Protein AF-A0A6P7FHM7-F1 (afdb_monomer_lite)

Radius of gyration: 26.41 Å; chains: 1; bounding box: 56×56×78 Å

pLDDT: mean 92.93, std 8.89, range [33.88, 98.81]

InterPro domains:
  IPR016024 Armadillo-type fold [SSF48371] (25-391)
  IPR056810 Stalled ribosome sensor GCN1-like, N-terminal [PF24993] (54-184)

Structure (mmCIF, N/CA/C/O backbone):
data_AF-A0A6P7FHM7-F1
#
_entry.id   AF-A0A6P7FHM7-F1
#
loop_
_atom_site.group_PDB
_atom_site.id
_atom_site.type_symbol
_atom_site.label_atom_id
_atom_site.label_alt_id
_atom_site.label_comp_id
_atom_site.label_asym_id
_atom_site.label_entity_id
_atom_site.label_seq_id
_atom_site.pdbx_PDB_ins_code
_atom_site.Cartn_x
_atom_site.Cartn_y
_atom_site.Cartn_z
_atom_site.occupancy
_atom_site.B_iso_or_equiv
_atom_site.auth_seq_id
_atom_site.auth_comp_id
_atom_site.auth_asym_id
_atom_site.auth_atom_id
_atom_site.pdbx_PDB_model_num
ATOM 1 N N . MET A 1 1 ? -1.981 -12.367 -37.839 1.00 57.41 1 MET A N 1
ATOM 2 C CA . MET A 1 1 ? -0.506 -12.491 -37.822 1.00 57.41 1 MET A CA 1
ATOM 3 C C . MET A 1 1 ? -0.027 -13.888 -37.448 1.00 57.41 1 MET A C 1
ATOM 5 O O . MET A 1 1 ? 0.741 -14.436 -38.217 1.00 57.41 1 MET A O 1
ATOM 9 N N . HIS A 1 2 ? -0.499 -14.520 -36.360 1.00 56.59 2 HIS A N 1
ATOM 10 C CA . HIS A 1 2 ? -0.018 -15.867 -35.990 1.00 56.59 2 HIS A CA 1
ATOM 11 C C . HIS A 1 2 ? -0.109 -16.916 -37.113 1.00 56.59 2 HIS A C 1
ATOM 13 O O . HIS A 1 2 ? 0.874 -17.597 -37.366 1.00 56.59 2 HIS A O 1
ATOM 19 N N . ARG A 1 3 ? -1.233 -17.001 -37.845 1.00 58.31 3 ARG A N 1
ATOM 20 C CA . ARG A 1 3 ? -1.362 -17.942 -38.977 1.00 58.31 3 ARG A CA 1
ATOM 21 C C . ARG A 1 3 ? -0.386 -17.650 -40.123 1.00 58.31 3 ARG A C 1
ATOM 23 O O . ARG A 1 3 ? 0.196 -18.587 -40.649 1.00 58.31 3 ARG A O 1
ATOM 30 N N . SER A 1 4 ? -0.179 -16.378 -40.472 1.00 60.56 4 SER A N 1
ATOM 31 C CA . SER A 1 4 ? 0.722 -15.972 -41.559 1.00 60.56 4 SER A CA 1
ATOM 32 C C . SER A 1 4 ? 2.201 -16.193 -41.222 1.00 60.56 4 SER A C 1
ATOM 34 O O . SER A 1 4 ? 2.977 -16.595 -42.082 1.00 60.56 4 SER A O 1
ATOM 36 N N . TRP A 1 5 ? 2.583 -15.999 -39.959 1.00 69.44 5 TRP A N 1
ATOM 37 C CA . TRP A 1 5 ? 3.934 -16.285 -39.477 1.00 69.44 5 TRP A CA 1
ATOM 38 C C . TRP A 1 5 ? 4.225 -17.782 -39.300 1.00 69.44 5 TRP A C 1
ATOM 40 O O . TRP A 1 5 ? 5.382 -18.170 -39.200 1.00 69.44 5 TRP A O 1
ATOM 50 N N . SER A 1 6 ? 3.203 -18.633 -39.208 1.00 69.12 6 SER A N 1
ATOM 51 C CA . SER A 1 6 ? 3.368 -20.095 -39.163 1.00 69.12 6 SER A CA 1
ATOM 52 C C . SER A 1 6 ? 3.373 -20.740 -40.550 1.00 69.12 6 SER A C 1
ATOM 54 O O . SER A 1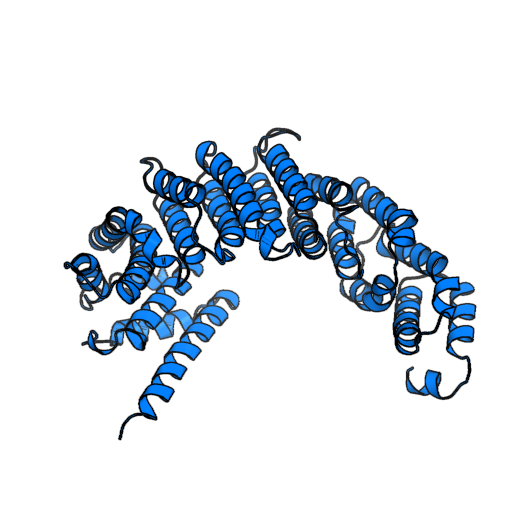 6 ? 3.811 -21.875 -40.683 1.00 69.12 6 SER A O 1
ATOM 56 N N . SER A 1 7 ? 2.879 -20.039 -41.575 1.00 76.00 7 SER A N 1
ATOM 57 C CA . SER A 1 7 ? 2.777 -20.555 -42.944 1.00 76.00 7 SER A CA 1
ATOM 58 C C . SER A 1 7 ? 3.995 -20.263 -43.824 1.00 76.00 7 SER A C 1
ATOM 60 O O . SER A 1 7 ? 4.111 -20.853 -44.892 1.00 76.00 7 SER A O 1
ATOM 62 N N . VAL A 1 8 ? 4.878 -19.345 -43.415 1.00 77.62 8 VAL A N 1
ATOM 63 C CA . VAL A 1 8 ? 6.066 -18.944 -44.185 1.00 77.62 8 VAL A CA 1
ATOM 64 C C . VAL A 1 8 ? 7.328 -19.219 -43.354 1.00 77.62 8 VAL A C 1
ATOM 66 O O . VAL A 1 8 ? 7.493 -18.586 -42.308 1.00 77.62 8 VAL A O 1
ATOM 69 N N . PRO A 1 9 ? 8.213 -20.138 -43.790 1.00 75.38 9 PRO A N 1
ATOM 70 C CA . PRO A 1 9 ? 9.503 -20.374 -43.140 1.00 75.38 9 PRO A CA 1
ATOM 71 C C . PRO A 1 9 ? 10.348 -19.095 -43.062 1.00 75.38 9 PRO A C 1
ATOM 73 O O . PRO A 1 9 ? 10.321 -18.284 -43.986 1.00 75.38 9 PRO A O 1
ATOM 76 N N . ASP A 1 10 ? 11.076 -18.905 -41.957 1.00 77.94 10 ASP A N 1
ATOM 77 C CA . ASP A 1 10 ? 11.943 -17.740 -41.691 1.00 77.94 10 ASP A CA 1
ATOM 78 C C . ASP A 1 10 ? 11.251 -16.362 -41.781 1.00 77.94 10 ASP A C 1
ATOM 80 O O . ASP A 1 10 ? 11.918 -15.323 -41.856 1.00 77.94 10 ASP A O 1
ATOM 84 N N . SER A 1 11 ? 9.914 -16.316 -41.744 1.00 82.00 11 SER A N 1
ATOM 85 C CA . SER A 1 11 ? 9.163 -15.061 -41.849 1.00 82.00 11 SER A CA 1
ATOM 86 C C . SER A 1 11 ? 9.605 -14.033 -40.806 1.00 82.00 11 SER A C 1
ATOM 88 O O . SER A 1 11 ? 9.731 -12.853 -41.114 1.00 82.00 11 SER A O 1
ATOM 90 N N . GLU A 1 12 ? 9.925 -14.470 -39.592 1.00 81.62 12 GLU A N 1
ATOM 91 C CA . GLU A 1 12 ? 10.369 -13.631 -38.486 1.00 81.62 12 GLU A CA 1
ATOM 92 C C . GLU A 1 12 ? 11.642 -12.854 -38.826 1.00 81.62 12 GLU A C 1
ATOM 94 O O . GLU A 1 12 ? 11.710 -11.656 -38.555 1.00 81.62 12 GLU A O 1
ATOM 99 N N . LYS A 1 13 ? 12.613 -13.501 -39.485 1.00 80.75 13 LYS A N 1
ATOM 100 C CA . LYS A 1 13 ? 13.842 -12.847 -39.961 1.00 80.75 13 LYS A CA 1
ATOM 101 C C . LYS A 1 13 ? 13.518 -11.789 -41.007 1.00 80.75 13 LYS A C 1
ATOM 103 O O . LYS A 1 13 ? 14.038 -10.680 -40.939 1.00 80.75 13 LYS A O 1
ATOM 108 N N . MET A 1 14 ? 12.611 -12.098 -41.936 1.00 85.25 14 MET A N 1
ATOM 109 C CA . MET A 1 14 ? 12.171 -11.130 -42.945 1.00 85.25 14 MET A CA 1
ATOM 110 C C . MET A 1 14 ? 11.509 -9.909 -42.297 1.00 85.25 14 MET A C 1
ATOM 112 O O . MET A 1 14 ? 11.810 -8.777 -42.668 1.00 85.25 14 MET A O 1
ATOM 116 N N . TYR A 1 15 ? 10.650 -10.121 -41.296 1.00 87.69 15 TYR A N 1
ATOM 117 C CA . TYR A 1 15 ? 10.022 -9.027 -40.557 1.00 87.69 15 TYR A CA 1
ATOM 118 C C . TYR A 1 15 ? 11.045 -8.183 -39.788 1.00 87.69 15 TYR A C 1
ATOM 120 O O . TYR A 1 15 ? 10.949 -6.959 -39.827 1.00 87.69 15 TYR A O 1
ATOM 128 N N . LEU A 1 16 ? 12.040 -8.797 -39.139 1.00 85.81 16 LEU A N 1
ATOM 129 C CA . LEU A 1 16 ? 13.113 -8.073 -38.445 1.00 85.81 16 LEU A CA 1
ATOM 130 C C . LEU A 1 16 ? 13.960 -7.226 -39.410 1.00 85.81 16 LEU A C 1
ATOM 132 O O . LEU A 1 16 ? 14.240 -6.059 -39.130 1.00 85.81 16 LEU A O 1
ATOM 136 N N . GLU A 1 17 ? 14.292 -7.764 -40.585 1.00 86.81 17 GLU A N 1
ATOM 137 C CA . GLU A 1 17 ? 15.005 -7.024 -41.633 1.00 86.81 17 GLU A CA 1
ATOM 138 C C . GLU A 1 17 ? 14.192 -5.852 -42.194 1.00 86.81 17 GLU A C 1
ATOM 140 O O . GLU A 1 17 ? 14.750 -4.801 -42.517 1.00 86.81 17 GLU A O 1
ATOM 145 N N . VAL A 1 18 ? 12.870 -6.000 -42.294 1.00 87.69 18 VAL A N 1
ATOM 146 C CA . VAL A 1 18 ? 11.979 -4.902 -42.689 1.00 87.69 18 VAL A CA 1
ATOM 147 C C . VAL A 1 18 ? 11.891 -3.855 -41.582 1.00 87.69 18 VAL A C 1
ATOM 149 O O . VAL A 1 18 ? 12.038 -2.669 -41.872 1.00 87.69 18 VAL A O 1
ATOM 152 N N . ILE A 1 19 ? 11.725 -4.266 -40.320 1.00 87.81 19 ILE A N 1
ATOM 153 C CA . ILE A 1 19 ? 11.680 -3.359 -39.161 1.00 87.81 19 ILE A CA 1
ATOM 154 C C . ILE A 1 19 ? 12.919 -2.471 -39.110 1.00 87.81 19 ILE A C 1
ATOM 156 O O . ILE A 1 19 ? 12.803 -1.286 -38.821 1.00 87.81 19 ILE A O 1
ATOM 160 N N . LYS A 1 20 ? 14.090 -3.001 -39.467 1.00 84.75 20 LYS A N 1
ATOM 161 C CA . LYS A 1 20 ? 15.337 -2.232 -39.540 1.00 84.75 20 LYS A CA 1
ATOM 162 C C . LYS A 1 20 ? 15.326 -1.117 -40.597 1.00 84.75 20 LYS A C 1
ATOM 164 O O . LYS A 1 20 ? 16.059 -0.143 -40.452 1.00 84.75 20 LYS A O 1
ATOM 169 N N . LYS A 1 21 ? 14.546 -1.266 -41.672 1.00 87.44 21 LYS A N 1
ATOM 170 C CA . LYS A 1 21 ? 14.561 -0.376 -42.849 1.00 87.44 21 LYS A CA 1
ATOM 171 C C . LYS A 1 21 ? 13.439 0.660 -42.854 1.00 87.44 21 LYS A C 1
ATOM 173 O O . LYS A 1 21 ? 13.565 1.674 -43.533 1.00 87.44 21 LYS A O 1
ATOM 178 N N . VAL A 1 22 ? 12.338 0.394 -42.156 1.00 88.81 22 VAL A N 1
ATOM 179 C CA . VAL A 1 22 ? 11.177 1.295 -42.115 1.00 88.81 22 VAL A CA 1
ATOM 180 C C . VAL A 1 22 ? 11.406 2.482 -41.181 1.00 88.81 22 VAL A C 1
ATOM 182 O O . VAL A 1 22 ? 12.268 2.450 -40.301 1.00 88.81 22 VAL A O 1
ATOM 185 N N . GLU A 1 23 ? 10.624 3.546 -41.367 1.00 88.44 23 GLU A N 1
ATOM 186 C CA . GLU A 1 23 ? 10.642 4.691 -40.460 1.00 88.44 23 GLU A CA 1
ATOM 187 C C . GLU A 1 23 ? 10.219 4.261 -39.053 1.00 88.44 23 GLU A C 1
ATOM 189 O O . GLU A 1 23 ? 9.170 3.647 -38.845 1.00 88.44 23 GLU A O 1
ATOM 194 N N . GLN A 1 24 ? 11.060 4.591 -38.079 1.00 86.94 24 GLN A N 1
ATOM 195 C CA . GLN A 1 24 ? 10.886 4.158 -36.705 1.00 86.94 24 GLN A CA 1
ATOM 196 C C . GLN A 1 24 ? 9.820 4.996 -35.995 1.00 86.94 24 GLN A C 1
ATOM 198 O O . GLN A 1 24 ? 9.984 6.200 -35.814 1.00 86.94 24 GLN A O 1
ATOM 203 N N . ASN A 1 25 ? 8.748 4.347 -35.541 1.00 88.88 25 ASN A N 1
ATOM 204 C CA . ASN A 1 25 ? 7.658 4.977 -34.797 1.00 88.88 25 ASN A CA 1
ATOM 205 C C . ASN A 1 25 ? 7.057 4.014 -33.752 1.00 88.88 25 ASN A C 1
ATOM 207 O O . ASN A 1 25 ? 7.394 2.829 -33.715 1.00 88.88 25 ASN A O 1
ATOM 211 N N . GLN A 1 26 ? 6.127 4.502 -32.925 1.00 88.75 26 GLN A N 1
ATOM 212 C CA . GLN A 1 26 ? 5.485 3.716 -31.860 1.00 88.75 26 GLN A CA 1
ATOM 213 C C . GLN A 1 26 ? 4.838 2.402 -32.342 1.00 88.75 26 GLN A C 1
ATOM 215 O O . GLN A 1 26 ? 4.875 1.404 -31.626 1.00 88.75 26 GLN A O 1
ATOM 220 N N . TYR A 1 27 ? 4.282 2.364 -33.558 1.00 90.00 27 TYR A N 1
ATOM 221 C CA . TYR A 1 27 ? 3.626 1.171 -34.103 1.00 90.00 27 TYR A CA 1
ATOM 222 C C . TYR A 1 27 ? 4.639 0.102 -34.517 1.00 90.00 27 TYR A C 1
ATOM 224 O O . TYR A 1 27 ? 4.374 -1.090 -34.360 1.00 90.00 27 TYR A O 1
ATOM 232 N N . ILE A 1 28 ? 5.819 0.521 -34.984 1.00 90.06 28 ILE A N 1
ATOM 233 C CA . ILE A 1 28 ? 6.931 -0.390 -35.275 1.00 90.06 28 ILE A CA 1
ATOM 234 C C . ILE A 1 28 ? 7.421 -1.068 -33.996 1.00 90.06 28 ILE A C 1
ATOM 236 O O . ILE A 1 28 ? 7.686 -2.267 -34.011 1.00 90.06 28 ILE A O 1
ATOM 240 N N . VAL A 1 29 ? 7.461 -0.350 -32.872 1.00 91.12 29 VAL A N 1
ATOM 241 C CA . VAL A 1 29 ? 7.854 -0.939 -31.583 1.00 91.12 29 VAL A CA 1
ATOM 242 C C . VAL A 1 29 ? 6.834 -1.968 -31.094 1.00 91.12 29 VAL A C 1
ATOM 244 O O . VAL A 1 29 ? 7.216 -3.032 -30.606 1.00 91.12 29 VAL A O 1
ATOM 247 N N . VAL A 1 30 ? 5.536 -1.706 -31.279 1.00 93.69 30 VAL A N 1
ATOM 248 C CA . VAL A 1 30 ? 4.482 -2.687 -30.966 1.00 93.69 30 VAL A CA 1
ATOM 249 C C . VAL A 1 30 ? 4.625 -3.932 -31.846 1.00 93.69 30 VAL A C 1
ATOM 251 O O . VAL A 1 30 ? 4.590 -5.051 -31.336 1.00 93.69 30 VAL A O 1
ATOM 254 N N . LEU A 1 31 ? 4.856 -3.767 -33.153 1.00 91.44 31 LEU A N 1
ATOM 255 C CA . LEU A 1 31 ? 5.094 -4.896 -34.057 1.00 91.44 31 LEU A CA 1
ATOM 256 C C . LEU A 1 31 ? 6.342 -5.699 -33.655 1.00 91.44 31 LEU A C 1
ATOM 258 O O . LEU A 1 31 ? 6.292 -6.928 -33.609 1.00 91.44 31 LEU A O 1
ATOM 262 N N . ALA A 1 32 ? 7.438 -5.014 -33.319 1.00 90.38 32 ALA A N 1
ATOM 263 C CA . ALA A 1 32 ? 8.658 -5.639 -32.821 1.00 90.38 32 ALA A CA 1
ATOM 264 C C . ALA A 1 32 ? 8.416 -6.417 -31.521 1.00 90.38 32 ALA A C 1
ATOM 266 O O . ALA A 1 32 ? 8.982 -7.490 -31.331 1.00 90.38 32 ALA A O 1
ATOM 267 N N . SER A 1 33 ? 7.527 -5.923 -30.659 1.00 93.12 33 SER A N 1
ATOM 268 C CA . SER A 1 33 ? 7.148 -6.605 -29.420 1.00 93.12 33 SER A CA 1
ATOM 269 C C . SER A 1 33 ? 6.393 -7.904 -29.687 1.00 93.12 33 SER A C 1
ATOM 271 O O . SER A 1 33 ? 6.718 -8.928 -29.093 1.00 93.12 33 SER A O 1
ATOM 273 N N . LEU A 1 34 ? 5.463 -7.917 -30.644 1.00 91.06 34 LEU A N 1
ATOM 274 C CA . LEU A 1 34 ? 4.777 -9.150 -31.055 1.00 91.06 34 LEU A CA 1
ATOM 275 C C . LEU A 1 34 ? 5.745 -10.186 -31.653 1.00 91.06 34 LEU A C 1
ATOM 277 O O . LEU A 1 34 ? 5.589 -11.387 -31.428 1.00 91.06 34 LEU A O 1
ATOM 281 N N . LEU A 1 35 ? 6.761 -9.736 -32.396 1.00 89.81 35 LEU A N 1
ATOM 282 C CA . LEU A 1 35 ? 7.815 -10.619 -32.905 1.00 89.81 35 LEU A CA 1
ATOM 283 C C . LEU A 1 35 ? 8.698 -11.156 -31.778 1.00 89.81 35 LEU A C 1
ATOM 285 O O . LEU A 1 35 ? 8.986 -12.350 -31.766 1.00 89.81 35 LEU A O 1
ATOM 289 N N . ALA A 1 36 ? 9.076 -10.313 -30.815 1.00 90.31 36 ALA A N 1
ATOM 290 C CA . ALA A 1 36 ? 9.829 -10.730 -29.635 1.00 90.31 36 ALA A CA 1
ATOM 291 C C . ALA A 1 36 ? 9.068 -11.797 -28.830 1.00 90.31 36 ALA A C 1
ATOM 293 O O . ALA A 1 36 ? 9.662 -12.781 -28.392 1.00 90.31 36 ALA A O 1
ATOM 294 N N . GLU A 1 37 ? 7.744 -11.663 -28.701 1.00 90.25 37 GLU A N 1
ATOM 295 C CA . GLU A 1 37 ? 6.893 -12.678 -28.071 1.00 90.25 37 GLU A CA 1
ATOM 296 C C . GLU A 1 37 ? 6.941 -14.022 -28.811 1.00 90.25 37 GLU A C 1
ATOM 298 O O . GLU A 1 37 ? 7.003 -15.085 -28.192 1.00 90.25 37 GLU A O 1
ATOM 303 N N . LYS A 1 38 ? 6.902 -13.994 -30.148 1.00 87.00 38 LYS A N 1
ATOM 304 C CA . LYS A 1 38 ? 6.962 -15.217 -30.955 1.00 87.00 38 LYS A CA 1
ATOM 305 C C . LYS A 1 38 ? 8.335 -15.885 -30.847 1.00 87.00 38 LYS A C 1
ATOM 307 O O . LYS A 1 38 ? 8.399 -17.088 -30.607 1.00 87.00 38 LYS A O 1
ATOM 312 N N . LEU A 1 39 ? 9.405 -15.106 -31.009 1.00 87.19 39 LEU A N 1
ATOM 313 C CA . LEU A 1 39 ? 10.786 -15.593 -31.023 1.00 87.19 39 LEU A CA 1
ATOM 314 C C . LEU A 1 39 ? 11.223 -16.143 -29.662 1.00 87.19 39 LEU A C 1
ATOM 316 O O . LEU A 1 39 ? 11.908 -17.165 -29.607 1.00 87.19 39 LEU A O 1
ATOM 320 N N . SER A 1 40 ? 10.765 -15.531 -28.565 1.00 85.19 40 SER A N 1
ATOM 321 C CA . SER A 1 40 ? 11.015 -16.048 -27.216 1.00 85.19 40 SER A CA 1
ATOM 322 C C . SER A 1 40 ? 10.308 -17.388 -26.982 1.00 85.19 40 SER A C 1
ATOM 324 O O . SER A 1 40 ? 10.921 -18.329 -26.476 1.00 85.19 40 SER A O 1
ATOM 326 N N . LYS A 1 41 ? 9.054 -17.538 -27.440 1.00 85.81 41 LYS A N 1
ATOM 327 C CA . LYS A 1 41 ? 8.307 -18.810 -27.383 1.00 85.81 41 LYS A CA 1
ATOM 328 C C . LYS A 1 41 ? 8.963 -19.924 -28.201 1.00 85.81 41 LYS A C 1
ATOM 330 O O . LYS A 1 41 ? 8.903 -21.082 -27.793 1.00 85.81 41 LYS A O 1
ATOM 335 N N . SER A 1 42 ? 9.598 -19.593 -29.325 1.00 82.44 42 SER A N 1
ATOM 336 C CA . SER A 1 42 ? 10.343 -20.553 -30.147 1.00 82.44 42 SER A CA 1
ATOM 337 C C . SER A 1 42 ? 11.805 -20.739 -29.721 1.00 82.44 42 SER A C 1
ATOM 339 O O . SER A 1 42 ? 12.513 -21.492 -30.383 1.00 82.44 42 SER A O 1
ATOM 341 N N . LYS A 1 43 ? 12.262 -20.080 -28.641 1.00 79.75 43 LYS A N 1
ATOM 342 C CA . LYS A 1 43 ? 13.657 -20.097 -28.151 1.00 79.75 43 LYS A CA 1
ATOM 343 C C . LYS A 1 43 ? 14.693 -19.762 -29.235 1.00 79.75 43 LYS A C 1
ATOM 345 O O . LYS A 1 43 ? 15.775 -20.337 -29.268 1.00 79.75 43 LYS A O 1
ATOM 350 N N . SER A 1 44 ? 14.335 -18.859 -30.140 1.00 81.00 44 SER A N 1
ATOM 351 C CA . SER A 1 44 ? 15.203 -18.419 -31.230 1.00 81.00 44 SER A CA 1
ATOM 352 C C . SER A 1 44 ? 16.172 -17.345 -30.729 1.00 81.00 44 SER A C 1
ATOM 354 O O . SER A 1 44 ? 15.767 -16.403 -30.047 1.00 81.00 44 SER A O 1
ATOM 356 N N . GLU A 1 45 ? 17.455 -17.479 -31.066 1.00 83.38 45 GLU A N 1
ATOM 357 C CA . GLU A 1 45 ? 18.494 -16.514 -30.676 1.00 83.38 45 GLU A CA 1
ATOM 358 C C . GLU A 1 45 ? 18.565 -15.310 -31.622 1.00 83.38 45 GLU A C 1
ATOM 360 O O . GLU A 1 45 ? 19.193 -14.301 -31.305 1.00 83.38 45 GLU A O 1
ATOM 365 N N . GLU A 1 46 ? 17.886 -15.378 -32.768 1.00 84.12 46 GLU A N 1
ATOM 366 C CA . GLU A 1 46 ? 17.856 -14.334 -33.788 1.00 84.12 46 GLU A CA 1
ATOM 367 C C . GLU A 1 46 ? 17.488 -12.959 -33.228 1.00 84.12 46 GLU A C 1
ATOM 369 O O . GLU A 1 46 ? 18.051 -11.959 -33.672 1.00 84.12 46 GLU A O 1
ATOM 374 N N . LEU A 1 47 ? 16.587 -12.901 -32.239 1.00 85.56 47 LEU A N 1
ATOM 375 C CA . LEU A 1 47 ? 16.165 -11.650 -31.608 1.00 85.56 47 LEU A CA 1
ATOM 376 C C . LEU A 1 47 ? 17.351 -10.878 -31.007 1.00 85.56 47 LEU A C 1
ATOM 378 O O . LEU A 1 47 ? 17.380 -9.648 -31.096 1.00 85.56 47 LEU A O 1
ATOM 382 N N . ASN A 1 48 ? 18.351 -11.578 -30.459 1.00 87.31 48 ASN A N 1
ATOM 383 C CA . ASN A 1 48 ? 19.505 -10.969 -29.791 1.00 87.31 48 ASN A CA 1
ATOM 384 C C . ASN A 1 48 ? 20.266 -10.006 -30.712 1.00 87.31 48 ASN A C 1
ATOM 386 O O . ASN A 1 48 ? 20.728 -8.960 -30.258 1.00 87.31 48 ASN A O 1
ATOM 390 N N . ASN A 1 49 ? 20.312 -10.305 -32.014 1.00 88.69 49 ASN A N 1
ATOM 391 C CA . ASN A 1 49 ? 20.988 -9.479 -33.018 1.00 88.69 49 ASN A CA 1
ATOM 392 C C . ASN A 1 49 ? 20.298 -8.125 -33.259 1.00 88.69 49 ASN A C 1
ATOM 394 O O . ASN A 1 49 ? 20.910 -7.210 -33.811 1.00 88.69 49 ASN A O 1
ATOM 398 N N . TYR A 1 50 ? 19.034 -7.984 -32.852 1.00 89.38 50 TYR A N 1
ATOM 399 C CA . TYR A 1 50 ? 18.228 -6.780 -33.064 1.00 89.38 50 TYR A CA 1
ATOM 400 C C . TYR A 1 50 ? 17.912 -6.044 -31.758 1.00 89.38 50 TYR A C 1
ATOM 402 O O . TYR A 1 50 ? 17.447 -4.907 -31.810 1.00 89.38 50 TYR A O 1
ATOM 410 N N . MET A 1 51 ? 18.185 -6.636 -30.589 1.00 91.75 51 MET A N 1
ATOM 411 C CA . MET A 1 51 ? 17.780 -6.069 -29.298 1.00 91.75 51 MET A CA 1
ATOM 412 C C . MET A 1 51 ? 18.309 -4.652 -29.054 1.00 91.75 51 MET A C 1
ATOM 414 O O . MET A 1 51 ? 17.538 -3.809 -28.605 1.00 91.75 51 MET A O 1
ATOM 418 N N . GLU A 1 52 ? 19.569 -4.342 -29.383 1.00 93.88 52 GLU A N 1
ATOM 419 C CA . GLU A 1 52 ? 20.090 -2.972 -29.214 1.00 93.88 52 GLU A CA 1
ATOM 420 C C . GLU A 1 52 ? 19.297 -1.950 -30.052 1.00 93.88 52 GLU A C 1
ATOM 422 O O . GLU A 1 52 ? 18.906 -0.902 -29.537 1.00 93.88 52 GLU A O 1
ATOM 427 N N . LEU A 1 53 ? 18.989 -2.276 -31.314 1.00 91.44 53 LEU A N 1
ATOM 428 C CA . LEU A 1 53 ? 18.198 -1.421 -32.206 1.00 91.44 53 LEU A CA 1
ATOM 429 C C . LEU A 1 53 ? 16.763 -1.242 -31.696 1.00 91.44 53 LEU A C 1
ATOM 431 O O . LEU A 1 53 ? 16.231 -0.130 -31.698 1.00 91.44 53 LEU A O 1
ATOM 435 N N . LEU A 1 54 ? 16.124 -2.335 -31.275 1.00 92.19 54 LEU A N 1
ATOM 436 C CA . LEU A 1 54 ? 14.741 -2.313 -30.803 1.00 92.19 54 LEU A CA 1
ATOM 437 C C . LEU A 1 54 ? 14.610 -1.529 -29.491 1.00 92.19 54 LEU A C 1
ATOM 439 O O . LEU A 1 54 ? 13.670 -0.750 -29.335 1.00 92.19 54 LEU A O 1
ATOM 443 N N . VAL A 1 55 ? 15.577 -1.674 -28.581 1.00 95.81 55 VAL A N 1
ATOM 444 C CA . VAL A 1 55 ? 15.639 -0.908 -27.328 1.00 95.81 55 VAL A CA 1
ATOM 445 C C . VAL A 1 55 ? 15.892 0.576 -27.599 1.00 95.81 55 VAL A C 1
ATOM 447 O O . VAL A 1 55 ? 15.188 1.413 -27.038 1.00 95.81 55 VAL A O 1
ATOM 450 N N . ASP A 1 56 ? 16.827 0.928 -28.486 1.00 94.94 56 ASP A N 1
ATOM 451 C CA . ASP A 1 56 ? 17.055 2.325 -28.889 1.00 94.94 56 ASP A CA 1
ATOM 452 C C . ASP A 1 56 ? 15.792 2.949 -29.509 1.00 94.94 56 ASP A C 1
ATOM 454 O O . ASP A 1 56 ? 15.397 4.070 -29.175 1.00 94.94 56 ASP A O 1
ATOM 458 N N . THR A 1 57 ? 15.088 2.183 -30.342 1.00 93.75 57 THR A N 1
ATOM 459 C CA . THR A 1 57 ? 13.824 2.611 -30.946 1.00 93.75 57 THR A CA 1
ATOM 460 C C . THR A 1 57 ? 12.738 2.832 -29.892 1.00 93.75 57 THR A C 1
ATOM 462 O O . THR A 1 57 ? 12.046 3.857 -29.928 1.00 93.75 57 THR A O 1
ATOM 465 N N . PHE A 1 58 ? 12.602 1.913 -28.930 1.00 96.75 58 PHE A N 1
ATOM 466 C CA . PHE A 1 58 ? 11.688 2.061 -27.798 1.00 96.75 58 PHE A CA 1
ATOM 467 C C . PHE A 1 58 ? 12.010 3.334 -27.002 1.00 96.75 58 PHE A C 1
ATOM 469 O O . PHE A 1 58 ? 11.119 4.145 -26.740 1.00 96.75 58 PHE A O 1
ATOM 476 N N . ILE A 1 59 ? 13.288 3.557 -26.675 1.00 97.12 59 ILE A N 1
ATOM 477 C CA . ILE A 1 59 ? 13.743 4.735 -25.929 1.00 97.12 59 ILE A CA 1
ATOM 478 C C . ILE A 1 59 ? 13.366 6.023 -26.661 1.00 97.12 59 ILE A C 1
ATOM 480 O O . ILE A 1 59 ? 12.820 6.934 -26.040 1.00 97.12 59 ILE A O 1
ATOM 484 N N . LYS A 1 60 ? 13.618 6.116 -27.970 1.00 95.06 60 LYS A N 1
ATOM 485 C CA . LYS A 1 60 ? 13.308 7.317 -28.762 1.00 95.06 60 LYS A CA 1
ATOM 486 C C . LYS A 1 60 ? 11.812 7.629 -28.802 1.00 95.06 60 LYS A C 1
ATOM 488 O O . LYS A 1 60 ? 11.441 8.797 -28.723 1.00 95.06 60 LYS A O 1
ATOM 493 N N . ASN A 1 61 ? 10.970 6.601 -28.887 1.00 94.06 61 ASN A N 1
ATOM 494 C CA . ASN A 1 61 ? 9.523 6.765 -29.034 1.00 94.06 61 ASN A CA 1
ATOM 495 C C . ASN A 1 61 ? 8.790 6.985 -27.705 1.00 94.06 61 ASN A C 1
ATOM 497 O O . ASN A 1 61 ? 7.840 7.763 -27.669 1.00 94.06 61 ASN A O 1
ATOM 501 N N . PHE A 1 62 ? 9.220 6.332 -26.621 1.00 95.94 62 PHE A N 1
ATOM 502 C CA . PHE A 1 62 ? 8.474 6.329 -25.357 1.00 95.94 62 PHE A CA 1
ATOM 503 C C . PHE A 1 62 ? 9.194 7.012 -24.196 1.00 95.94 62 PHE A C 1
ATOM 505 O O . PHE A 1 62 ? 8.521 7.562 -23.330 1.00 95.94 62 PHE A O 1
ATOM 512 N N . ILE A 1 63 ? 10.532 7.020 -24.166 1.00 96.19 63 ILE A N 1
ATOM 513 C CA . ILE A 1 63 ? 11.305 7.577 -23.038 1.00 96.19 63 ILE A CA 1
ATOM 514 C C . ILE A 1 63 ? 11.802 8.996 -23.331 1.00 96.19 63 ILE A C 1
ATOM 516 O O . ILE A 1 63 ? 11.683 9.892 -22.504 1.00 96.19 63 ILE A O 1
ATOM 520 N N . SER A 1 64 ? 12.329 9.227 -24.531 1.00 93.94 64 SER A N 1
ATOM 521 C CA . SER A 1 64 ? 12.863 10.526 -24.967 1.00 93.94 64 SER A CA 1
ATOM 522 C C . SER A 1 64 ? 11.814 11.389 -25.679 1.00 93.94 64 SER A C 1
ATOM 524 O O . SER A 1 64 ? 12.157 12.290 -26.447 1.00 93.94 64 SER A O 1
ATOM 526 N N . CYS A 1 65 ? 10.534 11.103 -25.448 1.00 90.19 65 CYS A N 1
ATOM 527 C CA . CYS A 1 65 ? 9.420 11.787 -26.080 1.00 90.19 65 CYS A CA 1
ATOM 528 C C . CYS A 1 65 ? 9.133 13.146 -25.415 1.00 90.19 65 CYS A C 1
ATOM 530 O O . CYS A 1 65 ? 9.491 13.410 -24.266 1.00 90.19 65 CYS A O 1
ATOM 532 N N . LYS A 1 66 ? 8.482 14.037 -26.170 1.00 89.88 66 LYS A N 1
ATOM 533 C CA . LYS A 1 66 ? 7.992 15.335 -25.666 1.00 89.88 66 LYS A CA 1
ATOM 534 C C . LYS A 1 66 ? 6.521 15.292 -25.257 1.00 89.88 66 LYS A C 1
ATOM 536 O O . LYS A 1 66 ? 6.041 16.209 -24.604 1.00 89.88 66 LYS A O 1
ATOM 541 N N . VAL A 1 67 ? 5.811 14.252 -25.688 1.00 91.12 67 VAL A N 1
ATOM 542 C CA . VAL A 1 67 ? 4.380 14.058 -25.465 1.00 91.12 67 VAL A CA 1
ATOM 543 C C . VAL A 1 67 ? 4.209 12.791 -24.658 1.00 91.12 67 VAL A C 1
ATOM 545 O O . VAL A 1 67 ? 4.861 11.790 -24.944 1.00 91.12 67 VAL A O 1
ATOM 548 N N . ARG A 1 68 ? 3.315 12.841 -23.671 1.00 91.94 68 ARG A N 1
ATOM 549 C CA . ARG A 1 68 ? 3.028 11.706 -22.803 1.00 91.94 68 ARG A CA 1
ATOM 550 C C . ARG A 1 68 ? 2.609 10.489 -23.640 1.00 91.94 68 ARG A C 1
ATOM 552 O O . ARG A 1 68 ? 1.622 10.579 -24.375 1.00 91.94 68 ARG A O 1
ATOM 559 N N . PRO A 1 69 ? 3.321 9.360 -23.527 1.00 91.44 69 PRO A N 1
ATOM 560 C CA . PRO A 1 69 ? 2.963 8.147 -24.244 1.00 91.44 69 PRO A CA 1
ATOM 561 C C . PRO A 1 69 ? 1.687 7.527 -23.666 1.00 91.44 69 PRO A C 1
ATOM 563 O O . PRO A 1 69 ? 1.413 7.629 -22.471 1.00 91.44 69 PRO A O 1
ATOM 566 N N . SER A 1 70 ? 0.903 6.852 -24.510 1.00 94.12 70 SER A N 1
ATOM 567 C CA . SER A 1 70 ? -0.281 6.121 -24.046 1.00 94.12 70 SER A CA 1
ATOM 568 C C . SER A 1 70 ? 0.133 4.892 -23.218 1.00 94.12 70 SER A C 1
ATOM 570 O O . SER A 1 70 ? 0.876 4.052 -23.740 1.00 94.12 70 SER A O 1
ATOM 572 N N . PRO A 1 71 ? -0.393 4.713 -21.988 1.00 95.50 71 PRO A N 1
ATOM 573 C CA . PRO A 1 71 ? -0.092 3.548 -21.151 1.00 95.50 71 PRO A CA 1
ATOM 574 C C . PRO A 1 71 ? -0.359 2.213 -21.847 1.00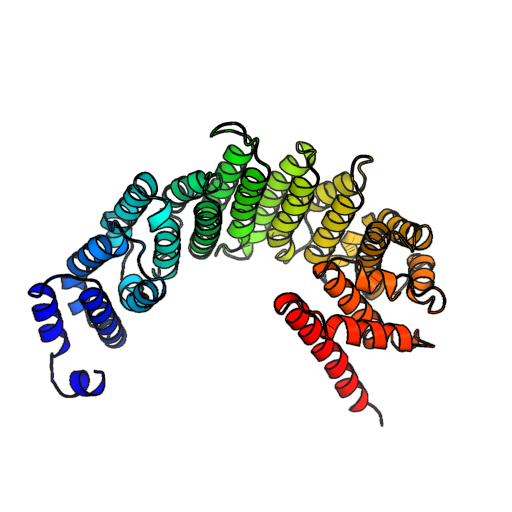 95.50 71 PRO A C 1
ATOM 576 O O . PRO A 1 71 ? 0.454 1.296 -21.776 1.00 95.50 71 PRO A O 1
ATOM 579 N N . ASN A 1 72 ? -1.463 2.124 -22.595 1.00 96.06 72 ASN A N 1
ATOM 580 C CA . ASN A 1 72 ? -1.859 0.905 -23.303 1.00 96.06 72 ASN A CA 1
ATOM 581 C C . ASN A 1 72 ? -0.841 0.499 -24.377 1.00 96.06 72 ASN A C 1
ATOM 583 O O . ASN A 1 72 ? -0.609 -0.689 -24.587 1.00 96.06 72 ASN A O 1
ATOM 587 N N . ILE A 1 73 ? -0.212 1.477 -25.038 1.00 95.38 73 ILE A N 1
ATOM 588 C CA . ILE A 1 73 ? 0.806 1.211 -26.060 1.00 95.38 73 ILE A CA 1
ATOM 589 C C . ILE A 1 73 ? 2.100 0.715 -25.403 1.00 95.38 73 ILE A C 1
ATOM 591 O O . ILE A 1 73 ? 2.703 -0.237 -25.893 1.00 95.38 73 ILE A O 1
ATOM 595 N N . ILE A 1 74 ? 2.500 1.293 -24.265 1.00 96.62 74 ILE A N 1
ATOM 596 C CA . ILE A 1 74 ? 3.668 0.813 -23.508 1.00 96.62 74 ILE A CA 1
ATOM 597 C C . ILE A 1 74 ? 3.434 -0.612 -22.995 1.00 96.62 74 ILE A C 1
ATOM 599 O O . ILE A 1 74 ? 4.315 -1.458 -23.128 1.00 96.62 74 ILE A O 1
ATOM 603 N N . ILE A 1 75 ? 2.243 -0.904 -22.461 1.00 97.06 75 ILE A N 1
ATOM 604 C CA . ILE A 1 75 ? 1.874 -2.253 -21.999 1.00 97.06 75 ILE A CA 1
ATOM 605 C C . ILE A 1 75 ? 1.921 -3.258 -23.156 1.00 97.06 75 ILE A C 1
ATOM 607 O O . ILE A 1 75 ? 2.438 -4.361 -22.992 1.00 97.06 75 ILE A O 1
ATOM 611 N N . ALA A 1 76 ? 1.473 -2.869 -24.353 1.00 96.62 76 ALA A N 1
ATOM 612 C CA . ALA A 1 76 ? 1.597 -3.706 -25.547 1.00 96.62 76 ALA A CA 1
ATOM 613 C C . ALA A 1 76 ? 3.061 -4.020 -25.923 1.00 96.62 76 ALA A C 1
ATOM 615 O O . ALA A 1 76 ? 3.309 -4.969 -26.665 1.00 96.62 76 ALA A O 1
ATOM 616 N N . CYS A 1 77 ? 4.031 -3.265 -25.395 1.00 97.31 77 CYS A N 1
ATOM 617 C CA . CYS A 1 77 ? 5.459 -3.495 -25.604 1.00 97.31 77 CYS A CA 1
ATOM 618 C C . CYS A 1 77 ? 6.115 -4.392 -24.538 1.00 97.31 77 CYS A C 1
ATOM 620 O O . CYS A 1 77 ? 7.314 -4.661 -24.620 1.00 97.31 77 CYS A O 1
ATOM 622 N N . TYR A 1 78 ? 5.366 -4.886 -23.547 1.00 97.56 78 TYR A N 1
ATOM 623 C CA . TYR A 1 78 ? 5.904 -5.757 -22.493 1.00 97.56 78 TYR A CA 1
ATOM 624 C C . TYR A 1 78 ? 6.612 -7.009 -23.019 1.00 97.56 78 TYR A C 1
ATOM 626 O O . TYR A 1 78 ? 7.666 -7.337 -22.475 1.00 97.56 78 TYR A O 1
ATOM 634 N N . PRO A 1 79 ? 6.144 -7.677 -24.093 1.00 96.25 79 PRO A N 1
ATOM 635 C CA . PRO A 1 79 ? 6.894 -8.792 -24.647 1.00 96.25 79 PRO A CA 1
ATOM 636 C C . PRO A 1 79 ? 8.319 -8.416 -25.068 1.00 96.25 79 PRO A C 1
ATOM 638 O O . PRO A 1 79 ? 9.225 -9.186 -24.787 1.00 96.25 79 PRO A O 1
ATOM 641 N N . LEU A 1 80 ? 8.558 -7.224 -25.635 1.00 96.06 80 LEU A N 1
ATOM 642 C CA . LEU A 1 80 ? 9.916 -6.742 -25.924 1.00 96.06 80 LEU A CA 1
ATOM 643 C C . LEU A 1 80 ? 10.682 -6.398 -24.643 1.00 96.06 80 LEU A C 1
ATOM 645 O O . LEU A 1 80 ? 11.830 -6.811 -24.490 1.00 96.06 80 LEU A O 1
ATOM 649 N N . LEU A 1 81 ? 10.056 -5.656 -23.722 1.00 97.50 81 LEU A N 1
ATOM 650 C CA . LEU A 1 81 ? 10.696 -5.240 -22.468 1.00 97.50 81 LEU A CA 1
ATOM 651 C C . LEU A 1 81 ? 11.150 -6.441 -21.627 1.00 97.50 81 LEU A C 1
ATOM 653 O O . LEU A 1 81 ? 12.228 -6.398 -21.038 1.00 97.50 81 LEU A O 1
ATOM 657 N N . SER A 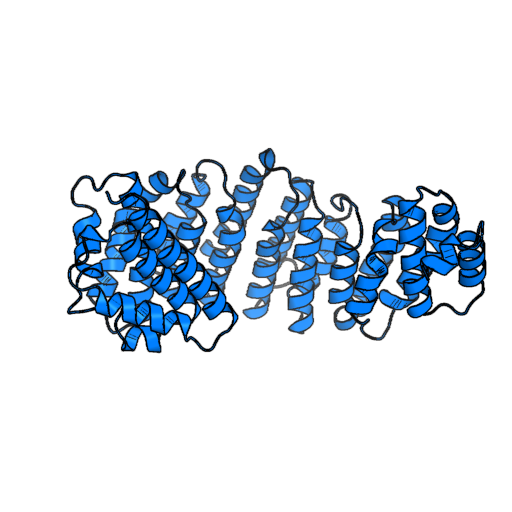1 82 ? 10.385 -7.535 -21.639 1.00 96.44 82 SER A N 1
ATOM 658 C CA . SER A 1 82 ? 10.722 -8.778 -20.938 1.00 96.44 82 SER A CA 1
ATOM 659 C C . SER A 1 82 ? 11.998 -9.452 -21.459 1.00 96.44 82 SER A C 1
ATOM 661 O O . SER A 1 82 ? 12.612 -10.224 -20.734 1.00 96.44 82 SER A O 1
ATOM 663 N N . GLN A 1 83 ? 12.421 -9.153 -22.694 1.00 95.19 83 GLN A N 1
ATOM 664 C CA . GLN A 1 83 ? 13.640 -9.710 -23.295 1.00 95.19 83 GLN A CA 1
ATOM 665 C C . GLN A 1 83 ? 14.887 -8.856 -23.013 1.00 95.19 83 GLN A C 1
ATOM 667 O O . GLN A 1 83 ? 15.998 -9.225 -23.395 1.00 95.19 83 GLN A O 1
ATOM 672 N N . ILE A 1 84 ? 14.736 -7.693 -22.369 1.00 96.12 84 ILE A N 1
ATOM 673 C CA . ILE A 1 84 ? 15.862 -6.820 -22.035 1.00 96.12 84 ILE A CA 1
ATOM 674 C C . ILE A 1 84 ? 16.670 -7.466 -20.910 1.00 96.12 84 ILE A C 1
ATOM 676 O O . ILE A 1 84 ? 16.204 -7.587 -19.782 1.00 96.12 84 ILE A O 1
ATOM 680 N N . ASN A 1 85 ? 17.913 -7.840 -21.211 1.00 94.94 85 ASN A N 1
ATOM 681 C CA . ASN A 1 85 ? 18.845 -8.358 -20.214 1.00 94.94 85 ASN A CA 1
ATOM 682 C C . ASN A 1 85 ? 19.488 -7.230 -19.377 1.00 94.94 85 ASN A C 1
ATOM 684 O O . ASN A 1 85 ? 19.406 -6.043 -19.708 1.00 94.94 85 ASN A O 1
ATOM 688 N N . GLN A 1 86 ? 20.192 -7.610 -18.306 1.00 95.44 86 GLN A N 1
ATOM 689 C CA . GLN A 1 86 ? 20.837 -6.662 -17.390 1.00 95.44 86 GLN A CA 1
ATOM 690 C C . GLN A 1 86 ? 21.800 -5.692 -18.094 1.00 95.44 86 GLN A C 1
ATOM 692 O O . GLN A 1 86 ? 21.842 -4.511 -17.752 1.00 95.44 86 GLN A O 1
ATOM 697 N N . GLN A 1 87 ? 22.574 -6.170 -19.072 1.00 95.69 87 GLN A N 1
ATOM 698 C CA . GLN A 1 87 ? 23.553 -5.346 -19.779 1.00 95.69 87 GLN A CA 1
ATOM 699 C C . GLN A 1 87 ? 22.861 -4.255 -20.602 1.00 95.69 87 GLN A C 1
ATOM 701 O O . GLN A 1 87 ? 23.244 -3.089 -20.515 1.00 95.69 87 GLN A O 1
ATOM 706 N N . LEU A 1 88 ? 21.827 -4.617 -21.365 1.00 96.69 88 LEU A N 1
ATOM 707 C CA . LEU A 1 88 ? 21.039 -3.676 -22.159 1.00 96.69 88 LEU A CA 1
ATOM 708 C C . LEU A 1 88 ? 20.312 -2.668 -21.268 1.00 96.69 88 LEU A C 1
ATOM 710 O O . LEU A 1 88 ? 20.298 -1.473 -21.572 1.00 96.69 88 LEU A O 1
ATOM 714 N N . PHE A 1 89 ? 19.755 -3.134 -20.147 1.00 97.81 89 PHE A N 1
ATOM 715 C CA . PHE A 1 89 ? 19.078 -2.264 -19.197 1.00 97.81 89 PHE A CA 1
ATOM 716 C C . PHE A 1 89 ? 20.032 -1.208 -18.633 1.00 97.81 89 PHE A C 1
ATOM 718 O O . PHE A 1 89 ? 19.760 -0.014 -18.740 1.00 97.81 89 PHE A O 1
ATOM 725 N N . THR A 1 90 ? 21.179 -1.630 -18.093 1.00 96.62 90 THR A N 1
ATOM 726 C CA . THR A 1 90 ? 22.163 -0.720 -17.491 1.00 96.62 90 THR A CA 1
ATOM 727 C C . THR A 1 90 ? 22.811 0.206 -18.525 1.00 96.62 90 THR A C 1
ATOM 729 O O . THR A 1 90 ? 23.026 1.378 -18.235 1.00 96.62 90 THR A O 1
ATOM 732 N N . LYS A 1 91 ? 23.104 -0.283 -19.737 1.00 96.62 91 LYS A N 1
ATOM 733 C CA . LYS A 1 91 ? 23.781 0.504 -20.783 1.00 96.62 91 LYS A CA 1
ATOM 734 C C . LYS A 1 91 ? 22.864 1.535 -21.446 1.00 96.62 91 LYS A C 1
ATOM 736 O O . LYS A 1 91 ? 23.333 2.620 -21.781 1.00 96.62 91 LYS A O 1
ATOM 741 N N . PHE A 1 92 ? 21.586 1.210 -21.655 1.00 97.62 92 PHE A N 1
ATOM 742 C CA . PHE A 1 92 ? 20.689 2.027 -22.482 1.00 97.62 92 PHE A CA 1
ATOM 743 C C . PHE A 1 92 ? 19.444 2.520 -21.743 1.00 97.62 92 PHE A C 1
ATOM 745 O O . PHE A 1 92 ? 19.162 3.719 -21.752 1.00 97.62 92 PHE A O 1
ATOM 752 N N . VAL A 1 93 ? 18.694 1.619 -21.101 1.00 98.12 93 VAL A N 1
ATOM 753 C CA . VAL A 1 93 ? 17.370 1.943 -20.540 1.00 98.12 93 VAL A CA 1
ATOM 754 C C . VAL A 1 93 ? 17.488 2.816 -19.295 1.00 98.12 93 VAL A C 1
ATOM 756 O O . VAL A 1 93 ? 16.860 3.871 -19.226 1.00 98.12 93 VAL A O 1
ATOM 759 N N . LEU A 1 94 ? 18.320 2.418 -18.330 1.00 97.69 94 LEU A N 1
ATOM 760 C CA . LEU A 1 94 ? 18.499 3.132 -17.067 1.00 97.69 94 LEU A CA 1
ATOM 761 C C . LEU A 1 94 ? 18.952 4.594 -17.280 1.00 97.69 94 LEU A C 1
ATOM 763 O O . LEU A 1 94 ? 18.251 5.490 -16.796 1.00 97.69 94 LEU A O 1
ATOM 767 N N . PRO A 1 95 ? 20.013 4.881 -18.069 1.00 97.31 95 PRO A N 1
ATOM 768 C CA . PRO A 1 95 ? 20.421 6.259 -18.340 1.00 97.31 95 PRO A CA 1
ATOM 769 C C . PRO A 1 95 ? 19.336 7.078 -19.046 1.00 97.31 95 PRO A C 1
ATOM 771 O O . PRO A 1 95 ? 19.182 8.273 -18.779 1.00 97.31 95 PRO A O 1
ATOM 774 N N . ALA A 1 96 ? 18.567 6.455 -19.947 1.00 97.94 96 ALA A N 1
ATOM 775 C CA . ALA A 1 96 ? 17.481 7.129 -20.648 1.00 97.94 96 ALA A CA 1
ATOM 776 C C . ALA A 1 96 ? 16.346 7.526 -19.693 1.00 97.94 96 ALA A C 1
ATOM 778 O O . ALA A 1 96 ? 15.880 8.665 -19.752 1.00 97.94 96 ALA A O 1
ATOM 779 N N . LEU A 1 97 ? 15.944 6.628 -18.785 1.00 97.88 97 LEU A N 1
ATOM 780 C CA . LEU A 1 97 ? 14.921 6.902 -17.772 1.00 97.88 97 LEU A CA 1
ATOM 781 C C . LEU A 1 97 ? 15.352 8.034 -16.829 1.00 97.88 97 LEU A C 1
ATOM 783 O O . LEU A 1 97 ? 14.595 8.985 -16.635 1.00 97.88 97 LEU A O 1
ATOM 787 N N . GLN A 1 98 ? 16.578 7.981 -16.297 1.00 96.19 98 GLN A N 1
ATOM 788 C CA . GLN A 1 98 ? 17.117 9.031 -15.419 1.00 96.19 98 GLN A CA 1
ATOM 789 C C . GLN A 1 98 ? 17.131 10.392 -16.115 1.00 96.19 98 GLN A C 1
ATOM 791 O O . GLN A 1 98 ? 16.636 11.390 -15.590 1.00 96.19 98 GLN A O 1
ATOM 796 N N . LYS A 1 99 ? 17.654 10.430 -17.342 1.00 96.62 99 LYS A N 1
ATOM 797 C CA . LYS A 1 99 ? 17.731 11.656 -18.135 1.00 96.62 99 LYS A CA 1
ATOM 798 C C . LYS A 1 99 ? 16.352 12.216 -18.478 1.00 96.62 99 LYS A C 1
ATOM 800 O O . LYS A 1 99 ? 16.199 13.436 -18.505 1.00 96.62 99 LYS A O 1
ATOM 805 N N . ALA A 1 100 ? 15.361 11.365 -18.739 1.00 96.19 100 ALA A N 1
ATOM 806 C CA . ALA A 1 100 ? 13.998 11.803 -19.010 1.00 96.19 100 ALA A CA 1
ATOM 807 C C . ALA A 1 100 ? 13.321 12.375 -17.755 1.00 96.19 100 ALA A C 1
ATOM 809 O O . ALA A 1 100 ? 12.737 13.455 -17.836 1.00 96.19 100 ALA A O 1
ATOM 810 N N . MET A 1 101 ? 13.464 11.720 -16.595 1.00 96.06 101 MET A N 1
ATOM 811 C CA . MET A 1 101 ? 12.914 12.207 -15.319 1.00 96.06 101 MET A CA 1
ATOM 812 C C . MET A 1 101 ? 13.502 13.557 -14.897 1.00 96.06 101 MET A C 1
ATOM 814 O O . MET A 1 101 ? 12.791 14.371 -14.322 1.00 96.06 101 MET A O 1
ATOM 818 N N . LEU A 1 102 ? 14.774 13.824 -15.212 1.00 94.12 102 LEU A N 1
ATOM 819 C CA . LEU A 1 102 ? 15.397 15.126 -14.947 1.00 94.12 102 LEU A CA 1
ATOM 820 C C . LEU A 1 102 ? 14.901 16.238 -15.877 1.00 94.12 102 LEU A C 1
ATOM 822 O O . LEU A 1 102 ? 14.939 17.407 -15.507 1.00 94.12 102 LEU A O 1
ATOM 826 N N . ARG A 1 103 ? 14.499 15.895 -17.105 1.00 93.19 103 ARG A N 1
ATOM 827 C CA . ARG A 1 103 ? 14.127 16.881 -18.127 1.00 93.19 103 ARG A CA 1
ATOM 828 C C . ARG A 1 103 ? 12.642 17.202 -18.109 1.00 93.19 103 ARG A C 1
ATOM 830 O O . ARG A 1 103 ? 12.298 18.372 -18.145 1.00 93.19 103 ARG A O 1
ATOM 837 N N . ASN A 1 104 ? 11.790 16.176 -18.078 1.00 91.50 104 ASN A N 1
ATOM 838 C CA . ASN A 1 104 ? 10.338 16.302 -18.217 1.00 91.50 104 ASN A CA 1
ATOM 839 C C . ASN A 1 104 ? 9.604 15.291 -17.302 1.00 91.50 104 ASN A C 1
ATOM 841 O O . ASN A 1 104 ? 8.920 14.396 -17.812 1.00 91.50 104 ASN A O 1
ATOM 845 N N . PRO A 1 105 ? 9.734 15.388 -15.965 1.00 92.69 105 PRO A N 1
ATOM 846 C CA . PRO A 1 105 ? 9.139 14.419 -15.036 1.00 92.69 105 PRO A CA 1
ATOM 847 C C . PRO A 1 105 ? 7.617 14.285 -15.209 1.00 92.69 105 PRO A C 1
ATOM 849 O O . PRO A 1 105 ? 7.099 13.172 -15.260 1.00 92.69 105 PRO A O 1
ATOM 852 N N . GLU A 1 106 ? 6.916 15.399 -15.431 1.00 90.56 106 GLU A N 1
ATOM 853 C CA . GLU A 1 106 ? 5.460 15.456 -15.655 1.00 90.56 106 GLU A CA 1
ATOM 854 C C . GLU A 1 106 ? 4.983 14.668 -16.885 1.00 90.56 106 GLU A C 1
ATOM 856 O O . GLU A 1 106 ? 3.803 14.343 -17.011 1.00 90.56 106 GLU A O 1
ATOM 861 N N . VAL A 1 107 ? 5.883 14.363 -17.821 1.00 92.56 107 VAL A N 1
ATOM 862 C CA . VAL A 1 107 ? 5.565 13.600 -19.033 1.00 92.56 107 VAL A CA 1
ATOM 863 C C . VAL A 1 107 ? 5.855 12.116 -18.839 1.00 92.56 107 VAL A C 1
ATOM 865 O O . VAL A 1 107 ? 5.137 11.282 -19.392 1.00 92.56 107 VAL A O 1
ATOM 868 N N . ILE A 1 108 ? 6.904 11.784 -18.080 1.00 96.44 108 ILE A N 1
ATOM 869 C CA . ILE A 1 108 ? 7.528 10.463 -18.149 1.00 96.44 108 ILE A CA 1
ATOM 870 C C . ILE A 1 108 ? 7.314 9.570 -16.927 1.00 96.44 108 ILE A C 1
ATOM 872 O O . ILE A 1 108 ? 7.494 8.365 -17.060 1.00 96.44 108 ILE A O 1
ATOM 876 N N . LEU A 1 109 ? 6.920 10.090 -15.761 1.00 97.06 109 LEU A N 1
ATOM 877 C CA . LEU A 1 109 ? 6.863 9.290 -14.525 1.00 97.06 109 LEU A CA 1
ATOM 878 C C . LEU A 1 109 ? 5.976 8.037 -14.642 1.00 97.06 109 LEU A C 1
ATOM 880 O O . LEU A 1 109 ? 6.415 6.947 -14.272 1.00 97.06 109 LEU A O 1
ATOM 884 N N . GLU A 1 110 ? 4.791 8.147 -15.249 1.00 97.44 110 GLU A N 1
ATOM 885 C CA . GLU A 1 110 ? 3.943 6.982 -15.553 1.00 97.44 110 GLU A CA 1
ATOM 886 C C . GLU A 1 110 ? 4.651 5.967 -16.472 1.00 97.44 110 GLU A C 1
ATOM 888 O O . GLU A 1 110 ? 4.633 4.762 -16.216 1.00 97.44 110 GLU A O 1
ATOM 893 N N . CYS A 1 111 ? 5.340 6.446 -17.514 1.00 97.44 111 CYS A N 1
ATOM 894 C CA . CYS A 1 111 ? 6.119 5.602 -18.423 1.00 97.44 111 CYS A CA 1
ATOM 895 C C . CYS A 1 111 ? 7.261 4.885 -17.689 1.00 97.44 111 CYS A C 1
ATOM 897 O O . CYS A 1 111 ? 7.467 3.694 -17.913 1.00 97.44 111 CYS A O 1
ATOM 899 N N . VAL A 1 112 ? 7.957 5.562 -16.766 1.00 98.06 112 VAL A N 1
ATOM 900 C CA . VAL A 1 112 ? 9.015 4.951 -15.945 1.00 98.06 112 VAL A CA 1
ATOM 901 C C . VAL A 1 112 ? 8.467 3.766 -15.156 1.00 98.06 112 VAL A C 1
ATOM 903 O O . VAL A 1 112 ? 9.035 2.676 -15.229 1.00 98.06 112 VAL A O 1
ATOM 906 N N . GLY A 1 113 ? 7.338 3.947 -14.465 1.00 98.06 113 GLY A N 1
ATOM 907 C CA . GLY A 1 113 ? 6.672 2.858 -13.754 1.00 98.06 113 GLY A CA 1
ATOM 908 C C . GLY A 1 113 ? 6.325 1.690 -14.683 1.00 98.06 113 GLY A C 1
ATOM 909 O O . GLY A 1 113 ? 6.653 0.540 -14.391 1.00 98.06 113 GLY A O 1
ATOM 910 N N . LEU A 1 114 ? 5.721 1.970 -15.839 1.00 98.50 114 LEU A N 1
ATOM 911 C CA . LEU A 1 114 ? 5.331 0.935 -16.801 1.00 98.50 114 LEU A CA 1
ATOM 912 C C . LEU A 1 114 ? 6.527 0.175 -17.389 1.00 98.50 114 LEU A C 1
ATOM 914 O O . LEU A 1 114 ? 6.424 -1.039 -17.564 1.00 98.50 114 LEU A O 1
ATOM 918 N N . VAL A 1 115 ? 7.648 0.851 -17.661 1.00 98.38 115 VAL A N 1
ATOM 919 C CA . VAL A 1 115 ? 8.889 0.212 -18.129 1.00 98.38 115 VAL A CA 1
ATOM 920 C C . VAL A 1 115 ? 9.459 -0.708 -17.053 1.00 98.38 115 VAL A C 1
ATOM 922 O O . VAL A 1 115 ? 9.796 -1.850 -17.356 1.00 98.38 115 VAL A O 1
ATOM 925 N N . ILE A 1 116 ? 9.500 -0.254 -15.796 1.00 98.38 116 ILE A N 1
ATOM 926 C CA . ILE A 1 116 ? 9.940 -1.067 -14.652 1.00 98.38 116 ILE A CA 1
ATOM 927 C C . ILE A 1 116 ? 9.080 -2.330 -14.512 1.00 98.38 116 ILE A C 1
ATOM 929 O O . ILE A 1 116 ? 9.614 -3.418 -14.315 1.00 98.38 116 ILE A O 1
ATOM 933 N N . SER A 1 117 ? 7.756 -2.224 -14.654 1.00 98.19 117 SER A N 1
ATOM 934 C CA . SER A 1 117 ? 6.876 -3.401 -14.617 1.00 98.19 117 SER A CA 1
ATOM 935 C C . SER A 1 117 ? 7.120 -4.368 -15.779 1.00 98.19 117 SER A C 1
ATOM 937 O O . SER A 1 117 ? 7.036 -5.580 -15.574 1.00 98.19 117 SER A O 1
ATOM 939 N N . GLY A 1 118 ? 7.410 -3.842 -16.974 1.00 97.69 118 GLY A N 1
ATOM 940 C CA . GLY A 1 118 ? 7.545 -4.622 -18.205 1.00 97.69 118 GLY A CA 1
ATOM 941 C C . GLY A 1 118 ? 8.848 -5.415 -18.338 1.00 97.69 118 GLY A C 1
ATOM 942 O O . GLY A 1 118 ? 8.873 -6.386 -19.088 1.00 97.69 118 GLY A O 1
ATOM 943 N N . VAL A 1 119 ? 9.920 -5.036 -17.632 1.00 97.75 119 VAL A N 1
ATOM 944 C CA . VAL A 1 119 ? 11.193 -5.781 -17.660 1.00 97.75 119 VAL A CA 1
ATOM 945 C C . VAL A 1 119 ? 11.152 -7.006 -16.748 1.00 97.75 119 VAL A C 1
ATOM 947 O O . VAL A 1 119 ? 10.6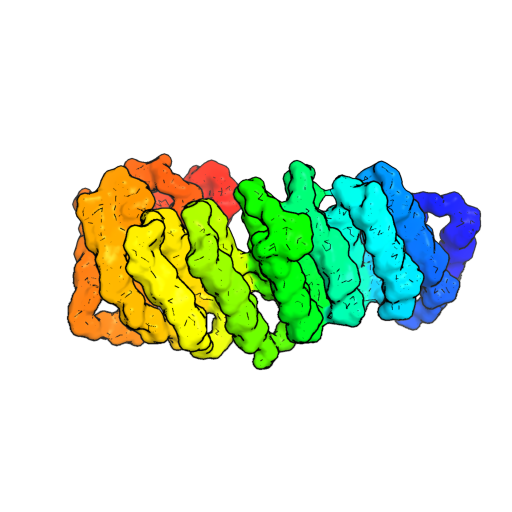25 -6.943 -15.636 1.00 97.75 119 VAL A O 1
ATOM 950 N N . ASP A 1 120 ? 11.741 -8.120 -17.179 1.00 96.44 120 ASP A N 1
ATOM 951 C CA . ASP A 1 120 ? 11.857 -9.344 -16.371 1.00 96.44 120 ASP A CA 1
ATOM 952 C C . ASP A 1 120 ? 13.243 -9.447 -15.716 1.00 96.44 120 ASP A C 1
ATOM 954 O O . ASP A 1 120 ? 14.055 -10.317 -16.020 1.00 96.44 120 ASP A O 1
ATOM 958 N N . LEU A 1 121 ? 13.549 -8.474 -14.853 1.00 96.81 121 LEU A N 1
ATOM 959 C CA . LEU A 1 121 ? 14.840 -8.342 -14.181 1.00 96.81 121 LEU A CA 1
ATOM 960 C C . LEU A 1 121 ? 14.658 -8.120 -12.678 1.00 96.81 121 LEU A C 1
ATOM 962 O O . LEU A 1 121 ? 13.706 -7.470 -12.243 1.00 96.81 121 LEU A O 1
ATOM 966 N N . ASP A 1 122 ? 15.619 -8.615 -11.899 1.00 97.31 122 ASP A N 1
ATOM 967 C CA . ASP A 1 122 ? 15.854 -8.125 -10.542 1.00 97.31 122 ASP A CA 1
ATOM 968 C C . ASP A 1 122 ? 16.620 -6.800 -10.624 1.00 97.31 122 ASP A C 1
ATOM 970 O O . ASP A 1 122 ? 17.770 -6.747 -11.066 1.00 97.31 122 ASP A O 1
ATOM 974 N N . LEU A 1 123 ? 15.959 -5.720 -10.221 1.00 97.62 123 LEU A N 1
ATOM 975 C CA . LEU A 1 123 ? 16.463 -4.360 -10.338 1.00 97.62 123 LEU A CA 1
ATOM 976 C C . LEU A 1 123 ? 17.271 -3.906 -9.123 1.00 97.62 123 LEU A C 1
ATOM 978 O O . LEU A 1 123 ? 17.729 -2.765 -9.131 1.00 97.62 123 LEU A O 1
ATOM 982 N N . SER A 1 124 ? 17.533 -4.769 -8.134 1.00 97.12 124 SER A N 1
ATOM 983 C CA . SER A 1 124 ? 18.289 -4.418 -6.921 1.00 97.12 124 SER A CA 1
ATOM 984 C C . SER A 1 124 ? 19.568 -3.613 -7.178 1.00 97.12 124 SER A C 1
ATOM 986 O O . SER A 1 124 ? 19.820 -2.617 -6.505 1.00 97.12 124 SER A O 1
ATOM 988 N N . LYS A 1 125 ? 20.340 -3.952 -8.220 1.00 94.94 125 LYS A N 1
ATOM 989 C CA . LYS A 1 125 ? 21.586 -3.238 -8.568 1.00 94.94 125 LYS A CA 1
ATOM 990 C C . LYS A 1 125 ? 21.384 -1.796 -9.047 1.00 94.94 125 LYS A C 1
ATOM 992 O O . LYS A 1 125 ? 22.315 -1.005 -8.967 1.00 94.94 125 LYS A O 1
ATOM 997 N N . CYS A 1 126 ? 20.204 -1.456 -9.559 1.00 94.81 126 CYS A N 1
ATOM 998 C CA . CYS A 1 126 ? 19.857 -0.115 -10.041 1.00 94.81 126 CYS A CA 1
ATOM 999 C C . CYS A 1 126 ? 18.773 0.575 -9.199 1.00 94.81 126 CYS A C 1
ATOM 1001 O O . CYS A 1 126 ? 18.407 1.718 -9.481 1.00 94.81 126 CYS A O 1
ATOM 1003 N N . THR A 1 127 ? 18.282 -0.087 -8.148 1.00 95.12 127 THR A N 1
ATOM 1004 C CA . THR A 1 127 ? 17.249 0.426 -7.245 1.00 95.12 127 THR A CA 1
ATOM 1005 C C . THR A 1 127 ? 17.643 1.773 -6.651 1.00 95.12 127 THR A C 1
ATOM 1007 O O . THR A 1 127 ? 16.836 2.698 -6.659 1.00 95.12 127 THR A O 1
ATOM 1010 N N . GLY A 1 128 ? 18.891 1.929 -6.199 1.00 95.00 128 GLY A N 1
ATOM 1011 C CA . GLY A 1 128 ? 19.363 3.190 -5.626 1.00 95.00 128 GLY A CA 1
ATOM 1012 C C . GLY A 1 128 ? 19.324 4.358 -6.617 1.00 95.00 128 GLY A C 1
ATOM 1013 O O . GLY A 1 128 ? 18.935 5.460 -6.244 1.00 95.00 128 GLY A O 1
ATOM 1014 N N . GLU A 1 129 ? 19.693 4.113 -7.871 1.00 95.06 129 GLU A N 1
ATOM 1015 C CA . GLU A 1 129 ? 19.726 5.114 -8.938 1.00 95.06 129 GLU A CA 1
ATOM 1016 C C . GLU A 1 129 ? 18.327 5.537 -9.397 1.00 95.06 129 GLU A C 1
ATOM 1018 O O . GLU A 1 129 ? 18.034 6.732 -9.449 1.00 95.06 129 GLU A O 1
ATOM 1023 N N . LEU A 1 130 ? 17.452 4.569 -9.689 1.00 97.31 130 LEU A N 1
ATOM 1024 C CA . LEU A 1 130 ? 16.063 4.838 -10.072 1.00 97.31 130 LEU A CA 1
ATOM 1025 C C . LEU A 1 130 ? 15.282 5.458 -8.914 1.00 97.31 130 LEU A C 1
ATOM 1027 O O . LEU A 1 130 ? 14.570 6.444 -9.095 1.00 97.31 130 LEU A O 1
ATOM 1031 N N . GLY A 1 131 ? 15.451 4.906 -7.714 1.00 97.31 131 GLY A N 1
ATOM 1032 C CA . GLY A 1 131 ? 14.761 5.365 -6.520 1.00 97.31 131 GLY A CA 1
ATOM 1033 C C . GLY A 1 131 ? 15.106 6.805 -6.165 1.00 97.31 131 GLY A C 1
ATOM 1034 O O . GLY A 1 131 ? 14.200 7.561 -5.843 1.00 97.31 131 GLY A O 1
ATOM 1035 N N . ASN A 1 132 ? 16.366 7.233 -6.312 1.00 95.75 132 ASN A N 1
ATOM 1036 C CA . ASN A 1 132 ? 16.745 8.637 -6.112 1.00 95.75 132 ASN A CA 1
ATOM 1037 C C . ASN A 1 132 ? 15.921 9.586 -6.998 1.00 95.75 132 ASN A C 1
ATOM 1039 O O . ASN A 1 132 ? 15.378 10.577 -6.513 1.00 95.75 132 ASN A O 1
ATOM 1043 N N . SER A 1 133 ? 15.804 9.274 -8.294 1.00 95.94 133 SER A N 1
ATOM 1044 C CA . SER A 1 133 ? 15.042 10.100 -9.236 1.00 95.94 133 SER A CA 1
ATOM 1045 C C . SER A 1 133 ? 13.541 10.101 -8.936 1.00 95.94 133 SER A C 1
ATOM 1047 O O . SER A 1 133 ? 12.891 11.137 -9.071 1.00 95.94 133 SER A O 1
ATOM 1049 N N . LEU A 1 134 ? 12.983 8.968 -8.506 1.00 98.19 134 LEU A N 1
ATOM 1050 C CA . LEU A 1 134 ? 11.566 8.865 -8.150 1.00 98.19 134 LEU A CA 1
ATOM 1051 C C . LEU A 1 134 ? 11.249 9.594 -6.837 1.00 98.19 134 LEU A C 1
ATOM 1053 O O . LEU A 1 134 ? 10.287 10.357 -6.780 1.00 98.19 134 LEU A O 1
ATOM 1057 N N . ILE A 1 135 ? 12.088 9.432 -5.809 1.00 98.12 135 ILE A N 1
ATOM 1058 C CA . ILE A 1 135 ? 11.931 10.083 -4.500 1.00 98.12 135 ILE A CA 1
ATOM 1059 C C . ILE A 1 135 ? 11.935 11.612 -4.642 1.00 98.12 135 ILE A C 1
ATOM 1061 O O . ILE A 1 135 ? 11.105 12.283 -4.024 1.00 98.12 135 ILE A O 1
ATOM 1065 N N . ALA A 1 136 ? 12.789 12.162 -5.511 1.00 96.25 136 ALA A N 1
ATOM 1066 C CA . ALA A 1 136 ? 12.820 13.596 -5.804 1.00 96.25 136 ALA A CA 1
ATOM 1067 C C . ALA A 1 136 ? 11.479 14.135 -6.349 1.00 96.25 136 ALA A C 1
ATOM 1069 O O . ALA A 1 136 ? 11.159 15.306 -6.175 1.00 96.25 136 ALA A O 1
ATOM 1070 N N . ASN A 1 137 ? 10.661 13.281 -6.972 1.00 97.44 137 ASN A N 1
ATOM 1071 C CA . ASN A 1 137 ? 9.357 13.654 -7.520 1.00 97.44 137 ASN A CA 1
ATOM 1072 C C . ASN A 1 137 ? 8.188 13.414 -6.547 1.00 97.44 137 ASN A C 1
ATOM 1074 O O . ASN A 1 137 ? 7.090 13.919 -6.783 1.00 97.44 137 ASN A O 1
ATOM 1078 N N . LEU A 1 138 ? 8.409 12.733 -5.414 1.00 97.94 138 LEU A N 1
ATOM 1079 C CA . LEU A 1 138 ? 7.370 12.510 -4.395 1.00 97.94 138 LEU A CA 1
ATOM 1080 C C . LEU A 1 138 ? 6.899 13.803 -3.726 1.00 97.94 138 LEU A C 1
ATOM 1082 O O . LEU A 1 138 ? 5.833 13.817 -3.123 1.00 97.94 138 LEU A O 1
ATOM 1086 N N . HIS A 1 139 ? 7.657 14.889 -3.832 1.00 96.88 139 HIS A N 1
ATOM 1087 C CA . HIS A 1 139 ? 7.296 16.204 -3.304 1.00 96.88 139 HIS A CA 1
ATOM 1088 C C . HIS A 1 139 ? 7.185 17.263 -4.415 1.00 96.88 139 HIS A C 1
ATOM 1090 O O . HIS A 1 139 ? 7.352 18.457 -4.161 1.00 96.88 139 HIS A O 1
ATOM 1096 N N . SER A 1 140 ? 6.889 16.824 -5.647 1.00 95.88 140 SER A N 1
ATOM 1097 C CA . SER A 1 140 ? 6.580 17.711 -6.770 1.00 95.88 140 SER A CA 1
ATOM 1098 C C . SER A 1 140 ? 5.369 18.599 -6.471 1.00 95.88 140 SER A C 1
ATOM 1100 O O . SER A 1 140 ? 4.425 18.193 -5.790 1.00 95.88 140 SER A O 1
ATOM 1102 N N . LYS A 1 141 ? 5.367 19.809 -7.038 1.00 94.38 141 LYS A N 1
ATOM 1103 C CA . LYS A 1 141 ? 4.209 20.712 -6.984 1.00 94.38 141 LYS A CA 1
ATOM 1104 C C . LYS A 1 141 ? 3.024 20.187 -7.797 1.00 94.38 141 LYS A C 1
ATOM 1106 O O . LYS A 1 141 ? 1.898 20.572 -7.513 1.00 94.38 141 LYS A O 1
ATOM 1111 N N . ASP A 1 142 ? 3.277 19.325 -8.779 1.00 95.00 142 ASP A N 1
ATOM 1112 C CA . ASP A 1 142 ? 2.236 18.693 -9.584 1.00 95.00 142 ASP A CA 1
ATOM 1113 C C . ASP A 1 142 ? 1.716 17.415 -8.906 1.00 95.00 142 ASP A C 1
ATOM 1115 O O . ASP A 1 142 ? 2.471 16.481 -8.619 1.00 95.00 142 ASP A O 1
ATOM 1119 N N . ASP A 1 143 ? 0.411 17.375 -8.643 1.00 95.50 143 ASP A N 1
ATOM 1120 C CA . ASP A 1 143 ? -0.253 16.277 -7.929 1.00 95.50 143 ASP A CA 1
ATOM 1121 C C . ASP A 1 143 ? -0.157 14.952 -8.687 1.00 95.50 143 ASP A C 1
ATOM 1123 O O . ASP A 1 143 ? 0.017 13.886 -8.087 1.00 95.50 143 ASP A O 1
ATOM 1127 N N . LYS A 1 144 ? -0.237 15.018 -10.019 1.00 95.75 144 LYS A N 1
ATOM 1128 C CA . LYS A 1 144 ? -0.164 13.844 -10.881 1.00 95.75 144 LYS A CA 1
ATOM 1129 C C . LYS A 1 144 ? 1.248 13.260 -10.884 1.00 95.75 144 LYS A C 1
ATOM 1131 O O . LYS A 1 144 ? 1.395 12.057 -10.691 1.00 95.75 144 LYS A O 1
ATOM 1136 N N . ALA A 1 145 ? 2.277 14.097 -10.987 1.00 96.44 145 ALA A N 1
ATOM 1137 C CA . ALA A 1 145 ? 3.674 13.700 -10.861 1.00 96.44 145 ALA A CA 1
ATOM 1138 C C . ALA A 1 145 ? 3.948 13.029 -9.509 1.00 96.44 145 ALA A C 1
ATOM 1140 O O . ALA A 1 145 ? 4.585 11.978 -9.475 1.00 96.44 145 ALA A O 1
ATOM 1141 N N . ARG A 1 146 ? 3.414 13.568 -8.401 1.00 97.31 146 ARG A N 1
ATOM 1142 C CA . ARG A 1 146 ? 3.525 12.920 -7.082 1.00 97.31 146 ARG A CA 1
ATOM 1143 C C . ARG A 1 146 ? 2.908 11.519 -7.079 1.00 97.31 146 ARG A C 1
ATOM 1145 O O . ARG A 1 146 ? 3.561 10.563 -6.662 1.00 97.31 146 ARG A O 1
ATOM 1152 N N . SER A 1 147 ? 1.678 11.384 -7.582 1.00 97.44 147 SER A N 1
ATOM 1153 C CA . SER A 1 147 ? 0.987 10.088 -7.644 1.00 97.44 147 SER A CA 1
ATOM 1154 C C . SER A 1 147 ? 1.716 9.077 -8.534 1.00 97.44 147 SER A C 1
ATOM 1156 O O . SER A 1 147 ? 1.804 7.902 -8.184 1.00 97.44 147 SER A O 1
ATOM 1158 N N . GLU A 1 148 ? 2.244 9.512 -9.677 1.00 98.06 148 GLU A N 1
ATOM 1159 C CA . GLU A 1 148 ? 2.964 8.651 -10.620 1.00 98.06 148 GLU A CA 1
ATOM 1160 C C . GLU A 1 148 ? 4.336 8.243 -10.090 1.00 98.06 148 GLU A C 1
ATOM 1162 O O . GLU A 1 148 ? 4.732 7.091 -10.246 1.00 98.06 148 GLU A O 1
ATOM 1167 N N . ALA A 1 149 ? 5.038 9.149 -9.407 1.00 98.31 149 ALA A N 1
ATOM 1168 C CA . ALA A 1 149 ? 6.279 8.828 -8.715 1.00 98.31 149 ALA A CA 1
ATOM 1169 C C . ALA A 1 149 ? 6.044 7.790 -7.609 1.00 98.31 149 ALA A C 1
ATOM 1171 O O . ALA A 1 149 ? 6.801 6.826 -7.502 1.00 98.31 149 ALA A O 1
ATOM 1172 N N . ALA A 1 150 ? 4.970 7.934 -6.826 1.00 98.38 150 ALA A N 1
ATOM 1173 C CA . ALA A 1 150 ? 4.611 6.960 -5.800 1.00 98.38 150 ALA A CA 1
ATOM 1174 C C . ALA A 1 150 ? 4.264 5.583 -6.398 1.00 98.38 150 ALA A C 1
ATOM 1176 O O . ALA A 1 150 ? 4.712 4.562 -5.869 1.00 98.38 150 ALA A O 1
ATOM 1177 N N . ASP A 1 151 ? 3.509 5.525 -7.502 1.00 98.50 151 ASP A N 1
ATOM 1178 C CA . ASP A 1 151 ? 3.214 4.265 -8.207 1.00 98.50 151 ASP A CA 1
ATOM 1179 C C . ASP A 1 151 ? 4.484 3.638 -8.811 1.00 98.50 151 ASP A C 1
ATOM 1181 O O . ASP A 1 151 ? 4.716 2.436 -8.684 1.00 98.50 151 ASP A O 1
ATOM 1185 N N . ALA A 1 152 ? 5.375 4.443 -9.391 1.00 98.44 152 ALA A N 1
ATOM 1186 C CA . ALA A 1 152 ? 6.657 3.966 -9.899 1.00 98.44 152 ALA A CA 1
ATOM 1187 C C . ALA A 1 152 ? 7.575 3.438 -8.778 1.00 98.44 152 ALA A C 1
ATOM 1189 O O . ALA A 1 152 ? 8.227 2.412 -8.972 1.00 98.44 152 ALA A O 1
ATOM 1190 N N . CYS A 1 153 ? 7.583 4.058 -7.589 1.00 98.50 153 CYS A N 1
ATOM 1191 C CA . CYS A 1 153 ? 8.283 3.529 -6.409 1.00 98.50 153 CYS A CA 1
ATOM 1192 C C . CYS A 1 153 ? 7.761 2.142 -6.015 1.00 98.50 153 CYS A C 1
ATOM 1194 O O . CYS A 1 153 ? 8.555 1.252 -5.710 1.00 98.50 153 CYS A O 1
ATOM 1196 N N . LYS A 1 154 ? 6.437 1.936 -6.060 1.00 98.69 154 LYS A N 1
ATOM 1197 C CA . LYS A 1 154 ? 5.824 0.626 -5.804 1.00 98.69 154 LYS A CA 1
ATOM 1198 C C . LYS A 1 154 ? 6.331 -0.425 -6.788 1.00 98.69 154 LYS A C 1
ATOM 1200 O O . LYS A 1 154 ? 6.800 -1.479 -6.372 1.00 98.69 154 LYS A O 1
ATOM 1205 N N . ARG A 1 155 ? 6.290 -0.115 -8.084 1.00 98.62 155 ARG A N 1
ATOM 1206 C CA . ARG A 1 155 ? 6.734 -1.023 -9.154 1.00 98.62 155 ARG A CA 1
ATOM 1207 C C . ARG A 1 155 ? 8.230 -1.320 -9.074 1.00 98.62 155 ARG A C 1
ATOM 1209 O O . ARG A 1 155 ? 8.646 -2.443 -9.338 1.00 98.62 155 ARG A O 1
ATOM 1216 N N . LEU A 1 156 ? 9.044 -0.338 -8.680 1.00 98.62 156 LEU A N 1
ATOM 1217 C CA . LEU A 1 156 ? 10.469 -0.548 -8.423 1.00 98.62 156 LEU A CA 1
ATOM 1218 C C . LEU A 1 156 ? 10.689 -1.490 -7.238 1.00 98.62 156 LEU A C 1
ATOM 1220 O O . LEU A 1 156 ? 11.525 -2.391 -7.322 1.00 98.62 156 LEU A O 1
ATOM 1224 N N . ALA A 1 157 ? 9.927 -1.315 -6.156 1.00 98.31 157 ALA A N 1
ATOM 1225 C CA . ALA A 1 157 ? 9.978 -2.216 -5.015 1.00 98.31 157 ALA A CA 1
ATOM 1226 C C . ALA A 1 157 ? 9.641 -3.650 -5.446 1.00 98.31 157 ALA A C 1
ATOM 1228 O O . ALA A 1 157 ? 10.432 -4.549 -5.177 1.00 98.31 157 ALA A O 1
ATOM 1229 N N . GLU A 1 158 ? 8.554 -3.855 -6.197 1.00 98.31 158 GLU A N 1
ATOM 1230 C CA . GLU A 1 158 ? 8.134 -5.165 -6.736 1.00 98.31 158 GLU A CA 1
ATOM 1231 C C . GLU A 1 158 ? 9.223 -5.867 -7.575 1.00 98.31 158 GLU A C 1
ATOM 1233 O O . GLU A 1 158 ? 9.192 -7.087 -7.736 1.00 98.31 158 GLU A O 1
ATOM 1238 N N . LYS A 1 159 ? 10.208 -5.120 -8.092 1.00 97.88 159 LYS A N 1
ATOM 1239 C CA . LYS A 1 159 ? 11.365 -5.637 -8.843 1.00 97.88 159 LYS A CA 1
ATOM 1240 C C . LYS A 1 159 ? 12.663 -5.698 -8.032 1.00 97.88 159 LYS A C 1
ATOM 1242 O O . LYS A 1 159 ? 13.694 -6.045 -8.591 1.00 97.88 159 LYS A O 1
ATOM 1247 N N . THR A 1 160 ? 12.640 -5.366 -6.745 1.00 98.06 160 THR A N 1
ATOM 1248 C CA . THR A 1 160 ? 13.815 -5.348 -5.862 1.00 98.06 160 THR A CA 1
ATOM 1249 C C . THR A 1 160 ? 13.766 -6.541 -4.908 1.00 98.06 160 THR A C 1
ATOM 1251 O O . THR A 1 160 ? 12.860 -6.622 -4.074 1.00 98.06 160 THR A O 1
ATOM 1254 N N . LYS A 1 161 ? 14.739 -7.457 -5.012 1.00 97.12 161 LYS A N 1
ATOM 1255 C CA . LYS A 1 161 ? 14.820 -8.672 -4.171 1.00 97.12 161 LYS A CA 1
ATOM 1256 C C . LYS A 1 161 ? 15.840 -8.585 -3.034 1.00 97.12 161 LYS A C 1
ATOM 1258 O O . LYS A 1 161 ? 15.734 -9.310 -2.050 1.00 97.12 161 LYS A O 1
ATOM 1263 N N . ASP A 1 162 ? 16.829 -7.709 -3.160 1.00 96.88 162 ASP A N 1
ATOM 1264 C CA . ASP A 1 162 ? 17.838 -7.463 -2.130 1.00 96.88 162 ASP A CA 1
ATOM 1265 C C . ASP A 1 162 ? 17.295 -6.587 -0.990 1.00 96.88 162 ASP A C 1
ATOM 1267 O O . ASP A 1 162 ? 16.836 -5.464 -1.212 1.00 96.88 162 ASP A O 1
ATOM 1271 N N . GLN A 1 163 ? 17.407 -7.088 0.243 1.00 96.94 163 GLN A N 1
ATOM 1272 C CA . GLN A 1 163 ? 16.963 -6.399 1.457 1.00 96.94 163 GLN A CA 1
ATOM 1273 C C . GLN A 1 163 ? 17.657 -5.041 1.625 1.00 96.94 163 GLN A C 1
ATOM 1275 O O . GLN A 1 163 ? 16.987 -4.038 1.874 1.00 96.94 163 GLN A O 1
ATOM 1280 N N . LYS A 1 164 ? 18.986 -4.987 1.455 1.00 97.00 164 LYS A N 1
ATOM 1281 C CA . LYS A 1 164 ? 19.772 -3.763 1.689 1.00 97.00 164 LYS A CA 1
ATOM 1282 C C . LYS A 1 164 ? 19.360 -2.642 0.743 1.00 97.00 164 LYS A C 1
ATOM 1284 O O . LYS A 1 164 ? 19.212 -1.501 1.168 1.00 97.00 164 LYS A O 1
ATOM 1289 N N . SER A 1 165 ? 19.093 -2.976 -0.516 1.00 97.62 165 SER A N 1
ATOM 1290 C CA . SER A 1 165 ? 18.598 -2.029 -1.515 1.00 97.62 165 SER A CA 1
ATOM 1291 C C . SER A 1 165 ? 17.275 -1.375 -1.089 1.00 97.62 165 SER A C 1
ATOM 1293 O O . SER A 1 165 ? 17.093 -0.170 -1.271 1.00 97.62 165 SER A O 1
ATOM 1295 N N . VAL A 1 166 ? 16.354 -2.135 -0.482 1.00 98.25 166 VAL A N 1
ATOM 1296 C CA . VAL A 1 166 ? 15.086 -1.589 0.036 1.00 98.25 166 VAL A CA 1
ATOM 1297 C C . VAL A 1 166 ? 15.314 -0.736 1.287 1.00 98.25 166 VAL A C 1
ATOM 1299 O O . VAL A 1 166 ? 14.726 0.340 1.402 1.00 98.25 166 VAL A O 1
ATOM 1302 N N . GLU A 1 167 ? 16.188 -1.165 2.201 1.00 98.19 167 GLU A N 1
ATOM 1303 C CA . GLU A 1 167 ? 16.564 -0.377 3.386 1.00 98.19 167 GLU A CA 1
ATOM 1304 C C . GLU A 1 167 ? 17.178 0.974 3.005 1.00 98.19 167 GLU A C 1
ATOM 1306 O O . GLU A 1 167 ? 16.850 2.002 3.599 1.00 98.19 167 GLU A O 1
ATOM 1311 N N . GLU A 1 168 ? 18.032 1.002 1.982 1.00 98.19 168 GLU A N 1
ATOM 1312 C CA . GLU A 1 168 ? 18.614 2.236 1.464 1.00 98.19 168 GLU A CA 1
ATOM 1313 C C . GLU A 1 168 ? 17.558 3.165 0.858 1.00 98.19 168 GLU A C 1
ATOM 1315 O O . GLU A 1 168 ? 17.617 4.378 1.083 1.00 98.19 168 GLU A O 1
ATOM 1320 N N . LEU A 1 169 ? 16.568 2.630 0.135 1.00 98.12 169 LEU A N 1
ATOM 1321 C CA . LEU A 1 169 ? 15.449 3.435 -0.362 1.00 98.12 169 LEU A CA 1
ATOM 1322 C C . LEU A 1 169 ? 14.595 4.001 0.765 1.00 98.12 169 LEU A C 1
ATOM 1324 O O . LEU A 1 169 ? 14.249 5.183 0.718 1.00 98.12 169 LEU A O 1
ATOM 1328 N N . LEU A 1 170 ? 14.283 3.200 1.784 1.00 98.50 170 LEU A N 1
ATOM 1329 C CA . LEU A 1 170 ? 13.583 3.674 2.977 1.00 98.50 170 LEU A CA 1
ATOM 1330 C C . LEU A 1 170 ? 14.370 4.812 3.627 1.00 98.50 170 LEU A C 1
ATOM 1332 O O . LEU A 1 170 ? 13.847 5.914 3.787 1.00 98.50 170 LEU A O 1
ATOM 1336 N N . LYS A 1 171 ? 15.658 4.585 3.902 1.00 98.56 171 LYS A N 1
ATOM 1337 C CA . LYS A 1 171 ? 16.546 5.578 4.510 1.00 98.56 171 LYS A CA 1
ATOM 1338 C C . LYS A 1 171 ? 16.548 6.893 3.735 1.00 98.56 171 LYS A C 1
ATOM 1340 O O . LYS A 1 171 ? 16.438 7.952 4.347 1.00 98.56 171 LYS A O 1
ATOM 1345 N N . LYS A 1 172 ? 16.646 6.845 2.406 1.00 98.38 172 LYS A N 1
ATOM 1346 C CA . LYS A 1 172 ? 16.618 8.046 1.557 1.00 98.38 172 LYS A CA 1
ATOM 1347 C C . LYS A 1 172 ? 15.249 8.723 1.546 1.00 98.38 172 LYS A C 1
ATOM 1349 O O . LYS A 1 172 ? 15.179 9.938 1.680 1.00 98.38 172 LYS A O 1
ATOM 1354 N N . THR A 1 173 ? 14.166 7.954 1.458 1.00 98.69 173 THR A N 1
ATOM 1355 C CA . THR A 1 173 ? 12.794 8.490 1.473 1.00 98.69 173 THR A CA 1
ATOM 1356 C C . THR A 1 173 ? 12.516 9.241 2.777 1.00 98.69 173 THR A C 1
ATOM 1358 O O . THR A 1 173 ? 12.019 10.367 2.761 1.00 98.69 173 THR A O 1
ATOM 1361 N N . PHE A 1 174 ? 12.913 8.671 3.917 1.00 98.62 174 PHE A N 1
ATOM 1362 C CA . PHE A 1 174 ? 12.775 9.335 5.212 1.00 98.62 174 PHE A CA 1
ATOM 1363 C C . PHE A 1 174 ? 13.792 10.462 5.428 1.00 98.62 174 PHE A C 1
ATOM 1365 O O . PHE A 1 174 ? 13.481 11.419 6.134 1.00 98.62 174 PHE A O 1
ATOM 1372 N N . ALA A 1 175 ? 14.972 10.421 4.799 1.00 98.44 175 ALA A N 1
ATOM 1373 C CA . ALA A 1 175 ? 15.874 11.574 4.777 1.00 98.44 175 ALA A CA 1
ATOM 1374 C C . ALA A 1 175 ? 15.206 12.786 4.103 1.00 98.44 175 ALA A C 1
ATOM 1376 O O . ALA A 1 175 ? 15.242 13.879 4.668 1.00 98.44 175 ALA A O 1
ATOM 1377 N N . VAL A 1 176 ? 14.507 12.576 2.980 1.00 98.19 176 VAL A N 1
ATOM 1378 C CA . VAL A 1 176 ? 13.713 13.621 2.310 1.00 98.19 176 VAL A CA 1
ATOM 1379 C C . VAL A 1 176 ? 12.564 14.093 3.191 1.00 98.19 176 VAL A C 1
ATOM 1381 O O . VAL A 1 176 ? 12.383 15.298 3.358 1.00 98.19 176 VAL A O 1
ATOM 1384 N N . PHE A 1 177 ? 11.834 13.174 3.832 1.00 98.25 177 PHE A N 1
ATOM 1385 C CA . PHE A 1 177 ? 10.785 13.539 4.791 1.00 98.25 177 PHE A CA 1
ATOM 1386 C C . PHE A 1 177 ? 11.317 14.454 5.909 1.00 98.25 177 PHE A C 1
ATOM 1388 O O . PHE A 1 177 ? 10.666 15.425 6.296 1.00 98.25 177 PHE A O 1
ATOM 1395 N N . HIS A 1 178 ? 12.527 14.171 6.398 1.00 97.31 178 HIS A N 1
ATOM 1396 C CA . HIS A 1 178 ? 13.212 14.950 7.428 1.00 97.31 178 HIS A CA 1
ATOM 1397 C C . HIS A 1 178 ? 14.020 16.144 6.890 1.00 97.31 178 HIS A C 1
ATOM 1399 O O . HIS A 1 178 ? 14.673 16.834 7.673 1.00 97.31 178 HIS A O 1
ATOM 1405 N N . GLY A 1 179 ? 13.933 16.439 5.591 1.00 96.25 179 GLY A N 1
ATOM 1406 C CA . GLY A 1 179 ? 14.404 17.688 5.004 1.00 96.25 179 GLY A CA 1
ATOM 1407 C C . GLY A 1 179 ? 15.775 17.657 4.331 1.00 96.25 179 GLY A C 1
ATOM 1408 O O . GLY A 1 179 ? 16.350 18.730 4.158 1.00 96.25 179 GLY A O 1
ATOM 1409 N N . SER A 1 180 ? 16.298 16.490 3.924 1.00 96.00 180 SER A N 1
ATOM 1410 C CA . SER A 1 180 ? 17.537 16.424 3.119 1.00 96.00 180 SER A CA 1
ATOM 1411 C C . SER A 1 180 ? 17.448 17.239 1.826 1.00 96.00 180 SER A C 1
ATOM 1413 O O . SER A 1 180 ? 18.441 17.824 1.406 1.00 96.00 180 SER A O 1
ATOM 1415 N N . ASP A 1 181 ? 16.244 17.331 1.259 1.00 91.44 181 ASP A N 1
ATOM 1416 C CA . ASP A 1 181 ? 15.945 18.047 0.012 1.00 91.44 181 ASP A CA 1
ATOM 1417 C C . ASP A 1 181 ? 15.207 19.370 0.297 1.00 91.44 181 ASP A C 1
ATOM 1419 O O . ASP A 1 181 ? 14.508 19.930 -0.544 1.00 91.44 181 ASP A O 1
ATOM 1423 N N . GLY A 1 182 ? 15.354 19.882 1.522 1.00 93.19 182 GLY A N 1
ATOM 1424 C CA . GLY A 1 182 ? 14.615 21.031 2.025 1.00 93.19 182 GLY A CA 1
ATOM 1425 C C . GLY A 1 182 ? 13.376 20.634 2.827 1.00 93.19 182 GLY A C 1
ATOM 1426 O O . GLY A 1 182 ? 12.795 19.559 2.685 1.00 93.19 182 GLY A O 1
ATOM 1427 N N . LYS A 1 183 ? 12.969 21.522 3.736 1.00 94.38 183 LYS A N 1
ATOM 1428 C CA . LYS A 1 183 ? 11.864 21.262 4.663 1.00 94.38 183 LYS A CA 1
ATOM 1429 C C . LYS A 1 183 ? 10.535 21.127 3.912 1.00 94.38 183 LYS A C 1
ATOM 1431 O O . LYS A 1 183 ? 10.073 22.082 3.291 1.00 94.38 183 LYS A O 1
ATOM 1436 N N . LEU A 1 184 ? 9.863 19.986 4.071 1.00 96.19 184 LEU A N 1
ATOM 1437 C CA . LEU A 1 184 ? 8.502 19.788 3.571 1.00 96.19 184 LEU A CA 1
ATOM 1438 C C . LEU A 1 184 ? 7.509 20.600 4.415 1.00 96.19 184 LEU A C 1
ATOM 1440 O O . LEU A 1 184 ? 7.198 20.249 5.555 1.00 96.19 184 LEU A O 1
ATOM 1444 N N . THR A 1 185 ? 7.017 21.707 3.865 1.00 93.06 185 THR A N 1
ATOM 1445 C CA . THR A 1 185 ? 6.024 22.574 4.522 1.00 93.06 185 THR A CA 1
ATOM 1446 C C . THR A 1 185 ? 4.590 22.223 4.135 1.00 93.06 185 THR A C 1
ATOM 1448 O O . THR A 1 185 ? 3.680 22.400 4.941 1.00 93.06 185 THR A O 1
ATOM 1451 N N . VAL A 1 186 ? 4.388 21.684 2.931 1.00 95.69 186 VAL A N 1
ATOM 1452 C CA . VAL A 1 186 ? 3.074 21.297 2.405 1.00 95.69 186 VAL A CA 1
ATOM 1453 C C . VAL A 1 186 ? 2.714 19.894 2.889 1.00 95.69 186 VAL A C 1
ATOM 1455 O O . VAL A 1 186 ? 3.476 18.945 2.699 1.00 95.69 186 VAL A O 1
ATOM 1458 N N . VAL A 1 187 ? 1.533 19.754 3.495 1.00 97.00 187 VAL A N 1
ATOM 1459 C CA . VAL A 1 187 ? 1.046 18.472 4.031 1.00 97.00 187 VAL A CA 1
ATOM 1460 C C . VAL A 1 187 ? 0.987 17.409 2.939 1.00 97.00 187 VAL A C 1
ATOM 1462 O O . VAL A 1 187 ? 1.481 16.310 3.150 1.00 97.00 187 VAL A O 1
ATOM 1465 N N . ASP A 1 188 ? 0.475 17.729 1.752 1.00 97.00 188 ASP A N 1
ATOM 1466 C CA . ASP A 1 188 ? 0.344 16.737 0.679 1.00 97.00 188 ASP A CA 1
ATOM 1467 C C . ASP A 1 188 ? 1.700 16.253 0.130 1.00 97.00 188 ASP A C 1
ATOM 1469 O O . ASP A 1 188 ? 1.794 15.128 -0.361 1.00 97.00 188 ASP A O 1
ATOM 1473 N N . HIS A 1 189 ? 2.778 17.033 0.290 1.00 98.12 189 HIS A N 1
ATOM 1474 C CA . HIS A 1 189 ? 4.135 16.558 -0.000 1.00 98.12 189 HIS A CA 1
ATOM 1475 C C . HIS A 1 189 ? 4.590 15.537 1.049 1.00 98.12 189 HIS A C 1
ATOM 1477 O O . HIS A 1 189 ? 5.121 14.489 0.695 1.00 98.12 189 HIS A O 1
ATOM 1483 N N . LYS A 1 190 ? 4.334 15.803 2.340 1.00 98.25 190 LYS A N 1
ATOM 1484 C CA . LYS A 1 190 ? 4.613 14.845 3.424 1.00 98.25 190 LYS A CA 1
ATOM 1485 C C . LYS A 1 190 ? 3.847 13.538 3.219 1.00 98.25 190 LYS A C 1
ATOM 1487 O O . LYS A 1 190 ? 4.435 12.468 3.320 1.00 98.25 190 LYS A O 1
ATOM 1492 N N . ILE A 1 191 ? 2.556 13.638 2.895 1.00 98.56 191 ILE A N 1
ATOM 1493 C CA . ILE A 1 191 ? 1.678 12.498 2.596 1.00 98.56 191 ILE A CA 1
ATOM 1494 C C . ILE A 1 191 ? 2.241 11.682 1.432 1.00 98.56 191 ILE A C 1
ATOM 1496 O O . ILE A 1 191 ? 2.425 10.482 1.568 1.00 98.56 191 ILE A O 1
ATOM 1500 N N . SER A 1 192 ? 2.596 12.324 0.321 1.00 98.50 192 SER A N 1
ATOM 1501 C CA . SER A 1 192 ? 3.140 11.633 -0.852 1.00 98.50 192 SER A CA 1
ATOM 1502 C C . SER A 1 192 ? 4.491 10.947 -0.588 1.00 98.50 192 SER A C 1
ATOM 1504 O O . SER A 1 192 ? 4.723 9.828 -1.046 1.00 98.50 192 SER A O 1
ATOM 1506 N N . VAL A 1 193 ? 5.373 11.556 0.213 1.00 98.75 193 VAL A N 1
ATOM 1507 C CA . VAL A 1 193 ? 6.636 10.916 0.625 1.00 98.75 193 VAL A CA 1
ATOM 1508 C C . VAL A 1 193 ? 6.379 9.686 1.505 1.00 98.75 193 VAL A C 1
ATOM 1510 O O . VAL A 1 193 ? 6.985 8.637 1.282 1.00 98.75 193 VAL A O 1
ATOM 1513 N N . LEU A 1 194 ? 5.444 9.775 2.458 1.00 98.81 194 LEU A N 1
ATOM 1514 C CA . LEU A 1 194 ? 5.025 8.629 3.274 1.00 98.81 194 LEU A CA 1
ATOM 1515 C C . LEU A 1 194 ? 4.374 7.534 2.423 1.00 98.81 194 LEU A C 1
ATOM 1517 O O . LEU A 1 194 ? 4.659 6.360 2.647 1.00 98.81 194 LEU A O 1
ATOM 1521 N N . LEU A 1 195 ? 3.564 7.901 1.425 1.00 98.75 195 LEU A N 1
ATOM 1522 C CA . LEU A 1 195 ? 2.970 6.967 0.470 1.00 98.75 195 LEU A CA 1
ATOM 1523 C C . LEU A 1 195 ? 4.048 6.199 -0.298 1.00 98.75 195 LEU A C 1
ATOM 1525 O O . LEU A 1 195 ? 3.989 4.974 -0.382 1.00 98.75 195 LEU A O 1
ATOM 1529 N N . GLY A 1 196 ? 5.074 6.901 -0.790 1.00 98.62 196 GLY A N 1
ATOM 1530 C CA . GLY A 1 196 ? 6.250 6.279 -1.395 1.00 98.62 196 GLY A CA 1
ATOM 1531 C C . GLY A 1 196 ? 6.912 5.267 -0.455 1.00 98.62 196 GLY A C 1
ATOM 1532 O O . GLY A 1 196 ? 7.130 4.124 -0.850 1.00 98.62 196 GLY A O 1
ATOM 1533 N N . ALA A 1 197 ? 7.152 5.639 0.808 1.00 98.75 197 ALA A N 1
ATOM 1534 C CA . ALA A 1 197 ? 7.716 4.738 1.818 1.00 98.75 197 ALA A CA 1
ATOM 1535 C C . ALA A 1 197 ? 6.806 3.535 2.140 1.00 98.75 197 ALA A C 1
ATOM 1537 O O . ALA A 1 197 ? 7.290 2.423 2.349 1.00 98.75 197 ALA A O 1
ATOM 1538 N N . GLY A 1 198 ? 5.485 3.727 2.160 1.00 98.75 198 GLY A N 1
ATOM 1539 C CA . GLY A 1 198 ? 4.505 2.655 2.334 1.00 98.75 198 GLY A CA 1
ATOM 1540 C C . GLY A 1 198 ? 4.500 1.681 1.155 1.00 98.75 198 GLY A C 1
ATOM 1541 O O . GLY A 1 198 ? 4.496 0.465 1.346 1.00 98.75 198 GLY A O 1
ATOM 1542 N N . HIS A 1 199 ? 4.580 2.193 -0.073 1.00 98.69 199 HIS A N 1
ATOM 1543 C CA . HIS A 1 199 ? 4.643 1.400 -1.301 1.00 98.69 199 HIS A CA 1
ATOM 1544 C C . HIS A 1 199 ? 5.890 0.520 -1.402 1.00 98.69 199 HIS A C 1
ATOM 1546 O O . HIS A 1 199 ? 5.809 -0.568 -1.976 1.00 98.69 199 HIS A O 1
ATOM 1552 N N . LEU A 1 200 ? 7.004 0.918 -0.780 1.00 98.56 200 LEU A N 1
ATOM 1553 C CA . LEU A 1 200 ? 8.197 0.073 -0.683 1.00 98.56 200 LEU A CA 1
ATOM 1554 C C . LEU A 1 200 ? 7.932 -1.257 0.048 1.00 98.56 200 LEU A C 1
ATOM 1556 O O . LEU A 1 200 ? 8.704 -2.197 -0.126 1.00 98.56 200 LEU A O 1
ATOM 1560 N N . SER A 1 201 ? 6.822 -1.396 0.787 1.00 98.31 201 SER A N 1
ATOM 1561 C CA . SER A 1 201 ? 6.389 -2.678 1.365 1.00 98.31 201 SER A CA 1
ATOM 1562 C C . SER A 1 201 ? 6.058 -3.734 0.308 1.00 98.31 201 SER A C 1
ATOM 1564 O O . SER A 1 201 ? 6.023 -4.919 0.632 1.00 98.31 201 SER A O 1
ATOM 1566 N N . CYS A 1 202 ? 5.804 -3.347 -0.949 1.00 97.81 202 CYS A N 1
ATOM 1567 C CA . CYS A 1 202 ? 5.502 -4.250 -2.068 1.00 97.81 202 CYS A CA 1
ATOM 1568 C C . CYS A 1 202 ? 6.748 -4.933 -2.648 1.00 97.81 202 CYS A C 1
ATOM 1570 O O . CYS A 1 202 ? 6.686 -5.481 -3.744 1.00 97.81 202 CYS A O 1
ATOM 1572 N N . ASN A 1 203 ? 7.873 -4.885 -1.936 1.00 97.81 203 ASN A N 1
ATOM 1573 C CA . ASN A 1 203 ? 9.116 -5.460 -2.413 1.00 97.81 203 ASN A CA 1
ATOM 1574 C C . ASN A 1 203 ? 9.080 -6.983 -2.585 1.00 97.81 203 ASN A C 1
ATOM 1576 O O . ASN A 1 203 ? 8.224 -7.671 -2.029 1.00 97.81 203 ASN A O 1
ATOM 1580 N N . ALA A 1 204 ? 10.033 -7.489 -3.368 1.00 96.38 204 ALA A N 1
ATOM 1581 C CA . ALA A 1 204 ? 10.193 -8.907 -3.672 1.00 96.38 204 ALA A CA 1
ATOM 1582 C C . ALA A 1 204 ? 11.299 -9.573 -2.830 1.00 96.38 204 ALA A C 1
ATOM 1584 O O . ALA A 1 204 ? 11.877 -10.577 -3.253 1.00 96.38 204 ALA A O 1
ATOM 1585 N N . VAL A 1 205 ? 11.619 -9.010 -1.658 1.00 96.62 205 VAL A N 1
ATOM 1586 C CA . VAL A 1 205 ? 12.588 -9.597 -0.724 1.00 96.62 205 VAL A CA 1
ATOM 1587 C C . VAL A 1 205 ? 12.057 -10.934 -0.213 1.00 96.62 205 VAL A C 1
ATOM 1589 O O . VAL A 1 205 ? 10.864 -11.092 0.052 1.00 96.62 205 VAL A O 1
ATOM 1592 N N . ALA A 1 206 ? 12.953 -11.910 -0.082 1.00 92.94 206 ALA A N 1
ATOM 1593 C CA . ALA A 1 206 ? 12.590 -13.246 0.369 1.00 92.94 206 ALA A CA 1
ATOM 1594 C C . ALA A 1 206 ? 11.979 -13.221 1.796 1.00 92.94 206 ALA A C 1
ATOM 1596 O O . ALA A 1 206 ? 12.453 -12.452 2.645 1.00 92.94 206 ALA A O 1
ATOM 1597 N N . PRO A 1 207 ? 10.942 -14.036 2.089 1.00 89.69 207 PRO A N 1
ATOM 1598 C CA . PRO A 1 207 ? 10.194 -13.976 3.351 1.00 89.69 207 PRO A CA 1
ATOM 1599 C C . PRO A 1 207 ? 11.045 -14.068 4.627 1.00 89.69 207 PRO A C 1
ATOM 1601 O O . PRO A 1 207 ? 10.722 -13.431 5.627 1.00 89.69 207 PRO A O 1
ATOM 1604 N N . GLU A 1 208 ? 12.143 -14.822 4.601 1.00 89.38 208 GLU A N 1
ATOM 1605 C CA . GLU A 1 208 ? 13.062 -15.024 5.728 1.00 89.38 208 GLU A CA 1
ATOM 1606 C C . GLU A 1 208 ? 13.763 -13.737 6.194 1.00 89.38 208 GLU A C 1
ATOM 1608 O O . GLU A 1 208 ? 14.071 -13.585 7.375 1.00 89.38 208 GLU A O 1
ATOM 1613 N N . HIS A 1 209 ? 13.965 -12.784 5.287 1.00 89.38 209 HIS A N 1
ATOM 1614 C CA . HIS A 1 209 ? 14.601 -11.492 5.554 1.00 89.38 209 HIS A CA 1
ATOM 1615 C C . HIS A 1 209 ? 13.579 -10.391 5.855 1.00 89.38 209 HIS A C 1
ATOM 1617 O O . HIS A 1 209 ? 13.906 -9.316 6.364 1.00 89.38 209 HIS A O 1
ATOM 1623 N N . PHE A 1 210 ? 12.312 -10.657 5.548 1.00 90.00 210 PHE A N 1
ATOM 1624 C CA . PHE A 1 210 ? 11.287 -9.634 5.495 1.00 90.00 210 PHE A CA 1
ATOM 1625 C C . PHE A 1 210 ? 10.912 -9.084 6.874 1.00 90.00 210 PHE A C 1
ATOM 1627 O O . PHE A 1 210 ? 10.609 -7.903 7.014 1.00 90.00 210 PHE A O 1
ATOM 1634 N N . GLN A 1 211 ? 11.011 -9.899 7.924 1.00 92.81 211 GLN A N 1
ATOM 1635 C CA . GLN A 1 211 ? 10.725 -9.452 9.285 1.00 92.81 211 GLN A CA 1
ATOM 1636 C C . GLN A 1 211 ? 11.712 -8.397 9.791 1.00 92.81 211 GLN A C 1
ATOM 1638 O O . GLN A 1 211 ? 11.287 -7.411 10.391 1.00 92.81 211 GLN A O 1
ATOM 1643 N N . ALA A 1 212 ? 13.011 -8.575 9.530 1.00 94.62 212 ALA A N 1
ATOM 1644 C CA . ALA A 1 212 ? 14.021 -7.578 9.880 1.00 94.62 212 ALA A CA 1
ATOM 1645 C C . ALA A 1 212 ? 13.753 -6.259 9.139 1.00 94.62 212 ALA A C 1
ATOM 1647 O O . ALA A 1 212 ? 13.761 -5.189 9.747 1.00 94.62 212 ALA A O 1
ATOM 1648 N N . LEU A 1 213 ? 13.401 -6.351 7.855 1.00 97.25 213 LEU A N 1
ATOM 1649 C CA . LEU A 1 213 ? 13.047 -5.197 7.037 1.00 97.25 213 LEU A CA 1
ATOM 1650 C C . LEU A 1 213 ? 11.792 -4.463 7.548 1.00 97.25 213 LEU A C 1
ATOM 1652 O O . LEU A 1 213 ? 11.777 -3.234 7.586 1.00 97.25 213 LEU A O 1
ATOM 1656 N N . ILE A 1 214 ? 10.757 -5.190 7.991 1.00 97.81 214 ILE A N 1
ATOM 1657 C CA . ILE A 1 214 ? 9.556 -4.592 8.603 1.00 97.81 214 ILE A CA 1
ATOM 1658 C C . ILE A 1 214 ? 9.920 -3.819 9.875 1.00 97.81 214 ILE A C 1
ATOM 1660 O O . ILE A 1 214 ? 9.385 -2.732 10.088 1.00 97.81 214 ILE A O 1
ATOM 1664 N N . VAL A 1 215 ? 10.833 -4.337 10.707 1.00 97.81 215 VAL A N 1
ATOM 1665 C CA . VAL A 1 215 ? 11.309 -3.614 11.901 1.00 97.81 215 VAL A CA 1
ATOM 1666 C C . VAL A 1 215 ? 11.984 -2.308 11.498 1.00 97.81 215 VAL A C 1
ATOM 1668 O O . VAL A 1 215 ? 11.612 -1.263 12.024 1.00 97.81 215 VAL A O 1
ATOM 1671 N N . VAL A 1 216 ? 12.899 -2.341 10.526 1.00 98.31 216 VAL A N 1
ATOM 1672 C CA . VAL A 1 216 ? 13.575 -1.135 10.016 1.00 98.31 216 VAL A CA 1
ATOM 1673 C C . VAL A 1 216 ? 12.563 -0.109 9.495 1.00 98.31 216 VAL A C 1
ATOM 1675 O O . VAL A 1 216 ? 12.627 1.066 9.858 1.00 98.31 216 VAL A O 1
ATOM 1678 N N . ALA A 1 217 ? 11.591 -0.537 8.685 1.00 98.62 217 ALA A N 1
ATOM 1679 C CA . ALA A 1 217 ? 10.540 0.346 8.182 1.00 98.62 217 ALA A CA 1
ATOM 1680 C C . ALA A 1 217 ? 9.717 0.959 9.328 1.00 98.62 217 ALA A C 1
ATOM 1682 O O . ALA A 1 217 ? 9.508 2.174 9.362 1.00 98.62 217 ALA A O 1
ATOM 1683 N N . ALA A 1 218 ? 9.291 0.139 10.292 1.00 98.56 218 ALA A N 1
ATOM 1684 C CA . ALA A 1 218 ? 8.520 0.593 11.442 1.00 98.56 218 ALA A CA 1
ATOM 1685 C C . ALA A 1 218 ? 9.294 1.591 12.313 1.00 98.56 218 ALA A C 1
ATOM 1687 O O . ALA A 1 218 ? 8.688 2.517 12.839 1.00 98.56 218 ALA A O 1
ATOM 1688 N N . GLU A 1 219 ? 10.616 1.466 12.441 1.00 98.44 219 GLU A N 1
ATOM 1689 C CA . GLU A 1 219 ? 11.436 2.448 13.158 1.00 98.44 219 GLU A CA 1
ATOM 1690 C C . GLU A 1 219 ? 11.433 3.819 12.481 1.00 98.44 219 GLU A C 1
ATOM 1692 O O . GLU A 1 219 ? 11.298 4.842 13.160 1.00 98.44 219 GLU A O 1
ATOM 1697 N N . PHE A 1 220 ? 11.517 3.858 11.150 1.00 98.75 220 PHE A N 1
ATOM 1698 C CA . PHE A 1 220 ? 11.413 5.113 10.415 1.00 98.75 220 PHE A CA 1
ATOM 1699 C C . PHE A 1 220 ? 10.028 5.760 10.564 1.00 98.75 220 PHE A C 1
ATOM 1701 O O . PHE A 1 220 ? 9.944 6.954 10.861 1.00 98.75 220 PHE A O 1
ATOM 1708 N N . PHE A 1 221 ? 8.945 4.987 10.431 1.00 98.81 221 PHE A N 1
ATOM 1709 C CA . PHE A 1 221 ? 7.591 5.495 10.689 1.00 98.81 221 PHE A CA 1
ATOM 1710 C C . PHE A 1 221 ? 7.415 5.926 12.151 1.00 98.81 221 PHE A C 1
ATOM 1712 O O . PHE A 1 221 ? 6.860 6.991 12.409 1.00 98.81 221 PHE A O 1
ATOM 1719 N N . GLY A 1 222 ? 7.953 5.162 13.104 1.00 98.44 222 GLY A N 1
ATOM 1720 C CA . GLY A 1 222 ? 7.970 5.496 14.528 1.00 98.44 222 GLY A CA 1
ATOM 1721 C C . GLY A 1 222 ? 8.599 6.862 14.789 1.00 98.44 222 GLY A C 1
ATOM 1722 O O . GLY A 1 222 ? 8.000 7.695 15.463 1.00 98.44 222 GLY A O 1
ATOM 1723 N N . LYS A 1 223 ? 9.738 7.159 14.155 1.00 98.25 223 LYS A N 1
ATOM 1724 C CA . LYS A 1 223 ? 10.381 8.476 14.252 1.00 98.25 223 LYS A CA 1
ATOM 1725 C C . LYS A 1 223 ? 9.510 9.610 13.700 1.00 98.25 223 LYS A C 1
ATOM 1727 O O . LYS A 1 223 ? 9.514 10.714 14.248 1.00 98.25 223 LYS A O 1
ATOM 1732 N N . VAL A 1 224 ? 8.749 9.368 12.630 1.00 98.31 224 VAL A N 1
ATOM 1733 C CA . VAL A 1 224 ? 7.761 10.344 12.139 1.00 98.31 224 VAL A CA 1
ATOM 1734 C C . VAL A 1 224 ? 6.669 10.568 13.181 1.00 98.31 224 VAL A C 1
ATOM 1736 O O . VAL A 1 224 ? 6.346 11.714 13.474 1.00 98.31 224 VAL A O 1
ATOM 1739 N N . LEU A 1 225 ? 6.147 9.498 13.784 1.00 98.31 225 LEU A N 1
ATOM 1740 C CA . LEU A 1 225 ? 5.109 9.575 14.817 1.00 98.31 225 LEU A CA 1
ATOM 1741 C C . LEU A 1 225 ? 5.574 10.301 16.089 1.00 98.31 225 LEU A C 1
ATOM 1743 O O . LEU A 1 225 ? 4.757 10.912 16.769 1.00 98.31 225 LEU A O 1
ATOM 1747 N N . GLU A 1 226 ? 6.871 10.257 16.396 1.00 96.06 226 GLU A N 1
ATOM 1748 C CA . GLU A 1 226 ? 7.477 10.970 17.528 1.00 96.06 226 GLU A CA 1
ATOM 1749 C C . GLU A 1 226 ? 7.696 12.4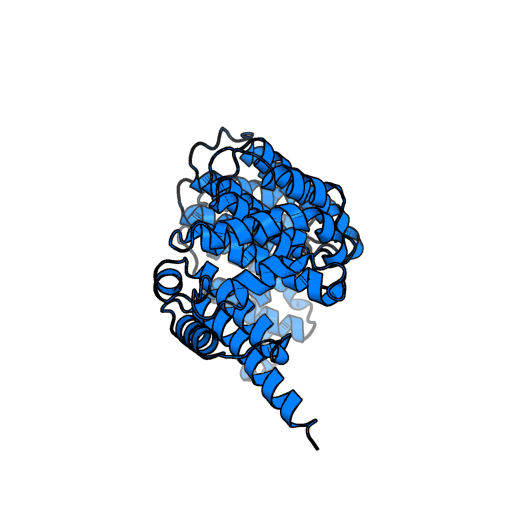67 17.260 1.00 96.06 226 GLU A C 1
ATOM 1751 O O . GLU A 1 226 ? 7.680 13.268 18.193 1.00 96.06 226 GLU A O 1
ATOM 1756 N N . THR A 1 227 ? 7.943 12.852 16.004 1.00 94.50 227 THR A N 1
ATOM 1757 C CA . THR A 1 227 ? 8.408 14.207 15.652 1.00 94.50 227 THR A CA 1
ATOM 1758 C C . THR A 1 227 ? 7.347 15.079 14.986 1.00 94.50 227 THR A C 1
ATOM 1760 O O . THR A 1 227 ? 7.446 16.305 15.029 1.00 94.50 227 THR A O 1
ATOM 1763 N N . GLU A 1 228 ? 6.337 14.476 14.365 1.00 95.81 228 GLU A N 1
ATOM 1764 C CA . GLU A 1 228 ? 5.253 15.181 13.690 1.00 95.81 228 GLU A CA 1
ATOM 1765 C C . GLU A 1 228 ? 4.085 15.472 14.643 1.00 95.81 228 GLU A C 1
ATOM 1767 O O . GLU A 1 228 ? 3.784 14.704 15.552 1.00 95.81 228 GLU A O 1
ATOM 1772 N N . VAL A 1 229 ? 3.392 16.589 14.412 1.00 94.81 229 VAL A N 1
ATOM 1773 C CA . VAL A 1 229 ? 2.213 16.998 15.199 1.00 94.81 229 VAL A CA 1
ATOM 1774 C C . VAL A 1 229 ? 0.963 17.167 14.340 1.00 94.81 229 VAL A C 1
ATOM 1776 O O . VAL A 1 229 ? -0.144 17.260 14.864 1.00 94.81 229 VAL A O 1
ATOM 1779 N N . HIS A 1 230 ? 1.116 17.212 13.015 1.00 96.50 230 HIS A N 1
ATOM 1780 C CA . HIS A 1 230 ? -0.005 17.373 12.103 1.00 96.50 230 HIS A CA 1
ATOM 1781 C C . HIS A 1 230 ? -0.843 16.086 11.996 1.00 96.50 230 HIS A C 1
ATOM 1783 O O . HIS A 1 230 ? -0.373 15.067 11.486 1.00 96.50 230 HIS A O 1
ATOM 1789 N N . GLU A 1 231 ? -2.112 16.158 12.411 1.00 96.69 231 GLU A N 1
ATOM 1790 C CA . GLU A 1 231 ? -3.033 15.016 12.532 1.00 96.69 231 GLU A CA 1
ATOM 1791 C C . GLU A 1 231 ? -3.109 14.149 11.263 1.00 96.69 231 GLU A C 1
ATOM 1793 O O . GLU A 1 231 ? -2.849 12.950 11.324 1.00 96.69 231 GLU A O 1
ATOM 1798 N N . LYS A 1 232 ? -3.384 14.749 10.094 1.00 97.50 232 LYS A N 1
ATOM 1799 C CA . LYS A 1 232 ? -3.490 14.014 8.813 1.00 97.50 232 LYS A CA 1
ATOM 1800 C C . LYS A 1 232 ? -2.204 13.249 8.482 1.00 97.50 232 LYS A C 1
ATOM 1802 O O . LYS A 1 232 ? -2.261 12.154 7.932 1.00 97.50 232 LYS A O 1
ATOM 1807 N N . THR A 1 233 ? -1.051 13.821 8.826 1.00 98.31 233 THR A N 1
ATOM 1808 C CA . THR A 1 233 ? 0.259 13.216 8.554 1.00 98.31 233 THR A CA 1
ATOM 1809 C C . THR A 1 233 ? 0.508 12.033 9.483 1.00 98.31 233 THR A C 1
ATOM 1811 O O . THR A 1 233 ? 0.984 10.998 9.029 1.00 98.31 233 THR A O 1
ATOM 1814 N N . LEU A 1 234 ? 0.135 12.154 10.762 1.00 98.62 234 LEU A N 1
ATOM 1815 C CA . LEU A 1 234 ? 0.217 11.062 11.734 1.00 98.62 234 LEU A CA 1
ATOM 1816 C C . LEU A 1 234 ? -0.688 9.889 11.341 1.00 98.62 234 LEU A C 1
ATOM 1818 O O . LEU A 1 234 ? -0.224 8.750 11.302 1.00 98.62 234 LEU A O 1
ATOM 1822 N N . CYS A 1 235 ? -1.948 10.165 10.986 1.00 98.44 235 CYS A N 1
ATOM 1823 C CA . CYS A 1 235 ? -2.884 9.135 10.531 1.00 98.44 235 CYS A CA 1
ATOM 1824 C C . CYS A 1 235 ? -2.356 8.403 9.291 1.00 98.44 235 CYS A C 1
ATOM 1826 O O . CYS A 1 235 ? -2.335 7.175 9.263 1.00 98.44 235 CYS A O 1
ATOM 1828 N N . HIS A 1 236 ? -1.860 9.144 8.297 1.00 98.69 236 HIS A N 1
ATOM 1829 C CA . HIS A 1 236 ? -1.328 8.533 7.082 1.00 98.69 236 HIS A CA 1
ATOM 1830 C C . HIS A 1 236 ? -0.005 7.786 7.316 1.00 98.69 236 HIS A C 1
ATOM 1832 O O . HIS A 1 236 ? 0.234 6.752 6.704 1.00 98.69 236 HIS A O 1
ATOM 1838 N N . SER A 1 237 ? 0.843 8.245 8.241 1.00 98.81 237 SER A N 1
ATOM 1839 C CA . SER A 1 237 ? 2.046 7.509 8.657 1.00 98.81 237 SER A CA 1
ATOM 1840 C C . SER A 1 237 ? 1.688 6.122 9.211 1.00 98.81 237 SER A C 1
ATOM 1842 O O . SER A 1 237 ? 2.302 5.126 8.833 1.00 98.81 237 SER A O 1
ATOM 1844 N N . LEU A 1 238 ? 0.640 6.030 10.038 1.00 98.81 238 LEU A N 1
ATOM 1845 C CA . LEU A 1 238 ? 0.139 4.760 10.582 1.00 98.81 238 LEU A CA 1
ATOM 1846 C C . LEU A 1 238 ? -0.482 3.862 9.509 1.00 98.81 238 LEU A C 1
ATOM 1848 O O . LEU A 1 238 ? -0.255 2.650 9.522 1.00 98.81 238 LEU A O 1
ATOM 1852 N N . GLU A 1 239 ? -1.222 4.451 8.569 1.00 98.56 239 GLU A N 1
ATOM 1853 C CA . GLU A 1 239 ? -1.764 3.750 7.403 1.00 98.56 239 GLU A CA 1
ATOM 1854 C C . GLU A 1 239 ? -0.630 3.124 6.576 1.00 98.56 239 GLU A C 1
ATOM 1856 O O . GLU A 1 239 ? -0.655 1.929 6.283 1.00 98.56 239 GLU A O 1
ATOM 1861 N N . MET A 1 240 ? 0.419 3.891 6.271 1.00 98.81 240 MET A N 1
ATOM 1862 C CA . MET A 1 240 ? 1.567 3.408 5.500 1.00 98.81 240 MET A CA 1
ATOM 1863 C C . MET A 1 240 ? 2.405 2.389 6.274 1.00 98.81 240 MET A C 1
ATOM 1865 O O . MET A 1 240 ? 2.831 1.391 5.694 1.00 98.81 240 MET A O 1
ATOM 1869 N N . MET A 1 241 ? 2.575 2.566 7.588 1.00 98.81 241 MET A N 1
ATOM 1870 C CA . MET A 1 241 ? 3.201 1.564 8.453 1.00 98.81 241 MET A CA 1
ATOM 1871 C C . MET A 1 241 ? 2.409 0.246 8.455 1.00 98.81 241 MET A C 1
ATOM 1873 O O . MET A 1 241 ? 3.010 -0.827 8.459 1.00 98.81 241 MET A O 1
ATOM 1877 N N . SER A 1 242 ? 1.073 0.298 8.376 1.00 98.56 242 SER A N 1
ATOM 1878 C CA . SER A 1 242 ? 0.229 -0.906 8.352 1.00 98.56 242 SER A CA 1
ATOM 1879 C C . SER A 1 242 ? 0.454 -1.785 7.112 1.00 98.56 242 SER A C 1
ATOM 1881 O O . SER A 1 242 ? 0.342 -3.011 7.190 1.00 98.56 242 SER A O 1
ATOM 1883 N N . LEU A 1 243 ? 0.858 -1.195 5.977 1.00 98.50 243 LEU A N 1
ATOM 1884 C CA . LEU A 1 243 ? 1.224 -1.947 4.766 1.00 98.50 243 LEU A CA 1
ATOM 1885 C C . LEU A 1 243 ? 2.442 -2.854 4.994 1.00 98.50 243 LEU A C 1
ATOM 1887 O O . LEU A 1 243 ? 2.561 -3.906 4.365 1.00 98.50 243 LEU A O 1
ATOM 1891 N N . TRP A 1 244 ? 3.325 -2.458 5.911 1.00 98.44 244 TRP A N 1
ATOM 1892 C CA . TRP A 1 244 ? 4.479 -3.243 6.330 1.00 98.44 244 TRP A CA 1
ATOM 1893 C C . TRP A 1 244 ? 4.100 -4.274 7.387 1.00 98.44 244 TRP A C 1
ATOM 1895 O O . TRP A 1 244 ? 4.322 -5.471 7.204 1.00 98.44 244 TRP A O 1
ATOM 1905 N N . THR A 1 245 ? 3.504 -3.828 8.492 1.00 98.00 245 THR A N 1
ATOM 1906 C CA . THR A 1 245 ? 3.263 -4.691 9.655 1.00 98.00 245 THR A CA 1
ATOM 1907 C C . THR A 1 245 ? 2.192 -5.752 9.409 1.00 98.00 245 THR A C 1
ATOM 1909 O O . THR A 1 245 ? 2.244 -6.810 10.032 1.00 98.00 245 THR A O 1
ATOM 1912 N N . SER A 1 246 ? 1.283 -5.540 8.451 1.00 96.50 246 SER A N 1
ATOM 1913 C CA . SER A 1 246 ? 0.299 -6.552 8.026 1.00 96.50 246 SER A CA 1
ATOM 1914 C C . SER A 1 246 ? 0.903 -7.815 7.419 1.00 96.50 246 SER A C 1
ATOM 1916 O O . SER A 1 246 ? 0.215 -8.826 7.278 1.00 96.50 246 SER A O 1
ATOM 1918 N N . LYS A 1 247 ? 2.191 -7.778 7.071 1.00 95.00 247 LYS A N 1
ATOM 1919 C CA . LYS A 1 247 ? 2.903 -8.900 6.464 1.00 95.00 247 LYS A CA 1
ATOM 1920 C C . LYS A 1 247 ? 3.819 -9.643 7.440 1.00 95.00 247 LYS A C 1
ATOM 1922 O O . LYS A 1 247 ? 4.585 -10.505 7.017 1.00 95.00 247 LYS A O 1
ATOM 1927 N N . LEU A 1 248 ? 3.750 -9.331 8.737 1.00 93.81 248 LEU A N 1
ATOM 1928 C CA . LEU A 1 248 ? 4.452 -10.093 9.770 1.00 93.81 248 LEU A CA 1
ATOM 1929 C C . LEU A 1 248 ? 3.949 -11.544 9.801 1.00 93.81 248 LEU A C 1
ATOM 1931 O O . LEU A 1 248 ? 2.754 -11.809 9.951 1.00 93.81 248 LEU A O 1
ATOM 1935 N N . SER A 1 249 ? 4.882 -12.487 9.683 1.00 88.62 249 SER A N 1
ATOM 1936 C CA . SER A 1 249 ? 4.607 -13.929 9.712 1.00 88.62 249 SER A CA 1
ATOM 1937 C C . SER A 1 249 ? 4.977 -14.602 11.037 1.00 88.62 249 SER A C 1
ATOM 1939 O O . SER A 1 249 ? 4.515 -15.714 11.293 1.00 88.62 249 SER A O 1
ATOM 1941 N N . GLN A 1 250 ? 5.793 -13.947 11.868 1.00 91.62 250 GLN A N 1
ATOM 1942 C CA . GLN A 1 250 ? 6.146 -14.381 13.224 1.00 91.62 250 GLN A CA 1
ATOM 1943 C C . GLN A 1 250 ? 5.591 -13.396 14.263 1.00 91.62 250 GLN A C 1
ATOM 1945 O O . GLN A 1 250 ? 4.833 -12.485 13.922 1.00 91.62 250 GLN A O 1
ATOM 1950 N N . ASP A 1 251 ? 5.983 -13.585 15.523 1.00 95.25 251 ASP A N 1
ATOM 1951 C CA . ASP A 1 251 ? 5.660 -12.696 16.635 1.00 95.25 251 ASP A CA 1
ATOM 1952 C C . ASP A 1 251 ? 5.959 -11.233 16.311 1.00 95.25 251 ASP A C 1
ATOM 1954 O O . ASP A 1 251 ? 6.982 -10.892 15.712 1.00 95.25 251 ASP A O 1
ATOM 1958 N N . VAL A 1 252 ? 5.066 -10.351 16.760 1.00 97.31 252 VAL A N 1
ATOM 1959 C CA . VAL A 1 252 ? 5.215 -8.909 16.592 1.00 97.31 252 VAL A CA 1
ATOM 1960 C C . VAL A 1 252 ? 6.430 -8.439 17.399 1.00 97.31 252 VAL A C 1
ATOM 1962 O O . VAL A 1 252 ? 6.450 -8.600 18.625 1.00 97.31 252 VAL A O 1
ATOM 1965 N N . PRO A 1 253 ? 7.444 -7.843 16.746 1.00 97.06 253 PRO A N 1
ATOM 1966 C CA . PRO A 1 253 ? 8.639 -7.347 17.415 1.00 97.06 253 PRO A CA 1
ATOM 1967 C C . PRO A 1 253 ? 8.321 -6.318 18.504 1.00 97.06 253 PRO A C 1
ATOM 1969 O O . PRO A 1 253 ? 7.500 -5.419 18.306 1.00 97.06 253 PRO A O 1
ATOM 1972 N N . LYS A 1 254 ? 9.045 -6.384 19.631 1.00 97.00 254 LYS A N 1
ATOM 1973 C CA . LYS A 1 254 ? 8.863 -5.471 20.776 1.00 97.00 254 LYS A CA 1
ATOM 1974 C C . LYS A 1 254 ? 8.890 -3.995 20.371 1.00 97.00 254 LYS A C 1
ATOM 1976 O O . LYS A 1 254 ? 8.072 -3.221 20.845 1.00 97.00 254 LYS A O 1
ATOM 1981 N N . LYS A 1 255 ? 9.774 -3.619 19.444 1.00 97.38 255 LYS A N 1
ATOM 1982 C CA . LYS A 1 255 ? 9.881 -2.244 18.938 1.00 97.38 255 LYS A CA 1
ATOM 1983 C C . LYS A 1 255 ? 8.561 -1.727 18.348 1.00 97.38 255 LYS A C 1
ATOM 1985 O O . LYS A 1 255 ? 8.183 -0.592 18.611 1.00 97.38 255 LYS A O 1
ATOM 1990 N N . ILE A 1 256 ? 7.843 -2.569 17.602 1.00 98.50 256 ILE A N 1
ATOM 1991 C CA . ILE A 1 256 ? 6.538 -2.232 17.013 1.00 98.50 256 ILE A CA 1
ATOM 1992 C C . ILE A 1 256 ? 5.473 -2.130 18.108 1.00 98.50 256 ILE A C 1
ATOM 1994 O O . ILE A 1 256 ? 4.688 -1.184 18.110 1.00 98.50 256 ILE A O 1
ATOM 1998 N N . LEU A 1 257 ? 5.483 -3.053 19.078 1.00 98.44 257 LEU A N 1
ATOM 1999 C CA . LEU A 1 257 ? 4.593 -2.982 20.242 1.00 98.44 257 LEU A CA 1
ATOM 2000 C C . LEU A 1 257 ? 4.793 -1.677 21.025 1.00 98.44 257 LEU A C 1
ATOM 2002 O O . LEU A 1 257 ? 3.811 -1.032 21.387 1.00 98.44 257 LEU A O 1
ATOM 2006 N N . ASP A 1 258 ? 6.044 -1.269 21.241 1.00 98.06 258 ASP A N 1
ATOM 2007 C CA . ASP A 1 258 ? 6.394 -0.044 21.960 1.00 98.06 258 ASP A CA 1
ATOM 2008 C C . ASP A 1 258 ? 5.935 1.210 21.192 1.00 98.06 258 ASP A C 1
ATOM 2010 O O . ASP A 1 258 ? 5.328 2.093 21.796 1.00 98.06 258 ASP A O 1
ATOM 2014 N N . ILE A 1 259 ? 6.136 1.271 19.867 1.00 98.44 259 ILE A N 1
ATOM 2015 C CA . ILE A 1 259 ? 5.635 2.372 19.016 1.00 98.44 259 ILE A CA 1
ATOM 2016 C C . ILE A 1 259 ? 4.113 2.504 19.151 1.00 98.44 259 ILE A C 1
ATOM 2018 O O . ILE A 1 259 ? 3.599 3.586 19.443 1.00 98.44 259 ILE A O 1
ATOM 2022 N N . LEU A 1 260 ? 3.391 1.392 18.986 1.00 98.56 260 LEU A N 1
ATOM 2023 C CA . LEU A 1 260 ? 1.931 1.366 19.058 1.00 98.56 260 LEU A CA 1
ATOM 2024 C C . LEU A 1 260 ? 1.426 1.764 20.453 1.00 98.56 260 LEU A C 1
ATOM 2026 O O . LEU A 1 260 ? 0.493 2.558 20.563 1.00 98.56 260 LEU A O 1
ATOM 2030 N N . LYS A 1 261 ? 2.053 1.245 21.517 1.00 97.56 261 LYS A N 1
ATOM 2031 C CA . LYS A 1 261 ? 1.668 1.488 22.918 1.00 97.56 261 LYS A CA 1
ATOM 2032 C C . LYS A 1 261 ? 1.924 2.920 23.349 1.00 97.56 261 LYS A C 1
ATOM 2034 O O . LYS A 1 261 ? 1.053 3.532 23.967 1.00 97.56 261 LYS A O 1
ATOM 2039 N N . ASN A 1 262 ? 3.096 3.449 23.025 1.00 96.00 262 ASN A N 1
ATOM 2040 C CA . ASN A 1 262 ? 3.460 4.806 23.401 1.00 96.00 262 ASN A CA 1
ATOM 2041 C C . ASN A 1 262 ? 2.568 5.806 22.667 1.00 96.00 262 ASN A C 1
ATOM 2043 O O . ASN A 1 262 ? 1.972 6.669 23.305 1.00 96.00 262 ASN A O 1
ATOM 2047 N N . GLY A 1 263 ? 2.402 5.632 21.355 1.00 96.31 263 GLY A N 1
ATOM 2048 C CA . GLY A 1 263 ? 1.651 6.548 20.509 1.00 96.31 263 GLY A CA 1
ATOM 2049 C C . GLY A 1 263 ? 0.165 6.658 20.858 1.00 96.31 263 GLY A C 1
ATOM 2050 O O . GLY A 1 263 ? -0.341 7.762 21.077 1.00 96.31 263 GLY A O 1
ATOM 2051 N N . ILE A 1 264 ? -0.545 5.532 20.992 1.00 97.00 264 ILE A N 1
ATOM 2052 C CA . ILE A 1 264 ? -1.973 5.550 21.362 1.00 97.00 264 ILE A CA 1
ATOM 2053 C C . ILE A 1 264 ? -2.204 6.130 22.772 1.00 97.00 264 ILE A C 1
ATOM 2055 O O . ILE A 1 264 ? -3.251 6.727 23.041 1.00 97.00 264 ILE A O 1
ATOM 2059 N N . GLY A 1 265 ? -1.214 5.983 23.664 1.00 94.75 265 GLY A N 1
ATOM 2060 C CA . GLY A 1 265 ? -1.243 6.454 25.048 1.00 94.75 265 GLY A CA 1
ATOM 2061 C C . GLY A 1 265 ? -0.931 7.942 25.239 1.00 94.75 265 GLY A C 1
ATOM 2062 O O . GLY A 1 265 ? -1.148 8.462 26.337 1.00 94.75 265 GLY A O 1
ATOM 2063 N N . LEU A 1 266 ? -0.452 8.650 24.209 1.00 94.88 266 LEU A N 1
ATOM 2064 C CA . LEU A 1 266 ? -0.156 10.080 24.311 1.00 94.88 266 LEU A CA 1
ATOM 2065 C C . LEU A 1 266 ? -1.426 10.901 24.569 1.00 94.88 266 LEU A C 1
ATOM 2067 O O . LEU A 1 266 ? -2.476 10.697 23.959 1.00 94.88 266 LEU A O 1
ATOM 2071 N N . LYS A 1 267 ? -1.309 11.910 25.440 1.00 91.94 267 LYS A N 1
ATOM 2072 C CA . LYS A 1 267 ? -2.397 12.869 25.709 1.00 91.94 267 LYS A CA 1
ATOM 2073 C C . LYS A 1 267 ? -2.734 13.732 24.489 1.00 91.94 267 LYS A C 1
ATOM 2075 O O . LYS A 1 267 ? -3.855 14.215 24.386 1.00 91.94 267 LYS A O 1
ATOM 2080 N N . THR A 1 268 ? -1.769 13.920 23.592 1.00 92.06 268 THR A N 1
ATOM 2081 C CA . THR A 1 268 ? -1.902 14.674 22.339 1.00 92.06 268 THR A CA 1
ATOM 2082 C C . THR A 1 268 ? -2.554 13.864 21.219 1.00 92.06 268 THR A C 1
ATOM 2084 O O . THR A 1 268 ? -2.938 14.448 20.209 1.00 92.06 268 THR A O 1
ATOM 2087 N N . SER A 1 269 ? -2.718 12.546 21.384 1.00 94.19 269 SER A N 1
ATOM 2088 C CA . SER A 1 269 ? -3.375 11.702 20.386 1.00 94.19 269 SER A CA 1
ATOM 2089 C C . SER A 1 269 ? -4.868 12.012 20.330 1.00 94.19 269 SER A C 1
ATOM 2091 O O . SER A 1 269 ? -5.640 11.663 21.230 1.00 94.19 269 SER A O 1
ATOM 2093 N N . THR A 1 270 ? -5.267 12.676 19.248 1.00 94.88 270 THR A N 1
ATOM 2094 C CA . THR A 1 270 ? -6.661 12.989 18.932 1.00 94.88 270 THR A CA 1
ATOM 2095 C C . THR A 1 270 ? -7.455 11.705 18.641 1.00 94.88 270 THR A C 1
ATOM 2097 O O . THR A 1 270 ? -6.860 10.647 18.410 1.00 94.88 270 THR A O 1
ATOM 2100 N N . PRO A 1 271 ? -8.802 11.750 18.622 1.00 94.06 271 PRO A N 1
ATOM 2101 C CA . PRO A 1 271 ? -9.613 10.587 18.257 1.00 94.06 271 PRO A CA 1
ATOM 2102 C C . PRO A 1 271 ? -9.236 9.991 16.893 1.00 94.06 271 PRO A C 1
ATOM 2104 O O . PRO A 1 271 ? -9.139 8.774 16.774 1.00 94.06 271 PRO A O 1
ATOM 2107 N N . ALA A 1 272 ? -8.951 10.828 15.889 1.00 96.69 272 ALA A N 1
ATOM 2108 C CA . ALA A 1 272 ? -8.542 10.368 14.562 1.00 96.69 272 ALA A CA 1
ATOM 2109 C C . ALA A 1 272 ? -7.203 9.611 14.599 1.00 96.69 272 ALA A C 1
ATOM 2111 O O . ALA A 1 272 ? -7.089 8.528 14.029 1.00 96.69 272 ALA A O 1
ATOM 2112 N N . VAL A 1 273 ? -6.214 10.127 15.339 1.00 98.12 273 VAL A N 1
ATOM 2113 C CA . VAL A 1 273 ? -4.914 9.456 15.507 1.00 98.12 273 VAL A CA 1
ATOM 2114 C C . VAL A 1 273 ? -5.073 8.133 16.257 1.00 98.12 273 VAL A C 1
ATOM 2116 O O . VAL A 1 273 ? -4.474 7.132 15.872 1.00 98.12 273 VAL A O 1
ATOM 2119 N N . LYS A 1 274 ? -5.916 8.082 17.297 1.00 97.94 274 LYS A N 1
ATOM 2120 C CA . LYS A 1 274 ? -6.206 6.832 18.021 1.00 97.94 274 LYS A CA 1
ATOM 2121 C C . LYS A 1 274 ? -6.883 5.793 17.136 1.00 97.94 274 LYS A C 1
ATOM 2123 O O . LYS A 1 274 ? -6.480 4.634 17.181 1.00 97.94 274 LYS A O 1
ATOM 2128 N N . ILE A 1 275 ? -7.846 6.202 16.307 1.00 98.31 275 ILE A N 1
ATOM 2129 C CA . ILE A 1 275 ? -8.447 5.330 15.289 1.00 98.31 275 ILE A CA 1
ATOM 2130 C C . ILE A 1 275 ? -7.348 4.756 14.391 1.00 98.31 275 ILE A C 1
ATOM 2132 O O . ILE A 1 275 ? -7.262 3.538 14.268 1.00 98.31 275 ILE A O 1
ATOM 2136 N N . ALA A 1 276 ? -6.457 5.593 13.853 1.00 98.56 276 ALA A N 1
ATOM 2137 C CA . ALA A 1 276 ? -5.369 5.141 12.986 1.00 98.56 276 ALA A CA 1
ATOM 2138 C C . ALA A 1 276 ? -4.404 4.160 13.689 1.00 98.56 276 ALA A C 1
ATOM 2140 O O . ALA A 1 276 ? -3.980 3.174 13.085 1.00 98.56 276 ALA A O 1
ATOM 2141 N N . TYR A 1 277 ? -4.103 4.360 14.980 1.00 98.75 277 TYR A N 1
ATOM 2142 C CA . TYR A 1 277 ? -3.311 3.400 15.763 1.00 98.75 277 TYR A CA 1
ATOM 2143 C C . TYR A 1 277 ? -4.022 2.052 15.881 1.00 98.75 277 TYR A C 1
ATOM 2145 O O . TYR A 1 277 ? -3.404 1.013 15.653 1.00 98.75 277 TYR A O 1
ATOM 2153 N N . ILE A 1 278 ? -5.316 2.056 16.209 1.00 98.62 278 ILE A N 1
ATOM 2154 C CA . ILE A 1 278 ? -6.097 0.823 16.357 1.00 98.62 278 ILE A CA 1
ATOM 2155 C C . ILE A 1 278 ? -6.243 0.113 15.004 1.00 98.62 278 ILE A C 1
ATOM 2157 O O . ILE A 1 278 ? -6.102 -1.103 14.936 1.00 98.62 278 ILE A O 1
ATOM 2161 N N . GLN A 1 279 ? -6.449 0.844 13.908 1.00 98.06 279 GLN A N 1
ATOM 2162 C CA . GLN A 1 279 ? -6.481 0.279 12.555 1.00 98.06 279 GLN A CA 1
ATOM 2163 C C . GLN A 1 279 ? -5.137 -0.355 12.176 1.00 98.06 279 GLN A C 1
ATOM 2165 O O . GLN A 1 279 ? -5.098 -1.478 11.670 1.00 98.06 279 GLN A O 1
ATOM 2170 N N . CYS A 1 280 ? -4.026 0.312 12.504 1.00 98.69 280 CYS A N 1
ATOM 2171 C CA . CYS A 1 280 ? -2.692 -0.252 12.335 1.00 98.69 280 CYS A CA 1
ATOM 2172 C C . CYS A 1 280 ? -2.517 -1.538 13.165 1.00 98.69 280 CYS A C 1
ATOM 2174 O O . CYS A 1 280 ? -1.990 -2.529 12.658 1.00 98.69 280 CYS A O 1
ATOM 2176 N N . MET A 1 281 ? -3.022 -1.586 14.405 1.00 98.56 281 MET A N 1
ATOM 2177 C CA . MET A 1 281 ? -3.034 -2.805 15.229 1.00 98.56 281 MET A CA 1
ATOM 2178 C C . MET A 1 281 ? -3.881 -3.924 14.602 1.00 98.56 281 MET A C 1
ATOM 2180 O O . MET A 1 281 ? -3.424 -5.063 14.549 1.00 98.56 281 MET A O 1
ATOM 2184 N N . ILE A 1 282 ? -5.082 -3.619 14.093 1.00 97.19 282 ILE A N 1
ATOM 2185 C CA . ILE A 1 282 ? -5.962 -4.593 13.419 1.00 97.19 282 ILE A CA 1
ATOM 2186 C C . ILE A 1 282 ? -5.241 -5.248 12.235 1.00 97.19 282 ILE A C 1
ATOM 2188 O O . ILE A 1 282 ? -5.357 -6.462 12.048 1.00 97.19 282 ILE A O 1
ATOM 2192 N N . ALA A 1 283 ? -4.487 -4.458 11.466 1.00 96.88 283 ALA A N 1
ATOM 2193 C CA . ALA A 1 283 ? -3.671 -4.945 10.360 1.00 96.88 283 ALA A CA 1
ATOM 2194 C C . ALA A 1 283 ? -2.451 -5.753 10.841 1.00 96.88 283 ALA A C 1
ATOM 2196 O O . ALA A 1 283 ? -2.130 -6.777 10.249 1.00 96.88 283 ALA A O 1
ATOM 2197 N N . THR A 1 284 ? -1.799 -5.316 11.922 1.00 97.75 284 THR A N 1
ATOM 2198 C CA . THR A 1 284 ? -0.562 -5.905 12.470 1.00 97.75 284 THR A CA 1
ATOM 2199 C C . THR A 1 284 ? -0.784 -7.277 13.111 1.00 97.75 284 THR A C 1
ATOM 2201 O O . THR A 1 284 ? -0.004 -8.205 12.897 1.00 97.75 284 THR A O 1
ATOM 2204 N N . PHE A 1 285 ? -1.824 -7.423 13.934 1.00 96.50 285 PHE A N 1
ATOM 2205 C CA . PHE A 1 285 ? -2.067 -8.660 14.672 1.00 96.50 285 PHE A CA 1
ATOM 2206 C C . PHE A 1 285 ? -2.892 -9.628 13.835 1.00 96.50 285 PHE A C 1
ATOM 2208 O O . PHE A 1 285 ? -4.033 -9.332 13.494 1.00 96.50 285 PHE A O 1
ATOM 2215 N N . ASN A 1 286 ? -2.364 -10.815 13.550 1.00 91.75 286 ASN A N 1
ATOM 2216 C CA . ASN A 1 286 ? -3.099 -11.912 12.917 1.00 91.75 286 ASN A CA 1
ATOM 2217 C C . ASN A 1 286 ? -3.581 -12.919 13.981 1.00 91.75 286 ASN A C 1
ATOM 2219 O O . ASN A 1 286 ? -3.363 -12.724 15.172 1.00 91.75 286 ASN A O 1
ATOM 2223 N N . THR A 1 287 ? -4.250 -14.002 13.580 1.00 88.06 287 THR A N 1
ATOM 2224 C CA . THR A 1 287 ? -4.784 -15.007 14.522 1.00 88.06 287 THR A CA 1
ATOM 2225 C C . THR A 1 287 ? -3.713 -15.651 15.413 1.00 88.06 287 THR A C 1
ATOM 2227 O O . THR A 1 287 ? -4.018 -16.045 16.532 1.00 88.06 287 THR A O 1
ATOM 2230 N N . LYS A 1 288 ? -2.460 -15.747 14.949 1.00 90.38 288 LYS A N 1
ATOM 2231 C CA . LYS A 1 288 ? -1.349 -16.320 15.726 1.00 90.38 288 LYS A CA 1
ATOM 2232 C C . LYS A 1 288 ? -0.752 -15.306 16.700 1.00 90.38 288 LYS A C 1
ATOM 2234 O O . LYS A 1 288 ? -0.416 -15.669 17.819 1.00 90.38 288 LYS A O 1
ATOM 2239 N N . THR A 1 289 ? -0.641 -14.044 16.286 1.00 94.19 289 THR A N 1
ATOM 2240 C CA . THR A 1 289 ? 0.030 -12.993 17.067 1.00 94.19 289 THR A CA 1
ATOM 2241 C C . THR A 1 289 ? -0.912 -12.169 17.939 1.00 94.19 289 THR A C 1
ATOM 2243 O O . THR A 1 289 ? -0.450 -11.433 18.811 1.00 94.19 289 THR A O 1
ATOM 2246 N N . ILE A 1 290 ? -2.233 -12.311 17.771 1.00 94.75 290 ILE A N 1
ATOM 2247 C CA . ILE A 1 290 ? -3.223 -11.571 18.559 1.00 94.75 290 ILE A CA 1
ATOM 2248 C C . ILE A 1 290 ? -3.039 -11.679 20.081 1.00 94.75 290 ILE A C 1
ATOM 2250 O O . ILE A 1 290 ? -3.261 -10.661 20.731 1.00 94.75 290 ILE A O 1
ATOM 2254 N N . PRO A 1 291 ? -2.554 -12.785 20.692 1.00 93.62 291 PRO A N 1
ATOM 2255 C CA . PRO A 1 291 ? -2.320 -12.809 22.137 1.00 93.62 291 PRO A CA 1
ATOM 2256 C C . PRO A 1 291 ? -1.340 -11.729 22.625 1.00 93.62 291 PRO A C 1
ATOM 2258 O O . PRO A 1 291 ? -1.465 -11.256 23.754 1.00 93.62 291 PRO A O 1
ATOM 2261 N N . GLN A 1 292 ? -0.406 -11.269 21.784 1.00 96.00 292 GLN A N 1
ATOM 2262 C CA . GLN A 1 292 ? 0.514 -10.180 22.133 1.00 96.00 292 GLN A CA 1
ATOM 2263 C C . GLN A 1 292 ? -0.202 -8.827 22.281 1.00 96.00 292 GLN A C 1
ATOM 2265 O O . GLN A 1 292 ? 0.314 -7.932 22.950 1.00 96.00 292 GLN A O 1
ATOM 2270 N N . ALA A 1 293 ? -1.409 -8.676 21.721 1.00 95.81 293 ALA A N 1
ATOM 2271 C CA . ALA A 1 293 ? -2.208 -7.464 21.850 1.00 95.81 293 ALA A CA 1
ATOM 2272 C C . ALA A 1 293 ? -2.873 -7.303 23.235 1.00 95.81 293 ALA A C 1
ATOM 2274 O O . ALA A 1 293 ? -3.470 -6.263 23.506 1.00 95.81 293 ALA A O 1
ATOM 2275 N N . SER A 1 294 ? -2.737 -8.279 24.143 1.00 94.00 294 SER A N 1
ATOM 2276 C CA . SER A 1 294 ? -3.313 -8.222 25.502 1.00 94.00 294 SER A CA 1
ATOM 2277 C C . SER A 1 294 ? -2.899 -6.973 26.281 1.00 94.00 294 SER A C 1
ATOM 2279 O O . SER A 1 294 ? -3.679 -6.417 27.048 1.00 94.00 294 SER A O 1
ATOM 2281 N N . ILE A 1 295 ? -1.682 -6.476 26.039 1.00 94.44 295 ILE A N 1
ATOM 2282 C CA . ILE A 1 295 ? -1.161 -5.260 26.678 1.00 94.44 295 ILE A CA 1
ATOM 2283 C C . ILE A 1 295 ? -1.981 -4.000 26.349 1.00 94.44 295 ILE A C 1
ATOM 2285 O O . ILE A 1 295 ? -1.839 -2.990 27.038 1.00 94.44 295 ILE A O 1
ATOM 2289 N N . PHE A 1 296 ? -2.814 -4.044 25.303 1.00 96.31 296 PHE A N 1
ATOM 2290 C CA . PHE A 1 296 ? -3.665 -2.938 24.870 1.00 96.31 296 PHE A CA 1
ATOM 2291 C C . PHE A 1 296 ? -5.094 -3.022 25.419 1.00 96.31 296 PHE A C 1
ATOM 2293 O O . PHE A 1 296 ? -5.824 -2.043 25.280 1.00 96.31 296 PHE A O 1
ATOM 2300 N N . ILE A 1 297 ? -5.499 -4.122 26.073 1.00 94.94 297 ILE A N 1
ATOM 2301 C CA . ILE A 1 297 ? -6.873 -4.301 26.581 1.00 94.94 297 ILE A CA 1
ATOM 2302 C C . ILE A 1 297 ? -7.362 -3.071 27.369 1.00 94.94 297 ILE A C 1
ATOM 2304 O O . ILE A 1 297 ? -8.394 -2.522 26.990 1.00 94.94 297 ILE A O 1
ATOM 2308 N N . PRO A 1 298 ? -6.618 -2.525 28.358 1.00 94.62 298 PRO A N 1
ATOM 2309 C CA . PRO A 1 298 ? -7.113 -1.394 29.145 1.00 94.62 298 PRO A CA 1
ATOM 2310 C C . PRO A 1 298 ? -7.413 -0.137 28.317 1.00 94.62 298 PRO A C 1
ATOM 2312 O O . PRO A 1 298 ? -8.404 0.552 28.561 1.00 94.62 298 PRO A O 1
ATOM 2315 N N . ILE A 1 299 ? -6.567 0.185 27.329 1.00 96.06 299 ILE A N 1
ATOM 2316 C CA . ILE A 1 299 ? -6.761 1.387 26.506 1.00 96.06 299 ILE A CA 1
ATOM 2317 C C . ILE A 1 299 ? -7.859 1.190 25.460 1.00 96.06 299 ILE A C 1
ATOM 2319 O O . ILE A 1 299 ? -8.617 2.122 25.205 1.00 96.06 299 ILE A O 1
ATOM 2323 N N . LEU A 1 300 ? -7.992 -0.021 24.913 1.00 97.25 300 LEU A N 1
ATOM 2324 C CA . LEU A 1 300 ? -9.054 -0.366 23.970 1.00 97.25 300 LEU A CA 1
ATOM 2325 C C . LEU A 1 300 ? -10.422 -0.367 24.662 1.00 97.25 300 LEU A C 1
ATOM 2327 O O . LEU A 1 300 ? -11.365 0.229 24.144 1.00 97.25 300 LEU A O 1
ATOM 2331 N N . THR A 1 301 ? -10.528 -0.951 25.858 1.00 96.12 301 THR A N 1
ATOM 2332 C CA . THR A 1 301 ? -11.767 -0.935 26.649 1.00 96.12 301 THR A CA 1
ATOM 2333 C C . THR A 1 301 ? -12.201 0.496 26.950 1.00 96.12 301 THR A C 1
ATOM 2335 O O . THR A 1 301 ? -13.361 0.847 26.739 1.00 96.12 301 THR A O 1
ATOM 2338 N N . LYS A 1 302 ? -11.259 1.377 27.306 1.00 95.81 302 LYS A N 1
ATOM 2339 C CA . LYS A 1 302 ? -11.544 2.804 27.508 1.00 95.81 302 LYS A CA 1
ATOM 2340 C C . LYS A 1 302 ? -12.068 3.499 26.244 1.00 95.81 302 LYS A C 1
ATOM 2342 O O . LYS A 1 302 ? -12.912 4.390 26.344 1.00 95.81 302 LYS A O 1
ATOM 2347 N N . SER A 1 303 ? -11.591 3.122 25.057 1.00 97.19 303 SER A N 1
ATOM 2348 C CA . SER A 1 303 ? -12.126 3.638 23.789 1.00 97.19 303 SER A CA 1
ATOM 2349 C C . SER A 1 303 ? -13.571 3.182 23.547 1.00 97.19 303 SER A C 1
ATOM 2351 O O . SER A 1 303 ? -14.387 3.980 23.084 1.00 97.19 303 SER A O 1
ATOM 2353 N N . VAL A 1 304 ? -13.924 1.948 23.925 1.00 97.69 304 VAL A N 1
ATOM 2354 C CA . VAL A 1 304 ? -15.315 1.458 23.879 1.00 97.69 304 VAL A CA 1
ATOM 2355 C C . VAL A 1 304 ? -16.198 2.214 24.875 1.00 97.69 304 VAL A C 1
ATOM 2357 O O . VAL A 1 304 ? -17.251 2.726 24.501 1.00 97.69 304 VAL A O 1
ATOM 2360 N N . GLU A 1 305 ? -15.758 2.369 26.123 1.00 96.56 305 GLU A N 1
ATOM 2361 C CA . GLU A 1 305 ? -16.485 3.130 27.152 1.00 96.56 305 GLU A CA 1
ATOM 2362 C C . GLU A 1 305 ? -16.708 4.589 26.737 1.00 96.56 305 GLU A C 1
ATOM 2364 O O . GLU A 1 305 ? -17.779 5.158 26.951 1.00 96.56 305 GLU A O 1
ATOM 2369 N N . LYS A 1 306 ? -15.720 5.197 26.076 1.00 96.25 306 LYS A N 1
ATOM 2370 C CA . LYS A 1 306 ? -15.840 6.546 25.523 1.00 96.25 306 LYS A CA 1
ATOM 2371 C C . LYS A 1 306 ? -16.899 6.627 24.421 1.00 96.25 306 LYS A C 1
ATOM 2373 O O . LYS A 1 306 ? -17.630 7.615 24.380 1.00 96.25 306 LYS A O 1
ATOM 2378 N N . ALA A 1 307 ? -17.011 5.618 23.555 1.00 97.19 307 ALA A N 1
ATOM 2379 C CA . ALA A 1 307 ? -18.085 5.552 22.562 1.00 97.19 307 ALA A CA 1
ATOM 2380 C C . ALA A 1 307 ? -19.467 5.486 23.231 1.00 97.19 307 ALA A C 1
ATOM 2382 O O . ALA A 1 307 ? -20.382 6.189 22.810 1.00 97.19 307 ALA A O 1
ATOM 2383 N N . VAL A 1 308 ? -19.595 4.718 24.321 1.00 97.06 308 VAL A N 1
ATOM 2384 C CA . VAL A 1 308 ? -20.824 4.652 25.131 1.00 97.06 308 VAL A CA 1
ATOM 2385 C C . VAL A 1 308 ? -21.149 5.998 25.779 1.00 97.06 308 VAL A C 1
ATOM 2387 O O . VAL A 1 308 ? -22.309 6.404 25.795 1.00 97.06 308 VAL A O 1
ATOM 2390 N N . ALA A 1 309 ? -20.143 6.708 26.291 1.00 96.81 309 ALA A N 1
ATOM 2391 C CA . ALA A 1 309 ? -20.320 8.022 26.906 1.00 96.81 309 ALA A CA 1
ATOM 2392 C C . ALA A 1 309 ? -20.619 9.139 25.887 1.00 96.81 309 ALA A C 1
ATOM 2394 O O . ALA A 1 309 ? -21.177 10.172 26.251 1.00 96.81 309 ALA A O 1
ATOM 2395 N N . GLN A 1 310 ? -20.236 8.960 24.619 1.00 95.88 310 GLN A N 1
ATOM 2396 C CA . GLN A 1 310 ? -20.359 9.966 23.557 1.00 95.88 310 GLN A CA 1
ATOM 2397 C C . GLN A 1 310 ? -20.987 9.385 22.274 1.00 95.88 310 GLN A C 1
ATOM 2399 O O . GLN A 1 310 ? -20.397 9.500 21.195 1.00 95.88 310 GLN A O 1
ATOM 2404 N N . PRO A 1 311 ? -22.199 8.803 22.343 1.00 94.94 311 PRO A N 1
ATOM 2405 C CA . PRO A 1 311 ? -22.777 8.022 21.245 1.00 94.94 311 PRO A CA 1
ATOM 2406 C C . PRO A 1 311 ? -23.174 8.875 20.030 1.00 94.94 311 PRO A C 1
ATOM 2408 O O . PRO A 1 311 ? -23.430 8.356 18.948 1.00 94.94 311 PRO A O 1
ATOM 2411 N N . THR A 1 312 ? -23.228 10.200 20.183 1.00 94.06 312 THR A N 1
ATOM 2412 C CA . THR A 1 312 ? -23.556 11.137 19.101 1.00 94.06 312 THR A CA 1
ATOM 2413 C C . THR A 1 312 ? -22.327 11.700 18.387 1.00 94.06 312 THR A C 1
ATOM 2415 O O . THR A 1 312 ? -22.488 12.451 17.426 1.00 94.06 312 THR A O 1
ATOM 2418 N N . ILE A 1 313 ? -21.112 11.390 18.855 1.00 95.38 313 ILE A N 1
ATOM 2419 C CA . ILE A 1 313 ? -19.856 11.889 18.285 1.00 95.38 313 ILE A CA 1
ATOM 2420 C C . ILE A 1 313 ? -19.253 10.796 17.402 1.00 95.38 313 ILE A C 1
ATOM 2422 O O . ILE A 1 313 ? -18.652 9.851 17.908 1.00 95.38 313 ILE A O 1
ATOM 2426 N N . ALA A 1 314 ? -19.381 10.939 16.079 1.00 95.38 314 ALA A N 1
ATOM 2427 C CA . ALA A 1 314 ? -19.003 9.897 15.119 1.00 95.38 314 ALA A CA 1
ATOM 2428 C C . ALA A 1 314 ? -17.558 9.395 15.297 1.00 95.38 314 ALA A C 1
ATOM 2430 O O . ALA A 1 314 ? -17.337 8.191 15.298 1.00 95.38 314 ALA A O 1
ATOM 2431 N N . LEU A 1 315 ? -16.585 10.285 15.533 1.00 95.81 315 LEU A N 1
ATOM 2432 C CA . LEU A 1 315 ? -15.196 9.873 15.781 1.00 95.81 315 LEU A CA 1
ATOM 2433 C C . LEU A 1 315 ? -15.034 9.065 17.076 1.00 95.81 315 LEU A C 1
ATOM 2435 O O . LEU A 1 315 ? -14.291 8.091 17.086 1.00 95.81 315 LEU A O 1
ATOM 2439 N N . SER A 1 316 ? -15.736 9.422 18.155 1.00 96.38 316 SER A N 1
ATOM 2440 C CA . SER A 1 316 ? -15.700 8.641 19.400 1.00 96.38 316 SER A CA 1
ATOM 2441 C C . SER A 1 316 ? -16.322 7.258 19.200 1.00 96.38 316 SER A C 1
ATOM 2443 O O . SER A 1 316 ? -15.784 6.272 19.695 1.00 96.38 316 SER A O 1
ATOM 2445 N N . VAL A 1 317 ? -17.406 7.168 18.420 1.00 97.81 317 VAL A N 1
ATOM 2446 C CA . VAL A 1 317 ? -18.035 5.888 18.064 1.00 97.81 317 VAL A CA 1
ATOM 2447 C C . VAL A 1 317 ? -17.119 5.045 17.173 1.00 97.81 317 VAL A C 1
ATOM 2449 O O . VAL A 1 317 ? -16.946 3.863 17.449 1.00 97.81 317 VAL A O 1
ATOM 2452 N N . THR A 1 318 ? -16.466 5.630 16.164 1.00 98.19 318 THR A N 1
ATOM 2453 C CA . THR A 1 318 ? -15.500 4.921 15.304 1.00 98.19 318 THR A CA 1
ATOM 2454 C C . THR A 1 318 ? -14.274 4.436 16.085 1.00 98.19 318 THR A C 1
ATOM 2456 O O . THR A 1 318 ? -13.803 3.324 15.845 1.00 98.19 318 THR A O 1
ATOM 2459 N N . GLU A 1 319 ? -13.776 5.225 17.044 1.00 97.88 319 GLU A N 1
ATOM 2460 C CA . GLU A 1 319 ? -12.696 4.817 17.956 1.00 97.88 319 GLU A CA 1
ATOM 2461 C C . GLU A 1 319 ? -13.104 3.566 18.751 1.00 97.88 319 GLU A C 1
ATOM 2463 O O . GLU A 1 319 ? -12.383 2.566 18.747 1.00 97.88 319 GLU A O 1
ATOM 2468 N N . GLY A 1 320 ? -14.295 3.585 19.360 1.00 98.00 320 GLY A N 1
ATOM 2469 C CA . GLY A 1 320 ? -14.840 2.434 20.081 1.00 98.00 320 GLY A CA 1
ATOM 2470 C C . GLY A 1 320 ? -15.136 1.231 19.184 1.00 98.00 320 GLY A C 1
ATOM 2471 O O . GLY A 1 320 ? -14.887 0.103 19.592 1.00 98.00 320 GLY A O 1
ATOM 2472 N N . LEU A 1 321 ? -15.601 1.447 17.951 1.00 98.31 321 LEU A N 1
ATOM 2473 C CA . LEU A 1 321 ? -15.873 0.390 16.973 1.00 98.31 321 LEU A CA 1
ATOM 2474 C C . LEU A 1 321 ? -14.594 -0.374 16.612 1.00 98.31 321 LEU A C 1
ATOM 2476 O O . LEU A 1 321 ? -14.561 -1.602 16.677 1.00 98.31 321 LEU A O 1
ATOM 2480 N N . CYS A 1 322 ? -13.527 0.351 16.265 1.00 98.19 322 CYS A N 1
ATOM 2481 C CA . CYS A 1 322 ? -12.238 -0.262 15.946 1.00 98.19 322 CYS A CA 1
ATOM 2482 C C . CYS A 1 322 ? -11.667 -0.993 17.171 1.00 98.19 322 CYS A C 1
ATOM 2484 O O . CYS A 1 322 ? -11.142 -2.101 17.045 1.00 98.19 322 CYS A O 1
ATOM 2486 N N . ALA A 1 323 ? -11.802 -0.404 18.365 1.00 98.06 323 ALA A N 1
ATOM 2487 C CA . ALA A 1 323 ? -11.361 -1.034 19.604 1.00 98.06 323 ALA A CA 1
ATOM 2488 C C . ALA A 1 323 ? -12.129 -2.331 19.900 1.00 98.06 323 ALA A C 1
ATOM 2490 O O . ALA A 1 323 ? -11.507 -3.350 20.200 1.00 98.06 323 ALA A O 1
ATOM 2491 N N . ALA A 1 324 ? -13.457 -2.322 19.752 1.00 97.75 324 ALA A N 1
ATOM 2492 C CA . ALA A 1 324 ? -14.307 -3.491 19.951 1.00 97.75 324 ALA A CA 1
ATOM 2493 C C . ALA A 1 324 ? -13.928 -4.639 19.004 1.00 97.75 324 ALA A C 1
ATOM 2495 O O . ALA A 1 324 ? -13.830 -5.781 19.443 1.00 97.75 324 ALA A O 1
ATOM 2496 N N . LEU A 1 325 ? -13.631 -4.349 17.732 1.00 97.06 325 LEU A N 1
ATOM 2497 C CA . LEU A 1 325 ? -13.158 -5.359 16.778 1.00 97.06 325 LEU A CA 1
ATOM 2498 C C . LEU A 1 325 ? -11.861 -6.037 17.228 1.00 97.06 325 LEU A C 1
ATOM 2500 O O . LEU A 1 325 ? -11.748 -7.264 17.173 1.00 97.06 325 LEU A O 1
ATOM 2504 N N . LEU A 1 326 ? -10.881 -5.253 17.684 1.00 96.50 326 LEU A N 1
ATOM 2505 C CA . LEU A 1 326 ? -9.612 -5.801 18.156 1.00 96.50 326 LEU A CA 1
ATOM 2506 C C . LEU A 1 326 ? -9.789 -6.607 19.454 1.00 96.50 326 LEU A C 1
ATOM 2508 O O . LEU A 1 326 ? -9.187 -7.672 19.601 1.00 96.50 326 LEU A O 1
ATOM 2512 N N . LEU A 1 327 ? -10.659 -6.146 20.357 1.00 95.69 327 LEU A N 1
ATOM 2513 C CA . LEU A 1 327 ? -11.015 -6.854 21.589 1.00 95.69 327 LEU A CA 1
ATOM 2514 C C . LEU A 1 327 ? -11.752 -8.170 21.309 1.00 95.69 327 LEU A C 1
ATOM 2516 O O . LEU A 1 327 ? -11.419 -9.179 21.920 1.00 95.69 327 LEU A O 1
ATOM 2520 N N . PHE A 1 328 ? -12.673 -8.224 20.342 1.00 93.62 328 PHE A N 1
ATOM 2521 C CA . PHE A 1 328 ? -13.308 -9.490 19.954 1.00 93.62 328 PHE A CA 1
ATOM 2522 C C . PHE A 1 328 ? -12.326 -10.474 19.324 1.00 93.62 328 PHE A C 1
ATOM 2524 O O . PHE A 1 328 ? -12.407 -11.678 19.578 1.00 93.62 328 PHE A O 1
ATOM 2531 N N . LYS A 1 329 ? -11.355 -9.973 18.552 1.00 92.19 329 LYS A N 1
ATOM 2532 C CA . LYS A 1 329 ? -10.272 -10.806 18.023 1.00 92.19 329 LYS A CA 1
ATOM 2533 C C . LYS A 1 329 ? -9.451 -11.430 19.157 1.00 92.19 329 LYS A C 1
ATOM 2535 O O . LYS A 1 329 ? -9.149 -12.618 19.092 1.00 92.19 329 LYS A O 1
ATOM 2540 N N . LEU A 1 330 ? -9.148 -10.667 20.210 1.00 92.31 330 LEU A N 1
ATOM 2541 C CA . LEU A 1 330 ? -8.502 -11.165 21.432 1.00 92.31 330 LEU A CA 1
ATOM 2542 C C . LEU A 1 330 ? -9.369 -12.199 22.168 1.00 92.31 330 LEU A C 1
ATOM 2544 O O . LEU A 1 330 ? -8.893 -13.301 22.454 1.00 92.31 330 LEU A O 1
ATOM 2548 N N . ALA A 1 331 ? -10.642 -11.878 22.414 1.00 89.75 331 ALA A N 1
ATOM 2549 C CA . ALA A 1 331 ? -11.583 -12.741 23.128 1.00 89.75 331 ALA A CA 1
ATOM 2550 C C . ALA A 1 331 ? -11.730 -14.121 22.463 1.00 89.75 331 ALA A C 1
ATOM 2552 O O . ALA A 1 331 ? -11.750 -15.140 23.159 1.00 89.75 331 ALA A O 1
ATOM 2553 N N . SER A 1 332 ? -11.725 -14.166 21.122 1.00 86.19 332 SER A N 1
ATOM 2554 C CA . SER A 1 332 ? -11.837 -15.412 20.347 1.00 86.19 332 SER A CA 1
ATOM 2555 C C . SER A 1 332 ? -10.700 -16.415 20.605 1.00 86.19 332 SER A C 1
ATOM 2557 O O . SER A 1 332 ? -10.907 -17.622 20.494 1.00 86.19 332 SER A O 1
ATOM 2559 N N . VAL A 1 333 ? -9.507 -15.942 20.990 1.00 85.31 333 VAL A N 1
ATOM 2560 C CA . VAL A 1 333 ? -8.332 -16.797 21.246 1.00 85.31 333 VAL A CA 1
ATOM 2561 C C . VAL A 1 333 ? -8.128 -17.055 22.740 1.00 85.31 333 VAL A C 1
ATOM 2563 O O . VAL A 1 333 ? -7.663 -18.127 23.123 1.00 85.31 333 VAL A O 1
ATOM 2566 N N . GLN A 1 334 ? -8.497 -16.104 23.603 1.00 78.38 334 GLN A N 1
ATOM 2567 C CA . GLN A 1 334 ? -8.271 -16.200 25.052 1.00 78.38 334 GLN A CA 1
ATOM 2568 C C . GLN A 1 334 ? -9.383 -16.927 25.821 1.00 78.38 334 GLN A C 1
ATOM 2570 O O . GLN A 1 334 ? -9.199 -17.214 27.004 1.00 78.38 334 GLN A O 1
ATOM 2575 N N . LYS A 1 335 ? -10.484 -17.295 25.147 1.00 67.56 335 LYS A N 1
ATOM 2576 C CA . LYS A 1 335 ? -11.659 -17.976 25.726 1.00 67.56 335 LYS A CA 1
ATOM 2577 C C . LYS A 1 335 ? -12.275 -17.210 26.905 1.00 67.56 335 LYS A C 1
ATOM 2579 O O . LYS A 1 335 ? -12.498 -17.804 27.955 1.00 67.56 335 LYS A O 1
ATOM 2584 N N . ASP A 1 336 ? -12.526 -15.913 26.702 1.00 61.78 336 ASP A N 1
ATOM 2585 C CA . ASP A 1 336 ? -13.335 -15.038 27.579 1.00 61.78 336 ASP A CA 1
ATOM 2586 C C . ASP A 1 336 ? -13.034 -15.235 29.087 1.00 61.78 336 ASP A C 1
ATOM 2588 O O . ASP A 1 336 ? -13.930 -15.417 29.912 1.00 61.78 336 ASP A O 1
ATOM 2592 N N . LYS A 1 337 ? -11.744 -15.281 29.451 1.00 55.66 337 LYS A N 1
ATOM 2593 C CA . LYS A 1 337 ? -11.334 -15.384 30.856 1.00 55.66 337 LYS A CA 1
ATOM 2594 C C . LYS A 1 337 ? -11.601 -14.051 31.569 1.00 55.66 337 LYS A C 1
ATOM 2596 O O . LYS A 1 337 ? -11.382 -12.987 31.002 1.00 55.66 337 LYS A O 1
ATOM 2601 N N . ASP A 1 338 ? -12.073 -14.139 32.809 1.00 54.59 338 ASP A N 1
ATOM 2602 C CA . ASP A 1 338 ? -12.042 -13.063 33.810 1.00 54.59 338 ASP A CA 1
ATOM 2603 C C . ASP A 1 338 ? -12.915 -11.807 33.578 1.00 54.59 338 ASP A C 1
ATOM 2605 O O . ASP A 1 338 ? -12.614 -10.749 34.116 1.00 54.59 338 ASP A O 1
ATOM 2609 N N . ASN A 1 339 ? -14.052 -11.897 32.871 1.00 68.06 339 ASN A N 1
ATOM 2610 C CA . ASN A 1 339 ? -14.997 -10.772 32.655 1.00 68.06 339 ASN A CA 1
ATOM 2611 C C . ASN A 1 339 ? -14.404 -9.528 31.948 1.00 68.06 339 ASN A C 1
ATOM 2613 O O . ASN A 1 339 ? -15.110 -8.527 31.791 1.00 68.06 339 ASN A O 1
ATOM 2617 N N . ASP A 1 340 ? -13.161 -9.587 31.464 1.00 73.44 340 ASP A N 1
ATOM 2618 C CA . ASP A 1 340 ? -12.427 -8.451 30.884 1.00 73.44 340 ASP A CA 1
ATOM 2619 C C . ASP A 1 340 ? -13.124 -7.827 29.662 1.00 73.44 340 ASP A C 1
ATOM 2621 O O . ASP A 1 340 ? -12.948 -6.644 29.358 1.00 73.44 340 ASP A O 1
ATOM 2625 N N . PHE A 1 341 ? -13.965 -8.604 28.976 1.00 86.56 341 PHE A N 1
ATOM 2626 C CA . PHE A 1 341 ? -14.703 -8.180 27.787 1.00 86.56 341 PHE A CA 1
ATOM 2627 C C . PHE A 1 341 ? -16.172 -7.836 28.071 1.00 86.56 341 PHE A C 1
ATOM 2629 O O . PHE A 1 341 ? -16.900 -7.457 27.152 1.00 86.56 341 PHE A O 1
ATOM 2636 N N . GLN A 1 342 ? -16.640 -7.929 29.322 1.00 88.81 342 GLN A N 1
ATOM 2637 C CA . GLN A 1 342 ? -18.057 -7.740 29.649 1.00 88.81 342 GLN A CA 1
ATOM 2638 C C . GLN A 1 342 ? -18.552 -6.328 29.309 1.00 88.81 342 GLN A C 1
ATOM 2640 O O . GLN A 1 342 ? -19.662 -6.169 28.802 1.00 88.81 342 GLN A O 1
ATOM 2645 N N . SER A 1 343 ? -17.737 -5.295 29.539 1.00 89.81 343 SER A N 1
ATOM 2646 C CA . SER A 1 343 ? -18.077 -3.916 29.160 1.00 89.81 343 SER A CA 1
ATOM 2647 C C . SER A 1 343 ? -18.222 -3.755 27.642 1.00 89.81 343 SER A C 1
ATOM 2649 O O . SER A 1 343 ? -19.116 -3.042 27.183 1.00 89.81 343 SER A O 1
ATOM 2651 N N . VAL A 1 344 ? -17.410 -4.475 26.862 1.00 93.31 344 VAL A N 1
ATOM 2652 C CA . VAL A 1 344 ? -17.485 -4.511 25.394 1.00 93.31 344 VAL A CA 1
ATOM 2653 C C . VAL A 1 344 ? -18.762 -5.207 24.944 1.00 93.31 344 VAL A C 1
ATOM 2655 O O . VAL A 1 344 ? -19.500 -4.659 24.127 1.00 93.31 344 VAL A O 1
ATOM 2658 N N . TRP A 1 345 ? -19.062 -6.375 25.519 1.00 93.12 345 TRP A N 1
ATOM 2659 C CA . TRP A 1 345 ? -20.302 -7.101 25.250 1.00 93.12 345 TRP A CA 1
ATOM 2660 C C . TRP A 1 345 ? -21.530 -6.246 25.555 1.00 93.12 345 TRP A C 1
ATOM 2662 O O . TRP A 1 345 ? -22.423 -6.149 24.717 1.00 93.12 345 TRP A O 1
ATOM 2672 N N . ASN A 1 346 ? -21.542 -5.564 26.701 1.00 93.25 346 ASN A N 1
ATOM 2673 C CA . ASN A 1 346 ? -22.630 -4.669 27.085 1.00 93.25 346 ASN A CA 1
ATOM 2674 C C . ASN A 1 346 ? -22.798 -3.510 26.092 1.00 93.25 346 ASN A C 1
ATOM 2676 O O . ASN A 1 346 ? -23.922 -3.169 25.749 1.00 93.25 346 ASN A O 1
ATOM 2680 N N . ALA A 1 347 ? -21.705 -2.915 25.607 1.00 94.81 347 ALA A N 1
ATOM 2681 C CA . ALA A 1 347 ? -21.772 -1.814 24.646 1.00 94.81 347 ALA A CA 1
ATOM 2682 C C . ALA A 1 347 ? -22.266 -2.260 23.259 1.00 94.81 347 ALA A C 1
ATOM 2684 O O . ALA A 1 347 ? -23.020 -1.542 22.604 1.00 94.81 347 ALA A O 1
ATOM 2685 N N . VAL A 1 348 ? -21.823 -3.432 22.797 1.00 94.94 348 VAL A N 1
ATOM 2686 C CA . VAL A 1 348 ? -22.088 -3.932 21.440 1.00 94.94 348 VAL A CA 1
ATOM 2687 C C . VAL A 1 348 ? -23.460 -4.600 21.326 1.00 94.94 348 VAL A C 1
ATOM 2689 O O . VAL A 1 348 ? -24.109 -4.476 20.289 1.00 94.94 348 VAL A O 1
ATOM 2692 N N . LEU A 1 349 ? -23.910 -5.294 22.377 1.00 93.69 349 LEU A N 1
A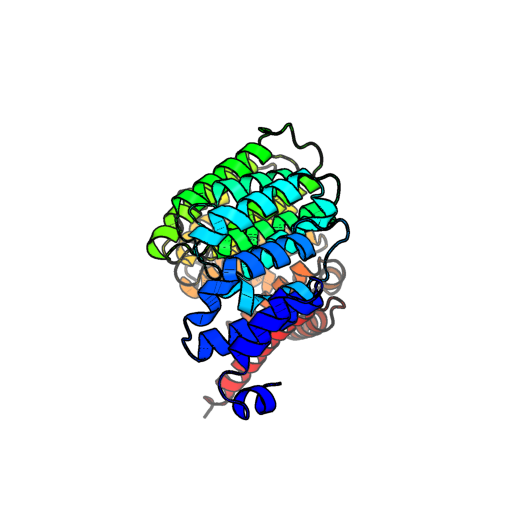TOM 2693 C CA . LEU A 1 349 ? -25.178 -6.033 22.397 1.00 93.69 349 LEU A CA 1
ATOM 2694 C C . LEU A 1 349 ? -26.371 -5.206 22.911 1.00 93.69 349 LEU A C 1
ATOM 2696 O O . LEU A 1 349 ? -27.491 -5.717 22.949 1.00 93.69 349 LEU A O 1
ATOM 2700 N N . ASP A 1 350 ? -26.168 -3.934 23.268 1.00 92.56 350 ASP A N 1
ATOM 2701 C CA . ASP A 1 350 ? -27.248 -2.998 23.600 1.00 92.56 350 ASP A CA 1
ATOM 2702 C C . ASP A 1 350 ? -27.998 -2.575 22.320 1.00 92.56 350 ASP A C 1
ATOM 2704 O O . ASP A 1 350 ? -27.716 -1.550 21.693 1.00 92.56 350 ASP A O 1
ATOM 2708 N N . MET A 1 351 ? -28.965 -3.406 21.912 1.00 90.81 351 MET A N 1
ATOM 2709 C CA . MET A 1 351 ? -29.821 -3.179 20.737 1.00 90.81 351 MET A CA 1
ATOM 2710 C C . MET A 1 351 ? -30.887 -2.096 20.958 1.00 90.81 351 MET A C 1
ATOM 2712 O O . MET A 1 351 ? -31.617 -1.768 20.021 1.00 90.81 351 MET A O 1
ATOM 2716 N N . GLU A 1 352 ? -30.983 -1.524 22.161 1.00 88.94 352 GLU A N 1
ATOM 2717 C CA . GLU A 1 352 ? -31.816 -0.348 22.428 1.00 88.94 352 GLU A CA 1
ATOM 2718 C C . GLU A 1 352 ? -31.049 0.932 22.086 1.00 88.94 352 GLU A C 1
ATOM 2720 O O . GLU A 1 352 ? -31.561 1.778 21.354 1.00 88.94 352 GLU A O 1
ATOM 2725 N N . LYS A 1 353 ? -29.792 1.049 22.533 1.00 91.19 353 LYS A N 1
ATOM 2726 C CA . LYS A 1 353 ? -28.933 2.205 22.220 1.00 91.19 353 LYS A CA 1
ATOM 2727 C C . LYS A 1 353 ? -28.290 2.131 20.842 1.00 91.19 353 LYS A C 1
ATOM 2729 O O . LYS A 1 353 ? -28.022 3.172 20.248 1.00 91.19 353 LYS A O 1
ATOM 2734 N N . GLN A 1 354 ? -28.021 0.924 20.345 1.00 93.81 354 GLN A N 1
ATOM 2735 C CA . GLN A 1 354 ? -27.511 0.658 18.995 1.00 93.81 354 GLN A CA 1
ATOM 2736 C C . GLN A 1 354 ? -26.268 1.485 18.640 1.00 93.81 354 GLN A C 1
ATOM 2738 O O . GLN A 1 354 ? -26.142 1.925 17.506 1.00 93.81 354 GLN A O 1
ATOM 2743 N N . ILE A 1 355 ? -25.344 1.722 19.577 1.00 95.38 355 ILE A N 1
ATOM 2744 C CA . ILE A 1 355 ? -24.279 2.738 19.431 1.00 95.38 355 ILE A CA 1
ATOM 2745 C C . ILE A 1 355 ? -23.523 2.610 18.094 1.00 95.38 355 ILE A C 1
ATOM 2747 O O . ILE A 1 355 ? -23.344 3.600 17.389 1.00 95.38 355 ILE A O 1
ATOM 2751 N N . PHE A 1 356 ? -23.151 1.386 17.705 1.00 96.75 356 PHE A N 1
ATOM 2752 C CA . PHE A 1 356 ? -22.408 1.104 16.468 1.00 96.75 356 PHE A CA 1
ATOM 2753 C C . PHE A 1 356 ? -23.288 0.899 15.220 1.00 96.75 356 PHE A C 1
ATOM 2755 O O . PHE A 1 356 ? -22.770 0.837 14.108 1.00 96.75 356 PHE A O 1
ATOM 2762 N N . PHE A 1 357 ? -24.609 0.802 15.391 1.00 96.38 357 PHE A N 1
ATOM 2763 C CA . PHE A 1 357 ? -25.593 0.504 14.335 1.00 96.38 357 PHE A CA 1
ATOM 2764 C C . PHE A 1 357 ? -26.672 1.592 14.200 1.00 96.38 357 PHE A C 1
ATOM 2766 O O . PHE A 1 357 ? -27.666 1.421 13.482 1.00 96.38 357 PHE A O 1
ATOM 2773 N N . ALA A 1 358 ? -26.499 2.704 14.917 1.00 95.62 358 ALA A N 1
ATOM 2774 C CA . ALA A 1 358 ? -27.418 3.822 14.933 1.00 95.62 358 ALA A CA 1
ATOM 2775 C C . ALA A 1 358 ? -27.435 4.476 13.553 1.00 95.62 358 ALA A C 1
ATOM 2777 O O . ALA A 1 358 ? -26.390 4.797 12.989 1.00 95.62 358 ALA A O 1
ATOM 2778 N N . GLU A 1 359 ? -28.629 4.733 13.027 1.00 93.88 359 GLU A N 1
ATOM 2779 C CA . GLU A 1 359 ? -28.817 5.303 11.689 1.00 93.88 359 GLU A CA 1
ATOM 2780 C C . GLU A 1 359 ? -28.052 6.623 11.503 1.00 93.88 359 GLU A C 1
ATOM 2782 O O . GLU A 1 359 ? -27.368 6.827 10.499 1.00 93.88 359 GLU A O 1
ATOM 2787 N N . LYS A 1 360 ? -28.056 7.478 12.536 1.00 94.44 360 LYS A N 1
ATOM 2788 C CA . LYS A 1 360 ? -27.272 8.716 12.547 1.00 94.44 360 LYS A CA 1
ATOM 2789 C C . LYS A 1 360 ? -25.772 8.451 12.407 1.00 94.44 360 LYS A C 1
ATOM 2791 O O . LYS A 1 360 ? -25.126 9.140 11.626 1.00 94.44 360 LYS A O 1
ATOM 2796 N N . TYR A 1 361 ? -25.217 7.471 13.120 1.00 96.56 361 TYR A N 1
ATOM 2797 C CA . TYR A 1 361 ? -23.800 7.119 12.996 1.00 96.56 361 TYR A CA 1
ATOM 2798 C C . TYR A 1 361 ? -23.478 6.591 11.591 1.00 96.56 361 TYR A C 1
ATOM 2800 O O . TYR A 1 361 ? -22.561 7.099 10.948 1.00 96.56 361 TYR A O 1
ATOM 2808 N N . LEU A 1 362 ? -24.285 5.659 11.074 1.00 96.00 362 LEU A N 1
ATOM 2809 C CA . LEU A 1 362 ? -24.114 5.098 9.729 1.00 96.00 362 LEU A CA 1
ATOM 2810 C C . LEU A 1 362 ? -24.120 6.183 8.639 1.00 96.00 362 LEU A C 1
ATOM 2812 O O . LEU A 1 362 ? -23.289 6.148 7.739 1.00 96.00 362 LEU A O 1
ATOM 2816 N N . SER A 1 363 ? -25.007 7.176 8.760 1.00 93.38 363 SER A N 1
ATOM 2817 C CA . SER A 1 363 ? -25.130 8.287 7.801 1.00 93.38 363 SER A CA 1
ATOM 2818 C C . SER A 1 363 ? -24.056 9.374 7.899 1.00 93.38 363 SER A C 1
ATOM 2820 O O . SER A 1 363 ? -23.916 10.166 6.970 1.00 93.38 363 SER A O 1
ATOM 2822 N N . THR A 1 364 ? -23.315 9.449 9.010 1.00 92.38 364 THR A N 1
ATOM 2823 C CA . THR A 1 364 ? -22.360 10.544 9.277 1.00 92.38 364 THR A CA 1
ATOM 2824 C C . THR A 1 364 ? -20.906 10.091 9.304 1.00 92.38 364 THR A C 1
ATOM 2826 O O . THR A 1 364 ? -20.003 10.923 9.207 1.00 92.38 364 THR A O 1
ATOM 2829 N N . THR A 1 365 ? -20.660 8.791 9.462 1.00 93.38 365 THR A N 1
ATOM 2830 C CA . THR A 1 365 ? -19.310 8.234 9.512 1.00 93.38 365 THR A CA 1
ATOM 2831 C C . THR A 1 365 ? -18.656 8.188 8.130 1.00 93.38 365 THR A C 1
ATOM 2833 O O . THR A 1 365 ? -19.317 8.292 7.097 1.00 93.38 365 THR A O 1
ATOM 2836 N N . THR A 1 366 ? -17.331 8.043 8.093 1.00 92.50 366 THR A N 1
ATOM 2837 C CA . THR A 1 366 ? -16.602 7.953 6.821 1.00 92.50 366 THR A CA 1
ATOM 2838 C C . THR A 1 366 ? -16.911 6.637 6.111 1.00 92.50 366 THR A C 1
ATOM 2840 O O . THR A 1 366 ? -17.165 5.616 6.750 1.00 92.50 366 THR A O 1
ATOM 2843 N N . GLU A 1 367 ? -16.822 6.616 4.780 1.00 90.56 367 GLU A N 1
ATOM 2844 C CA . GLU A 1 367 ? -17.050 5.382 4.016 1.00 90.56 367 GLU A CA 1
ATOM 2845 C C . GLU A 1 367 ? -16.104 4.247 4.430 1.00 90.56 367 GLU A C 1
ATOM 2847 O O . GLU A 1 367 ? -16.497 3.085 4.466 1.00 90.56 367 GLU A O 1
ATOM 2852 N N . GLU A 1 368 ? -14.862 4.576 4.787 1.00 88.81 368 GLU A N 1
ATOM 2853 C CA . GLU A 1 368 ? -13.911 3.597 5.305 1.00 88.81 368 GLU A CA 1
ATOM 2854 C C . GLU A 1 368 ? -14.364 3.015 6.654 1.00 88.81 368 GLU A C 1
ATOM 2856 O O . GLU A 1 368 ? -14.260 1.808 6.872 1.00 88.81 368 GLU A O 1
ATOM 2861 N N . SER A 1 369 ? -14.952 3.841 7.527 1.00 94.25 369 SER A N 1
ATOM 2862 C CA . SER A 1 369 ? -15.500 3.399 8.817 1.00 94.25 369 SER A CA 1
ATOM 2863 C C . SER A 1 369 ? -16.626 2.373 8.651 1.00 94.25 369 SER A C 1
ATOM 2865 O O . SER A 1 369 ? -16.752 1.457 9.463 1.00 94.25 369 SER A O 1
ATOM 2867 N N . LEU A 1 370 ? -17.405 2.459 7.566 1.00 96.44 370 LEU A N 1
ATOM 2868 C CA . LEU A 1 370 ? -18.471 1.496 7.263 1.00 96.44 370 LEU A CA 1
ATOM 2869 C C . LEU A 1 370 ? -17.941 0.080 7.002 1.00 96.44 370 LEU A C 1
ATOM 2871 O O . LEU A 1 370 ? -18.663 -0.891 7.226 1.00 96.44 370 LEU A O 1
ATOM 2875 N N . ILE A 1 371 ? -16.681 -0.067 6.582 1.00 96.31 371 ILE A N 1
ATOM 2876 C CA . ILE A 1 371 ? -16.048 -1.384 6.433 1.00 96.31 371 ILE A CA 1
ATOM 2877 C C . ILE A 1 371 ? -15.886 -2.040 7.809 1.00 96.31 371 ILE A C 1
ATOM 2879 O O . ILE A 1 371 ? -16.143 -3.233 7.947 1.00 96.31 371 ILE A O 1
ATOM 2883 N N . TYR A 1 372 ? -15.526 -1.268 8.837 1.00 97.44 372 TYR A N 1
ATOM 2884 C CA . TYR A 1 372 ? -15.407 -1.763 10.211 1.00 97.44 372 TYR A CA 1
ATOM 2885 C C . TYR A 1 372 ? -16.777 -2.063 10.832 1.00 97.44 372 TYR A C 1
ATOM 2887 O O . TYR A 1 372 ? -16.916 -3.052 11.547 1.00 97.44 372 TYR A O 1
ATOM 2895 N N . VAL A 1 373 ? -17.820 -1.292 10.496 1.00 97.88 373 VAL A N 1
ATOM 2896 C CA . VAL A 1 373 ? -19.205 -1.638 10.876 1.00 97.88 373 VAL A CA 1
ATOM 2897 C C . VAL A 1 373 ? -19.571 -3.002 10.300 1.00 97.88 373 VAL A C 1
ATOM 2899 O O . VAL A 1 373 ? -20.065 -3.874 11.013 1.00 97.88 373 VAL A O 1
ATOM 2902 N N . MET A 1 374 ? -19.274 -3.213 9.017 1.00 97.62 374 MET A N 1
ATOM 2903 C CA . MET A 1 374 ? -19.548 -4.473 8.336 1.00 97.62 374 MET A CA 1
ATOM 2904 C C . MET A 1 374 ? -18.740 -5.644 8.926 1.00 97.62 374 MET A C 1
ATOM 2906 O O . MET A 1 374 ? -19.273 -6.742 9.067 1.00 97.62 374 MET A O 1
ATOM 2910 N N . GLN A 1 375 ? -17.484 -5.419 9.327 1.00 97.12 375 GLN A N 1
ATOM 2911 C CA . GLN A 1 375 ? -16.684 -6.414 10.055 1.00 97.12 375 GLN A CA 1
ATOM 2912 C C . GLN A 1 375 ? -17.281 -6.743 11.427 1.00 97.12 375 GLN A C 1
ATOM 2914 O O . GLN A 1 375 ? -17.291 -7.906 11.817 1.00 97.12 375 GLN A O 1
ATOM 2919 N N . LEU A 1 376 ? -17.817 -5.756 12.152 1.00 97.56 376 LEU A N 1
ATOM 2920 C CA . LEU A 1 376 ? -18.466 -6.010 13.439 1.00 97.56 376 LEU A CA 1
ATOM 2921 C C . LEU A 1 376 ? -19.739 -6.839 13.243 1.00 97.56 376 LEU A C 1
ATOM 2923 O O . LEU A 1 376 ? -19.981 -7.778 13.997 1.00 97.56 376 LEU A O 1
ATOM 2927 N N . CYS A 1 377 ? -20.514 -6.541 12.197 1.00 97.19 377 CYS A N 1
ATOM 2928 C CA . CYS A 1 377 ? -21.669 -7.351 11.819 1.00 97.19 377 CYS A CA 1
ATOM 2929 C C . CYS A 1 377 ? -21.261 -8.799 11.515 1.00 97.19 377 CYS A C 1
ATOM 2931 O O . CYS A 1 377 ? -21.922 -9.719 11.981 1.00 97.19 377 CYS A O 1
ATOM 2933 N N . GLU A 1 378 ? -20.165 -9.013 10.780 1.00 96.31 378 GLU A N 1
ATOM 2934 C CA . GLU A 1 378 ? -19.628 -10.355 10.524 1.00 96.31 378 GLU A CA 1
ATOM 2935 C C . GLU A 1 378 ? -19.253 -11.075 11.819 1.00 96.31 378 GLU A C 1
ATOM 2937 O O . GLU A 1 378 ? -19.679 -12.208 12.021 1.00 96.31 378 GLU A O 1
ATOM 2942 N N . VAL A 1 379 ? -18.510 -10.422 12.717 1.00 94.69 379 VAL A N 1
ATOM 2943 C CA . VAL A 1 379 ? -18.139 -11.008 14.014 1.00 94.69 379 VAL A CA 1
ATOM 2944 C C . VAL A 1 379 ? -19.386 -11.451 14.781 1.00 94.69 379 VAL A C 1
ATOM 2946 O O . VAL A 1 379 ? -19.451 -12.589 15.232 1.00 94.69 379 VAL A O 1
ATOM 2949 N N . LEU A 1 380 ? -20.397 -10.591 14.888 1.00 94.69 380 LEU A N 1
ATOM 2950 C CA . LEU A 1 380 ? -21.606 -10.895 15.652 1.00 94.69 380 LEU A CA 1
ATOM 2951 C C . LEU A 1 380 ? -22.465 -11.987 15.006 1.00 94.69 380 LEU A C 1
ATOM 2953 O O . LEU A 1 380 ? -22.931 -12.880 15.703 1.00 94.69 380 LEU A O 1
ATOM 2957 N N . LEU A 1 381 ? -22.672 -11.930 13.689 1.00 94.88 381 LEU A N 1
ATOM 2958 C CA . LEU A 1 381 ? -23.552 -12.866 12.981 1.00 94.88 381 LEU A CA 1
ATOM 2959 C C . LEU A 1 381 ? -22.904 -14.234 12.740 1.00 94.88 381 LEU A C 1
ATOM 2961 O O . LEU A 1 381 ? -23.620 -15.220 12.604 1.00 94.88 381 LEU A O 1
ATOM 2965 N N . VAL A 1 382 ? -21.573 -14.295 12.650 1.00 93.06 382 VAL A N 1
ATOM 2966 C CA . VAL A 1 382 ? -20.845 -15.528 12.316 1.00 93.06 382 VAL A CA 1
ATOM 2967 C C . VAL A 1 382 ? -20.201 -16.162 13.541 1.00 93.06 382 VAL A C 1
ATOM 2969 O O . VAL A 1 382 ? -20.282 -17.375 13.697 1.00 93.06 382 VAL A O 1
ATOM 2972 N N . GLN A 1 383 ? -19.539 -15.375 14.393 1.00 90.25 383 GLN A N 1
ATOM 2973 C CA . GLN A 1 383 ? -18.749 -15.923 15.504 1.00 90.25 383 GLN A CA 1
ATOM 2974 C C . GLN A 1 383 ? -19.540 -16.023 16.808 1.00 90.25 383 GLN A C 1
ATOM 2976 O O . GLN A 1 383 ? -19.212 -16.876 17.624 1.00 90.25 383 GLN A O 1
ATOM 2981 N N . TYR A 1 384 ? -20.549 -15.167 17.000 1.00 90.44 384 TYR A N 1
ATOM 2982 C CA . TYR A 1 384 ? -21.343 -15.120 18.234 1.00 90.44 384 TYR A CA 1
ATOM 2983 C C . TYR A 1 384 ? -22.864 -15.028 17.996 1.00 90.44 384 TYR A C 1
ATOM 2985 O O . TYR A 1 384 ? -23.535 -14.228 18.666 1.00 90.44 384 TYR A O 1
ATOM 2993 N N . PRO A 1 385 ? -23.445 -15.800 17.051 1.00 90.75 385 PRO A N 1
ATOM 2994 C CA . PRO A 1 385 ? -24.877 -15.728 16.761 1.00 90.75 385 PRO A CA 1
ATOM 2995 C C . PRO A 1 385 ? -25.743 -16.043 17.989 1.00 90.75 385 PRO A C 1
ATOM 2997 O O . PRO A 1 385 ? -26.810 -15.459 18.163 1.00 90.75 385 PRO A O 1
ATOM 3000 N N . GLU A 1 386 ? -25.271 -16.910 18.885 1.00 90.44 386 GLU A N 1
ATOM 3001 C CA . GLU A 1 386 ? -25.964 -17.323 20.106 1.00 90.44 386 GLU A CA 1
ATOM 3002 C C . GLU A 1 386 ? -26.134 -16.195 21.134 1.00 90.44 386 GLU A C 1
ATOM 3004 O O . GLU A 1 386 ? -27.029 -16.255 21.979 1.00 90.44 386 GLU A O 1
ATOM 3009 N N . LYS A 1 387 ? -25.305 -15.144 21.066 1.00 89.19 387 LYS A N 1
ATOM 3010 C CA . LYS A 1 387 ? -25.420 -13.971 21.946 1.00 89.19 387 LYS A CA 1
ATOM 3011 C C . LYS A 1 387 ? -26.455 -12.954 21.446 1.00 89.19 387 LYS A C 1
ATOM 3013 O O . LYS A 1 387 ? -26.791 -12.019 22.178 1.00 89.19 387 LYS A O 1
ATOM 3018 N N . LEU A 1 388 ? -26.986 -13.115 20.230 1.00 89.50 388 LEU A N 1
ATOM 3019 C CA . LEU A 1 388 ? -27.923 -12.175 19.614 1.00 89.50 388 LEU A CA 1
ATOM 3020 C C . LEU A 1 388 ? -29.381 -12.525 19.936 1.00 89.50 388 LEU A C 1
ATOM 3022 O O . LEU A 1 388 ? -29.877 -13.586 19.577 1.00 89.50 388 LEU A O 1
ATOM 3026 N N . LYS A 1 389 ? -30.104 -11.590 20.568 1.00 84.62 389 LYS A N 1
ATOM 3027 C CA . LYS A 1 389 ? -31.545 -11.739 20.869 1.00 84.62 389 LYS A CA 1
ATOM 3028 C C . LYS A 1 389 ? -32.469 -10.919 19.956 1.00 84.62 389 LYS A C 1
ATOM 3030 O O . LYS A 1 389 ? -33.657 -11.212 19.900 1.00 84.62 389 LYS A O 1
ATOM 3035 N N . LYS A 1 390 ? -31.940 -9.890 19.280 1.00 86.56 390 LYS A N 1
ATOM 3036 C CA . LYS A 1 390 ? -32.657 -8.960 18.381 1.00 86.56 390 LYS A CA 1
ATOM 3037 C C . LYS A 1 390 ? -31.708 -8.457 17.277 1.00 86.56 390 LYS A C 1
ATOM 3039 O O . LYS A 1 390 ? -31.109 -7.392 17.435 1.00 86.56 390 LYS A O 1
ATOM 3044 N N . PRO A 1 391 ? -31.447 -9.252 16.224 1.00 91.06 391 PRO A N 1
ATOM 3045 C CA . PRO A 1 391 ? -30.418 -8.944 15.228 1.00 91.06 391 PRO A CA 1
ATOM 3046 C C . PRO A 1 391 ? -30.848 -7.896 14.184 1.00 91.06 391 PRO A C 1
ATOM 3048 O O . PRO A 1 391 ? -30.055 -7.538 13.315 1.00 91.06 391 PRO A O 1
ATOM 3051 N N . GLU A 1 392 ? -32.075 -7.372 14.242 1.00 93.50 392 GLU A N 1
ATOM 3052 C CA . GLU A 1 392 ? -32.632 -6.444 13.250 1.00 93.50 392 GLU A CA 1
ATOM 3053 C C . GLU A 1 392 ? -31.767 -5.188 13.022 1.00 93.50 392 GLU A C 1
ATOM 3055 O O . GLU A 1 392 ? -31.546 -4.837 11.856 1.00 93.50 392 GLU A O 1
ATOM 3060 N N . PRO A 1 393 ? -31.206 -4.523 14.059 1.00 95.00 393 PRO A N 1
ATOM 3061 C CA . PRO A 1 393 ? -30.317 -3.377 13.852 1.00 95.00 393 PRO A CA 1
ATOM 3062 C C . PRO A 1 393 ? -29.044 -3.745 13.080 1.00 95.00 393 PRO A C 1
ATOM 3064 O O . PRO A 1 393 ? -28.564 -2.951 12.270 1.00 95.00 393 PRO A O 1
ATOM 3067 N N . ILE A 1 394 ? -28.531 -4.961 13.290 1.00 95.88 394 ILE A N 1
ATOM 3068 C CA . ILE A 1 394 ? -27.340 -5.483 12.612 1.00 95.88 394 ILE A CA 1
ATOM 3069 C C . ILE A 1 394 ? -27.671 -5.770 11.144 1.00 95.88 394 ILE A C 1
ATOM 3071 O O . ILE A 1 394 ? -26.944 -5.336 10.254 1.00 95.88 394 ILE A O 1
ATOM 3075 N N . HIS A 1 395 ? -28.805 -6.422 10.864 1.00 95.12 395 HIS A N 1
ATOM 3076 C CA . HIS A 1 395 ? -29.265 -6.652 9.490 1.00 95.12 395 HIS A CA 1
ATOM 3077 C C . HIS A 1 395 ? -29.466 -5.335 8.727 1.00 95.12 395 HIS A C 1
ATOM 3079 O O . HIS A 1 395 ? -29.036 -5.212 7.579 1.00 95.12 395 HIS A O 1
ATOM 3085 N N . ARG A 1 396 ? -30.051 -4.315 9.371 1.00 96.06 396 ARG A N 1
ATOM 3086 C CA . ARG A 1 396 ? -30.185 -2.971 8.789 1.00 96.06 396 ARG A CA 1
ATOM 3087 C C . ARG A 1 396 ? -28.822 -2.350 8.476 1.00 96.06 396 ARG A C 1
ATOM 3089 O O . ARG A 1 396 ? -28.653 -1.790 7.395 1.00 96.06 396 ARG A O 1
ATOM 3096 N N . ALA A 1 397 ? -27.856 -2.458 9.390 1.00 97.12 397 ALA A N 1
ATOM 3097 C CA . ALA A 1 397 ? -26.503 -1.953 9.170 1.00 97.12 397 ALA A CA 1
ATOM 3098 C C . ALA A 1 397 ? -25.811 -2.663 7.994 1.00 97.12 397 ALA A C 1
ATOM 3100 O O . ALA A 1 397 ? -25.229 -1.996 7.141 1.00 97.12 397 ALA A O 1
ATOM 3101 N N . VAL A 1 398 ? -25.951 -3.989 7.883 1.00 97.25 398 VAL A N 1
ATOM 3102 C CA . VAL A 1 398 ? -25.455 -4.769 6.736 1.00 97.25 398 VAL A CA 1
ATOM 3103 C C . VAL A 1 398 ? -26.037 -4.245 5.423 1.00 97.25 398 VAL A C 1
ATOM 3105 O O . VAL A 1 398 ? -25.281 -3.945 4.496 1.00 97.25 398 VAL A O 1
ATOM 3108 N N . LEU A 1 399 ? -27.364 -4.083 5.348 1.00 95.88 399 LEU A N 1
ATOM 3109 C CA . LEU A 1 399 ? -28.027 -3.553 4.154 1.00 95.88 399 LEU A CA 1
ATOM 3110 C C . LEU A 1 399 ? -27.485 -2.164 3.801 1.00 95.88 399 LEU A C 1
ATOM 3112 O O . LEU A 1 399 ? -27.025 -1.971 2.675 1.00 95.88 399 LEU A O 1
ATOM 3116 N N . TYR A 1 400 ? -27.426 -1.254 4.778 1.00 96.44 400 TYR A N 1
ATOM 3117 C CA . TYR A 1 400 ? -26.881 0.093 4.602 1.00 96.44 400 TYR A CA 1
ATOM 3118 C C . TYR A 1 400 ? -25.458 0.074 4.020 1.00 96.44 400 TYR A C 1
ATOM 3120 O O . TYR A 1 400 ? -25.185 0.716 3.003 1.00 96.44 400 TYR A O 1
ATOM 3128 N N . CYS A 1 401 ? -24.557 -0.718 4.611 1.00 96.19 401 CYS A N 1
ATOM 3129 C CA . CYS A 1 401 ? -23.166 -0.851 4.171 1.00 96.19 401 CYS A CA 1
ATOM 3130 C C . CYS A 1 401 ? -23.039 -1.395 2.736 1.00 96.19 401 CYS A C 1
ATOM 3132 O O . CYS A 1 401 ? -22.078 -1.067 2.037 1.00 96.19 401 CYS A O 1
ATOM 3134 N N . THR A 1 402 ? -23.992 -2.209 2.271 1.00 94.88 402 THR A N 1
ATOM 3135 C CA . THR A 1 402 ? -23.997 -2.748 0.897 1.00 94.88 402 THR A CA 1
ATOM 3136 C C . THR A 1 402 ? -24.606 -1.811 -0.147 1.00 94.88 402 THR A C 1
ATOM 3138 O O . THR A 1 402 ? -24.380 -2.007 -1.342 1.00 94.88 402 THR A O 1
ATOM 3141 N N . THR A 1 403 ? -25.312 -0.761 0.278 1.00 93.81 403 THR A N 1
ATOM 3142 C CA . THR A 1 403 ? -25.950 0.227 -0.608 1.00 93.81 403 THR A CA 1
ATOM 3143 C C . THR A 1 403 ? -25.192 1.554 -0.709 1.00 93.81 403 THR A C 1
ATOM 3145 O O . THR A 1 403 ? -25.664 2.480 -1.360 1.00 93.81 403 THR A O 1
ATOM 3148 N N . VAL A 1 404 ? -24.006 1.661 -0.101 1.00 91.94 404 VAL A N 1
ATOM 3149 C CA . VAL A 1 404 ? -23.162 2.869 -0.152 1.00 91.94 404 VAL A CA 1
ATOM 3150 C C . VAL A 1 404 ? -22.813 3.243 -1.598 1.00 91.94 404 VAL A C 1
ATOM 3152 O O . VAL A 1 404 ? -22.529 2.373 -2.430 1.00 91.94 404 VAL A O 1
ATOM 3155 N N . CYS A 1 405 ? -22.798 4.546 -1.900 1.00 89.69 405 CYS A N 1
ATOM 3156 C CA . CYS A 1 405 ? -22.551 5.080 -3.244 1.00 89.69 405 CYS A CA 1
ATOM 3157 C C . CYS A 1 405 ? -21.177 4.678 -3.803 1.00 89.69 405 CYS A C 1
ATOM 3159 O O . CYS A 1 405 ? -21.069 4.278 -4.968 1.00 89.69 405 CYS A O 1
ATOM 3161 N N . SER A 1 406 ? -20.138 4.721 -2.970 1.00 91.25 406 SER A N 1
ATOM 3162 C CA . SER A 1 406 ? -18.770 4.389 -3.358 1.00 91.25 406 SER A CA 1
ATOM 3163 C C . SER A 1 406 ? -18.588 2.933 -3.769 1.00 91.25 406 SER A C 1
ATOM 3165 O O . SER A 1 406 ? -18.790 1.992 -3.001 1.00 91.25 406 SER A O 1
ATOM 3167 N N . SER A 1 407 ? -18.149 2.747 -5.016 1.00 92.31 407 SER A N 1
ATOM 3168 C CA . SER A 1 407 ? -17.926 1.431 -5.620 1.00 92.31 407 SER A CA 1
ATOM 3169 C C . SER A 1 407 ? -16.805 0.639 -4.936 1.00 92.31 407 SER A C 1
ATOM 3171 O O . SER A 1 407 ? -16.871 -0.589 -4.859 1.00 92.31 407 SER A O 1
ATOM 3173 N N . SER A 1 408 ? -15.756 1.299 -4.434 1.00 92.38 408 SER A N 1
ATOM 3174 C CA . SER A 1 408 ? -14.660 0.625 -3.723 1.00 92.38 408 SER A CA 1
ATOM 3175 C C . SER A 1 408 ? -15.132 0.093 -2.368 1.00 92.38 408 SER A C 1
ATOM 3177 O O . SER A 1 408 ? -14.976 -1.099 -2.098 1.00 92.38 408 SER A O 1
ATOM 3179 N N . THR A 1 409 ? -15.772 0.940 -1.562 1.00 93.12 409 THR A N 1
ATOM 3180 C CA . THR A 1 409 ? -16.332 0.583 -0.253 1.00 93.12 409 THR A CA 1
ATOM 3181 C C . THR A 1 409 ? -17.406 -0.487 -0.394 1.00 93.12 409 THR A C 1
ATOM 3183 O O . THR A 1 409 ? -17.321 -1.535 0.245 1.00 93.12 409 THR A O 1
ATOM 3186 N N . ARG A 1 410 ? -18.353 -0.302 -1.323 1.00 94.50 410 ARG A N 1
ATOM 3187 C CA . ARG A 1 410 ? -19.420 -1.272 -1.591 1.00 94.50 410 ARG A CA 1
ATOM 3188 C C . ARG A 1 410 ? -18.873 -2.648 -1.964 1.00 94.50 410 ARG A C 1
ATOM 3190 O O . ARG A 1 410 ? -19.346 -3.650 -1.437 1.00 94.50 410 ARG A O 1
ATOM 3197 N N . ARG A 1 411 ? -17.847 -2.729 -2.822 1.00 94.69 411 ARG A N 1
ATOM 3198 C CA . ARG A 1 411 ? -17.200 -4.010 -3.169 1.00 94.69 411 ARG A CA 1
ATOM 3199 C C . ARG A 1 411 ? -16.582 -4.699 -1.952 1.00 94.69 411 ARG A C 1
ATOM 3201 O O . ARG A 1 411 ? -16.727 -5.913 -1.824 1.00 94.69 411 ARG A O 1
ATOM 3208 N N . LYS A 1 412 ? -15.936 -3.945 -1.054 1.00 95.56 412 LYS A N 1
ATOM 3209 C CA . LYS A 1 412 ? -15.392 -4.491 0.200 1.00 95.56 412 LYS A CA 1
ATOM 3210 C C . LYS A 1 412 ? -16.514 -5.018 1.098 1.00 95.56 412 LYS A C 1
ATOM 3212 O O . LYS A 1 412 ? -16.446 -6.172 1.504 1.00 95.56 412 LYS A O 1
ATOM 3217 N N . CYS A 1 413 ? -17.576 -4.243 1.327 1.00 96.50 413 CYS A N 1
ATOM 3218 C CA . CYS A 1 413 ? -18.723 -4.677 2.132 1.00 96.50 413 CYS A CA 1
ATOM 3219 C C . CYS A 1 413 ? -19.407 -5.924 1.549 1.00 96.50 413 CYS A C 1
ATOM 3221 O O . CYS A 1 413 ? -19.681 -6.873 2.277 1.00 96.50 413 CYS A O 1
ATOM 3223 N N . LEU A 1 414 ? -19.608 -5.982 0.228 1.00 96.31 414 LEU A N 1
ATOM 3224 C CA . LEU A 1 414 ? -20.171 -7.158 -0.446 1.00 96.31 414 LEU A CA 1
ATOM 3225 C C . LEU A 1 414 ? -19.286 -8.403 -0.298 1.00 96.31 414 LEU A C 1
ATOM 3227 O O . LEU A 1 414 ? -19.806 -9.510 -0.185 1.00 96.31 414 LEU A O 1
ATOM 3231 N N . ALA A 1 415 ? -17.959 -8.250 -0.277 1.00 96.12 415 ALA A N 1
ATOM 3232 C CA . ALA A 1 415 ? -17.057 -9.368 -0.009 1.00 96.12 415 ALA A CA 1
ATOM 3233 C C . ALA A 1 415 ? -17.214 -9.906 1.424 1.00 96.12 415 ALA A C 1
ATOM 3235 O O . ALA A 1 415 ? -17.140 -11.116 1.622 1.00 96.12 415 ALA A O 1
ATOM 3236 N N . ILE A 1 416 ? -17.470 -9.032 2.404 1.00 96.50 416 ILE A N 1
ATOM 3237 C CA . ILE A 1 416 ? -17.791 -9.440 3.780 1.00 96.50 416 ILE A CA 1
ATOM 3238 C C . ILE A 1 416 ? -19.157 -10.135 3.824 1.00 96.50 416 ILE A C 1
ATOM 3240 O O . ILE A 1 416 ? -19.267 -11.221 4.383 1.00 96.50 416 ILE A O 1
ATOM 3244 N N . LEU A 1 417 ? -20.177 -9.578 3.159 1.00 96.62 417 LEU A N 1
ATOM 3245 C CA . LEU A 1 417 ? -21.510 -10.186 3.090 1.00 96.62 417 LEU A CA 1
ATOM 3246 C C . LEU A 1 417 ? -21.455 -11.613 2.534 1.00 96.62 417 LEU A C 1
ATOM 3248 O O . LEU A 1 417 ? -22.098 -12.507 3.072 1.00 96.62 417 LEU A O 1
ATOM 3252 N N . LYS A 1 418 ? -20.650 -11.846 1.490 1.00 95.25 418 LYS A N 1
ATOM 3253 C CA . LYS A 1 418 ? -20.442 -13.192 0.938 1.00 95.25 418 LYS A CA 1
ATOM 3254 C C . LYS A 1 418 ? -19.915 -14.180 1.979 1.00 95.25 418 LYS A C 1
ATOM 3256 O O . LYS A 1 418 ? -20.333 -15.332 1.953 1.00 95.25 418 LYS A O 1
ATOM 3261 N N . ARG A 1 419 ? -19.030 -13.751 2.887 1.00 94.44 419 ARG A N 1
ATOM 3262 C CA . ARG A 1 419 ? -18.540 -14.608 3.978 1.00 94.44 419 ARG A CA 1
ATOM 3263 C C . ARG A 1 419 ? -19.628 -14.879 5.009 1.00 94.44 419 ARG A C 1
ATOM 3265 O O . ARG A 1 419 ? -19.837 -16.037 5.334 1.00 94.44 419 ARG A O 1
ATOM 3272 N N . ILE A 1 420 ? -20.372 -13.848 5.421 1.00 94.38 420 ILE A N 1
ATOM 3273 C CA . ILE A 1 420 ? -21.510 -13.993 6.346 1.00 94.38 420 ILE A CA 1
ATOM 3274 C C . ILE A 1 420 ? -22.512 -15.020 5.807 1.00 94.38 420 ILE A C 1
ATOM 3276 O O . ILE A 1 420 ? -22.833 -15.991 6.484 1.00 94.38 420 ILE A O 1
ATOM 3280 N N . VAL A 1 421 ? -22.967 -14.843 4.563 1.00 92.81 421 VAL A N 1
ATOM 3281 C CA . VAL A 1 421 ? -23.930 -15.756 3.928 1.00 92.81 421 VAL A CA 1
ATOM 3282 C C . VAL A 1 421 ? -23.330 -17.151 3.740 1.00 92.81 421 VAL A C 1
ATOM 3284 O O . VAL A 1 421 ? -24.005 -18.143 4.000 1.00 92.81 421 VAL A O 1
ATOM 3287 N N . GLY A 1 422 ? -22.061 -17.240 3.332 1.00 90.56 422 GLY A N 1
ATOM 3288 C CA . GLY A 1 422 ? -21.361 -18.516 3.183 1.00 90.56 422 GLY A CA 1
ATOM 3289 C C . GLY A 1 422 ? -21.320 -19.326 4.481 1.00 90.56 422 GLY A C 1
ATOM 3290 O O . GLY A 1 422 ? -21.608 -20.519 4.455 1.00 90.56 422 GLY A O 1
ATOM 3291 N N . SER A 1 423 ? -21.045 -18.683 5.618 1.00 87.44 423 SER A N 1
ATOM 3292 C CA . SER A 1 423 ? -21.028 -19.339 6.932 1.00 87.44 423 SER A CA 1
ATOM 3293 C C . SER A 1 423 ? -22.401 -19.865 7.359 1.00 87.44 423 SER A C 1
ATOM 3295 O O . SER A 1 423 ? -22.482 -20.934 7.956 1.00 87.44 423 SER A O 1
ATOM 3297 N N . LEU A 1 424 ? -23.486 -19.168 7.009 1.00 80.19 424 LEU A N 1
ATOM 3298 C CA . LEU A 1 424 ? -24.851 -19.629 7.293 1.00 80.19 424 LEU A CA 1
ATOM 3299 C C . LEU A 1 424 ? -25.227 -20.878 6.481 1.00 80.19 424 LEU A C 1
ATOM 3301 O O . LEU A 1 424 ? -25.950 -21.737 6.976 1.00 80.19 424 LEU A O 1
ATOM 3305 N N . ILE A 1 425 ? -24.735 -20.992 5.242 1.00 74.81 425 ILE A N 1
ATOM 3306 C CA . ILE A 1 425 ? -24.995 -22.159 4.385 1.00 74.81 425 ILE A CA 1
ATOM 3307 C C . ILE A 1 425 ? -24.272 -23.397 4.922 1.00 74.81 425 ILE A C 1
ATOM 3309 O O . ILE A 1 425 ? -24.876 -24.464 4.977 1.00 74.81 425 ILE A O 1
ATOM 3313 N N . VAL A 1 426 ? -23.012 -23.253 5.344 1.00 68.56 426 VAL A N 1
ATOM 3314 C CA . VAL A 1 426 ? -22.224 -24.362 5.911 1.00 68.56 426 VAL A CA 1
ATOM 3315 C C . VAL A 1 426 ? -22.864 -24.876 7.203 1.00 68.56 426 VAL A C 1
ATOM 3317 O O . VAL A 1 426 ? -23.093 -26.072 7.330 1.00 68.56 426 VAL A O 1
ATOM 3320 N N . ASN A 1 427 ? -23.277 -23.980 8.104 1.00 58.69 427 ASN A N 1
ATOM 3321 C CA . ASN A 1 427 ? -23.919 -24.370 9.364 1.00 58.69 427 ASN A CA 1
ATOM 3322 C C . ASN A 1 427 ? -25.273 -25.091 9.172 1.00 58.69 427 ASN A C 1
ATOM 3324 O O . ASN A 1 427 ? -25.690 -25.836 10.053 1.00 58.69 427 ASN A O 1
ATOM 3328 N N . ASN A 1 428 ? -25.952 -24.899 8.035 1.00 55.81 428 ASN A N 1
ATOM 3329 C CA . ASN A 1 428 ? -27.205 -25.592 7.708 1.00 55.81 428 ASN A CA 1
ATOM 3330 C C . ASN A 1 428 ? -26.999 -26.974 7.061 1.00 55.81 428 ASN A C 1
ATOM 3332 O O . ASN A 1 428 ? -27.965 -27.723 6.946 1.00 55.81 428 ASN A O 1
ATOM 3336 N N . GLN A 1 429 ? -25.784 -27.317 6.618 1.00 49.75 429 GLN A N 1
ATOM 3337 C CA . GLN A 1 429 ? -25.466 -28.655 6.095 1.00 49.75 429 GLN A CA 1
ATOM 3338 C C . GLN A 1 429 ? -25.074 -29.649 7.201 1.00 49.75 429 GLN A C 1
ATOM 3340 O O . GLN A 1 429 ? -25.135 -30.852 6.969 1.00 49.75 429 GLN A O 1
ATOM 3345 N N . ASP A 1 430 ? -24.749 -29.149 8.398 1.00 46.16 430 ASP A N 1
ATOM 3346 C CA . ASP A 1 430 ? -24.399 -29.941 9.586 1.00 46.16 430 ASP A CA 1
ATOM 3347 C C . ASP A 1 430 ? -25.557 -30.060 10.607 1.00 46.16 430 ASP A C 1
ATOM 3349 O O . ASP A 1 430 ? -25.361 -30.540 11.726 1.00 46.16 430 ASP A O 1
ATOM 3353 N N . ALA A 1 431 ? -26.772 -29.625 10.250 1.00 33.88 431 ALA A N 1
ATOM 3354 C CA . ALA A 1 431 ? -27.973 -29.817 11.066 1.00 33.88 431 ALA A CA 1
ATOM 3355 C C . ALA A 1 431 ? -28.664 -31.152 10.691 1.00 33.88 431 ALA A C 1
ATOM 3357 O O . ALA A 1 431 ? -28.857 -31.389 9.497 1.00 33.88 431 ALA A O 1
ATOM 3358 N N . PRO A 1 432 ? -28.998 -32.025 11.666 1.00 39.03 432 PRO A N 1
ATOM 3359 C CA . PRO A 1 432 ? -29.514 -33.377 11.420 1.00 39.03 432 PRO A CA 1
ATOM 3360 C C . PRO A 1 432 ? -30.890 -33.431 10.751 1.00 39.03 432 PRO A C 1
ATOM 3362 O O . PRO A 1 432 ? -31.716 -32.517 10.992 1.00 39.03 432 PRO A O 1
#

Secondary structure (DSSP, 8-state):
-HHHHHHSTTHHHHHHHHHHHSPP-HHHHHHHHHHHHHHHHTT-SGGGGTHHHHHHHHIIIIIS-SSPPPHHHHHHTHHHHTT--HHHIIIIIHHHHHHHHHH-HHHHHHHHHHHHHH--S--HHHHHHHHHHHHHHTT-SSHHHHHHHHHHHHHHHHT---HHHHHHHHHHHHHHHTTTTS---SHHHHHHHHHHHHHGGG----HHHHHHHHHHHHHHHHHHHHH---HHHHHHHHHHHHHHHTT--SPPPHHHHHHHHHHHH-TT--HHHHHHHHHHHHHH--TTTGGGGGGGHHHHHHHHHHHHH-TT-HHHHHHHHHHHHHHHHHHHHHTSGGGTTHHHHHHHH-TTT-TTT-HHHHHHS-HHHHHHHHHHHHIIIII-GGG-S--HHHHHHHHHHHS-S-HHHHHHHHHHHHHHHHHHHHHHHS--

Organism: NCBI:txid50390

Sequence (432 aa):
MHRSWSSVPDSEKMYLEVIKKVEQNQYIVVLASLLAEKLSKSKSEELNNYMELLVDTFIKNFISCKVRPSPNIIIACYPLLSQINQQLFTKFVLPALQKAMLRNPEVILECVGLVISGVDLDLSKCTGELGNSLIANLHSKDDKARSEAADACKRLAEKTKDQKSVEELLKKTFAVFHGSDGKLTVVDHKISVLLGAGHLSCNAVAPEHFQALIVVAAEFFGKVLETEVHEKTLCHSLEMMSLWTSKLSQDVPKKILDILKNGIGLKTSTPAVKIAYIQCMIATFNTKTIPQASIFIPILTKSVEKAVAQPTIALSVTEGLCAALLLFKLASVQKDKDNDFQSVWNAVLDMEKQIFFAEKYLSTTTEESLIYVMQLCEVLLVQYPEKLKKPEPIHRAVLYCTTVCSSSTRRKCLAILKRIVGSLIVNNQDAP

Foldseek 3Di:
DVVVVVVDPPVLVVLLVVLVVDDQELVSLLVLLVSLLVCVVVVHPVNVVCLLVSLVSCLVHAQVDPAADDLVSLLSNLSSLQPQDPVNCVVRVLVSNLVSLVPCLVRPLLVLLSSLQSYPAQCLVCLLVLLVSLLVQCQPPDPVSNVSSLSSLLSSQQSHADLVSLLSSLVVLLCVLVQPVHHDPDLSSLLSSLSSLLSNLNHNHDLVCLLVSLLSSLVSLLVCLVPDLDLVSLLSSLVSNLSRLLSDPDADDPSNVCSLVVNLPDPSQDLSNLLSSLVSVVSNADLVHLLVCPVCLVVLLVLLVQLVVCLLDLSSLLSNLSSLLSVLSNCVNVVCPDCSCVSSLCSCQPPVSNSLLDPNSLVPHDLVSLLSLLSSLLCCLQVPVVSHPDCVSSVNSLVSQCPDPDPVSNVSSVVSVCVSVVSVVVVVVPDD